Protein 4GI5 (pdb70)

Sequence (508 aa):
SKVLLIYAHPEPRSLNGALKNFAIRHLQQAGHEVQVSDLYARWKAGYDADDSGAPPVGEFWRPTLDSKQAFAQGTQSADIVAEQEEKLLWADTVIFQFPLWWFSSPAIKGWIDRVYAWGFAYGVGEHSDRHWGDRYGEGTFVVGKRALIVTAGGWAEHYSPRGINGPIDDILFPIQHGLFYPGFEVLPPLVFYRTDKTDAGQFADQCAALAERLDTLWWQTEPIPFRRQNHGDYLIPSLTLRPELAPGQSGLAVHLAFQSKVLLIYAHPEPRSLNGALKNFAIRHLQQAGHEVQVSDLYARWKAGYDADDSGAPPVGEFWRPTLDSKQAFAQGTQSADIVAEQEKLLWADTVIFQFPLWWFSSPAIKGWIDRVYAWGFAYGVGEHSDRHWGDRYGEGTFVGKRALIVTAGGWAEHYSPRGINGPIDDILFPIQHGLFYPGFEVLPPLVFYRTDKTDAGQFADQCAALAERLDTLWQTEPIPFRRQNHGDYLIPSLTLRPELAPGQSGLAVHLA

Organism: Klebsiella pneumoniae subsp. pneumoniae (strain ATCC 700721 / MGH 78578) (NCBI:txid272620)

Radius of gyration: 22.42 Å; Cα contacts (8 Å, |Δi|>4): 989; chains: 2; bounding box: 59×62×52 Å

Foldseek 3Di:
DEEEEEEEDQDCVDLLVVVVVLLCVLQVVVVYHYHYHHLNVDQDQDDDDVFLQDAAPDPHNDLAPSLQVSVVPVRGDPVLVVVLVSLLVAQEYEYEDEQDPLEDRSPSNCSRNCTCVAQWVDDDADQQDHTQFQQGADNANHAYYEYEYQAAQQCQPCPHVVHNSCQSCCCPQRVCSTRRHQYADHHYHYNRVPDDPVNSVV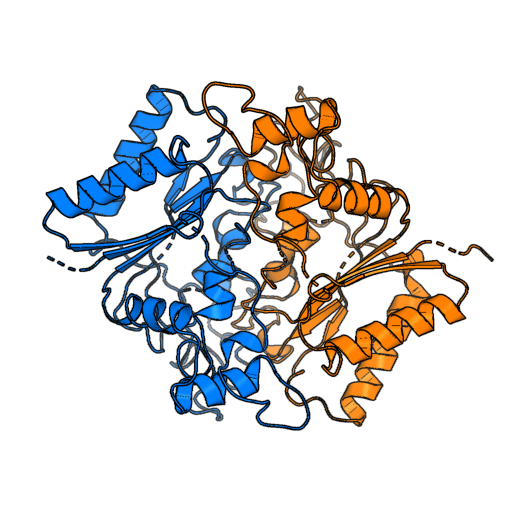VSVVSSVCSVCVPPGHGQQFDGQRDPQAGPPVSDGPQVQPHPDDDDVSRGD/DDAEEEEEEDDQDCPDLLVVLVVLLCVLNVVVPYHYHYDYLNVPQDQDDDPVQLQDAAPDDHNDLAVSLQCSVVVVRGDPVLVVVLVSLLPAQEYEYEDEQDPLEDRSPSNCSRNCTCCAQFVADDADQQAHGQFQQGANNANHEYYEYEYQAAQQCQPCPHVVHNSVQSCCCPQRVCSTRRHQYADYHYHYNPVPDDPVNSVVSSVSSSVCSVCVPPGHGQQFAGQRDPQAHPPVSHGPCPQPHPDDDDVSRGD

Secondary structure (DSSP, 8-state):
--EEEEE--S-TTSHHHHHHHHHHHHHHHTT--EEEEES------S--GGGSSSS-SSSS--HHHHHHHHHHHT-S-HHHHHHHHHHHH-SEEEEEEE--TT-----HHHHHHS-BTTTBS-S-BSSS-BSS-SS-STTTT-B--EEE-SS-GGGGSTTBTT--HHHHTHHHHT--TTTTPBPPPPEEE-SGGG--HHHHHHHHHHHHHHHHTTTTSPPP-BPPSTTTTB-TTT-BB-TTSSTT--SGGGGB-/----EEEEE--S-TTSHHHHHHHHHHHHHHHTT--EEEEES------S--GGGSSSS-SSSS--HHHHHHHHHHHT-S-HHHHHHHHHHHH-SEEEEEEE--TT-----HHHHHHS-BTTTBS-S-EETTEESS-SS-STTTT-B--EEE-SS-GGGGSTTBTT--HHHHTHHHHT--TTTTPBPPPPEEE-SGGG--HHHHHHHHHHHHHHHHTTTTSPPP-BPPSTTTTEETTTTEE-TTSSTT--SGGGGB-

InterPro domains:
  IPR003680 Flavodoxin-like fold [PF02525] (1-213)
  IPR029039 Flavoprotein-like superfamily [G3DSA:3.40.50.360] (1-258)
  IPR029039 Flavoprotein-like superfamily [SSF52218] (1-243)
  IPR051545 NAD(P)H dehydrogenase (quinone) [PTHR10204] (1-232)

Solvent-accessible surface area: 20530 Å² total

CATH classification: 3.40.50.360

Structure (mmCIF, N/CA/C/O backbone):
data_4GI5
#
_entry.id   4GI5
#
_cell.length_a   85.834
_cell.length_b   106.573
_cell.length_c   109.326
_cell.angle_alpha   90.000
_cell.angle_beta   90.000
_cell.angle_gamma   90.000
#
_symmetry.space_group_name_H-M   'P 21 21 21'
#
loop_
_entity.id
_entity.type
_entity.pdbx_description
1 polymer 'quinone reductase'
2 non-polymer 'FLAVIN-ADENINE DINUCLEOTIDE'
3 non-polymer 'UNKNOWN LIGAND'
4 non-polymer GLYCEROL
5 non-polymer 'CHLORIDE ION'
6 water water
#
loop_
_atom_site.group_PDB
_atom_site.id
_atom_site.type_symbol
_atom_site.label_atom_id
_atom_site.label_alt_id
_atom_site.label_comp_id
_atom_site.label_asym_id
_atom_site.label_entity_id
_atom_site.label_seq_id
_atom_site.pdbx_PDB_ins_code
_atom_site.Cartn_x
_atom_site.Cartn_y
_atom_site.Cartn_z
_atom_site.occupancy
_atom_site.B_iso_or_equiv
_atom_site.auth_seq_id
_atom_site.auth_comp_id
_atom_site.auth_asym_id
_atom_site.auth_atom_id
_atom_site.pdbx_PDB_model_num
ATOM 1 N N . SER A 1 22 ? 54.899 34.564 78.581 1.00 43.20 0 SER A N 1
ATOM 2 C CA . SER A 1 22 ? 55.903 34.398 79.697 1.00 44.49 0 SER A CA 1
ATOM 3 C C . SER A 1 22 ? 56.591 32.983 79.764 1.00 43.80 0 SER A C 1
ATOM 4 O O . SER A 1 22 ? 56.022 32.033 80.219 1.00 44.76 0 SER A O 1
ATOM 15 N N . LYS A 1 24 ? 59.902 29.982 80.026 1.00 22.57 2 LYS A N 1
ATOM 16 C CA . LYS A 1 24 ? 60.793 29.501 81.058 1.00 19.36 2 LYS A CA 1
ATOM 17 C C . LYS A 1 24 ? 62.099 29.171 80.257 1.00 22.67 2 LYS A C 1
ATOM 18 O O . LYS A 1 24 ? 62.030 28.351 79.341 1.00 21.92 2 LYS A O 1
ATOM 24 N N . VAL A 1 25 ? 63.128 29.923 80.522 1.00 20.50 3 VAL A N 1
ATOM 25 C CA . VAL A 1 25 ? 64.390 29.793 79.713 1.00 20.26 3 VAL A CA 1
ATOM 26 C C . VAL A 1 25 ? 65.476 29.258 80.650 1.00 20.64 3 VAL A C 1
ATOM 27 O O . VAL A 1 25 ? 65.687 29.780 81.768 1.00 18.31 3 VAL A O 1
ATOM 31 N N . LEU A 1 26 ? 66.202 28.191 80.216 1.00 16.73 4 LEU A N 1
ATOM 32 C CA . LEU A 1 26 ? 67.357 27.676 80.929 1.00 16.86 4 LEU A CA 1
ATOM 33 C C . LEU A 1 26 ? 68.603 28.059 80.132 1.00 16.73 4 LEU A C 1
ATOM 34 O O . LEU A 1 26 ? 68.653 27.789 78.922 1.00 15.91 4 LEU A O 1
ATOM 39 N N . LEU A 1 27 ? 69.548 28.708 80.775 1.00 16.69 5 LEU A N 1
ATOM 40 C CA . LEU A 1 27 ? 70.840 29.044 80.174 1.00 17.92 5 LEU A CA 1
ATOM 41 C C . LEU A 1 27 ? 71.899 28.157 80.754 1.00 17.51 5 LEU A C 1
ATOM 42 O O . LEU A 1 27 ? 72.189 28.126 81.994 1.00 17.15 5 LEU A O 1
ATOM 47 N N . ILE A 1 28 ? 72.553 27.382 79.872 1.00 14.99 6 ILE A N 1
ATOM 48 C CA . ILE A 1 28 ? 73.714 26.525 80.272 1.00 14.84 6 ILE A CA 1
ATOM 49 C C . ILE A 1 28 ? 74.927 27.292 79.785 1.00 15.13 6 ILE A C 1
ATOM 50 O O . ILE A 1 28 ? 75.033 27.615 78.599 1.00 14.84 6 ILE A O 1
ATOM 55 N N . TYR A 1 29 ? 75.820 27.641 80.741 1.00 15.10 7 TYR A N 1
ATOM 56 C CA . TYR A 1 29 ? 76.861 28.657 80.487 1.00 14.57 7 TYR A CA 1
ATOM 57 C C . TYR A 1 29 ? 78.204 28.149 80.915 1.00 14.17 7 TYR A C 1
ATOM 58 O O . TYR A 1 29 ? 78.382 27.608 82.063 1.00 14.00 7 TYR A O 1
ATOM 67 N N . ALA A 1 30 ? 79.172 28.195 79.984 1.00 12.72 8 ALA A N 1
ATOM 68 C CA . ALA A 1 30 ? 80.502 27.698 80.264 1.00 13.97 8 ALA A CA 1
ATOM 69 C C . ALA A 1 30 ? 81.571 28.731 79.997 1.00 15.44 8 ALA A C 1
ATOM 70 O O . ALA A 1 30 ? 82.066 28.853 78.902 1.00 15.08 8 ALA A O 1
ATOM 72 N N . HIS A 1 31 ? 82.018 29.450 81.021 1.00 14.12 9 HIS A N 1
ATOM 73 C CA . HIS A 1 31 ? 83.215 30.245 80.917 1.00 14.02 9 HIS A CA 1
ATOM 74 C C . HIS A 1 31 ? 83.766 30.399 82.377 1.00 14.43 9 HIS A C 1
ATOM 75 O O . HIS A 1 31 ? 83.002 30.699 83.280 1.00 15.91 9 HIS A O 1
ATOM 82 N N . PRO A 1 32 ? 85.088 30.309 82.516 1.00 17.12 10 PRO A N 1
ATOM 83 C CA . PRO A 1 32 ? 85.696 30.374 83.848 1.00 21.35 10 PRO A CA 1
ATOM 84 C C . PRO A 1 32 ? 85.834 31.754 84.474 1.00 22.44 10 PRO A C 1
ATOM 85 O O . PRO A 1 32 ? 86.046 31.825 85.689 1.00 24.74 10 PRO A O 1
ATOM 89 N N . GLU A 1 33 ? 85.645 32.813 83.745 1.00 16.72 11 GLU A N 1
ATOM 90 C CA . GLU A 1 33 ? 85.953 34.196 84.273 1.00 16.97 11 GLU A CA 1
ATOM 91 C C . GLU A 1 33 ? 84.707 35.032 84.142 1.00 16.98 11 GLU A C 1
ATOM 92 O O . GLU A 1 33 ? 84.248 35.407 83.055 1.00 16.60 11 GLU A O 1
ATOM 98 N N . PRO A 1 34 ? 84.176 35.525 85.261 1.00 19.94 12 PRO A N 1
ATOM 99 C CA . PRO A 1 34 ? 83.000 36.354 85.238 1.00 20.55 12 PRO A CA 1
ATOM 100 C C . PRO A 1 34 ? 83.096 37.687 84.536 1.00 16.95 12 PRO A C 1
ATOM 101 O O . PRO A 1 34 ? 82.074 38.204 84.025 1.00 18.75 12 PRO A O 1
ATOM 105 N N . ARG A 1 35 ? 84.301 38.262 84.473 1.00 16.14 13 ARG A N 1
ATOM 106 C CA . ARG A 1 35 ? 84.522 39.526 83.786 1.00 15.58 13 ARG A CA 1
ATOM 107 C C . ARG A 1 35 ? 84.832 39.402 82.264 1.00 17.33 13 ARG A C 1
ATOM 108 O O . ARG A 1 35 ? 85.147 40.338 81.578 1.00 17.31 13 ARG A O 1
ATOM 116 N N . SER A 1 36 ? 84.729 38.186 81.755 1.00 16.62 14 SER A N 1
ATOM 117 C CA . SER A 1 36 ? 84.961 37.923 80.352 1.00 16.01 14 SER A CA 1
ATOM 118 C C . SER A 1 36 ? 83.881 38.570 79.475 1.00 14.33 14 SER A C 1
ATOM 119 O O . SER A 1 36 ? 82.820 38.961 79.895 1.00 15.37 14 SER A O 1
ATOM 122 N N . LEU A 1 37 ? 84.190 38.556 78.196 1.00 14.12 15 LEU A N 1
ATOM 123 C CA . LEU A 1 37 ? 83.247 38.910 77.167 1.00 14.63 15 LEU A CA 1
ATOM 124 C C . LEU A 1 37 ? 82.037 37.994 77.352 1.00 14.71 15 LEU A C 1
ATOM 125 O O . LEU A 1 37 ? 80.875 38.429 77.321 1.00 14.30 15 LEU A O 1
ATOM 130 N N . ASN A 1 38 ? 82.256 36.680 77.472 1.00 13.65 16 ASN A N 1
ATOM 131 C CA . ASN A 1 38 ? 81.095 35.806 77.675 1.00 14.90 16 ASN A CA 1
ATOM 132 C C . ASN A 1 38 ? 80.283 36.184 78.919 1.00 15.45 16 ASN A C 1
ATOM 133 O O . ASN A 1 38 ? 79.072 36.123 78.889 1.00 15.88 16 ASN A O 1
ATOM 138 N N . GLY A 1 39 ? 80.992 36.487 79.990 1.00 13.93 17 GLY A N 1
ATOM 139 C CA . GLY A 1 39 ? 80.263 36.917 81.228 1.00 16.09 17 GLY A CA 1
ATOM 140 C C . GLY A 1 39 ? 79.422 38.148 81.025 1.00 16.94 17 GLY A C 1
ATOM 141 O O . GLY A 1 39 ? 78.246 38.249 81.462 1.00 17.13 17 GLY A O 1
ATOM 142 N N . ALA A 1 40 ? 79.895 39.063 80.215 1.00 16.38 18 ALA A N 1
ATOM 143 C CA . ALA A 1 40 ? 79.136 40.254 79.924 1.00 17.93 18 ALA A CA 1
ATOM 144 C C . ALA A 1 40 ? 77.887 39.946 79.075 1.00 19.64 18 ALA A C 1
ATOM 145 O O . ALA A 1 40 ? 76.784 40.498 79.230 1.00 17.73 18 ALA A O 1
ATOM 147 N N . LEU A 1 41 ? 78.101 39.103 78.036 1.00 17.38 19 LEU A N 1
ATOM 148 C CA . LEU A 1 41 ? 76.940 38.616 77.242 1.00 18.25 19 LEU A CA 1
ATOM 149 C C . LEU A 1 41 ? 75.934 37.858 78.032 1.00 14.09 19 LEU A C 1
ATOM 150 O O . LEU A 1 41 ? 74.709 38.068 77.799 1.00 17.86 19 LEU A O 1
ATOM 155 N N . LYS A 1 42 ? 76.353 37.016 78.979 1.00 14.66 20 LYS A N 1
ATOM 156 C CA . LYS A 1 42 ? 75.511 36.166 79.811 1.00 14.72 20 LYS A CA 1
ATOM 157 C C . LYS A 1 42 ? 74.637 37.150 80.659 1.00 18.56 20 LYS A C 1
ATOM 158 O O . LYS A 1 42 ? 73.395 37.017 80.765 1.00 17.36 20 LYS A O 1
ATOM 164 N N . ASN A 1 43 ? 75.299 38.110 81.290 1.00 19.02 21 ASN A N 1
ATOM 165 C CA . ASN A 1 43 ? 74.518 39.024 82.138 1.00 20.62 21 ASN A CA 1
ATOM 166 C C 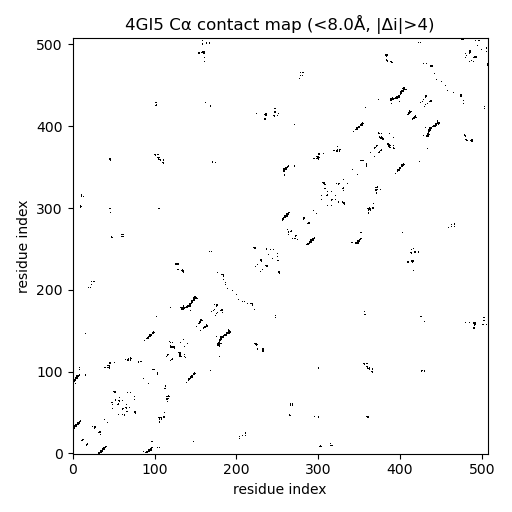. ASN A 1 43 ? 73.516 39.822 81.353 1.00 18.90 21 ASN A C 1
ATOM 167 O O . ASN A 1 43 ? 72.400 40.049 81.861 1.00 21.36 21 ASN A O 1
ATOM 172 N N . PHE A 1 44 ? 73.906 40.296 80.194 1.00 17.63 22 PHE A N 1
ATOM 173 C CA . PHE A 1 44 ? 73.009 40.998 79.329 1.00 20.21 22 PHE A CA 1
ATOM 174 C C . PHE A 1 44 ? 71.796 40.168 79.006 1.00 21.86 22 PHE A C 1
ATOM 175 O O . PHE A 1 44 ? 70.654 40.648 78.994 1.00 21.87 22 PHE A O 1
ATOM 183 N N . ALA A 1 45 ? 72.033 38.893 78.620 1.00 17.44 23 ALA A N 1
ATOM 184 C CA . ALA A 1 45 ? 70.920 38.053 78.161 1.00 18.04 23 ALA A CA 1
ATOM 185 C C . ALA A 1 45 ? 69.951 37.782 79.301 1.00 17.49 23 ALA A C 1
ATOM 186 O O . ALA A 1 45 ? 68.782 37.792 79.067 1.00 20.93 23 ALA A O 1
ATOM 188 N N . ILE A 1 46 ? 70.456 37.544 80.485 1.00 17.19 24 ILE A N 1
ATOM 189 C CA . ILE A 1 46 ? 69.649 37.193 81.623 1.00 19.58 24 ILE A CA 1
ATOM 190 C C . ILE A 1 46 ? 68.734 38.415 81.933 1.00 22.03 24 ILE A C 1
ATOM 191 O O . ILE A 1 46 ? 67.526 38.287 82.031 1.00 19.99 24 ILE A O 1
ATOM 196 N N . ARG A 1 47 ? 69.347 39.565 81.991 1.00 22.07 25 ARG A N 1
ATOM 197 C CA . ARG A 1 47 ? 68.603 40.771 82.311 1.00 25.84 25 ARG A CA 1
ATOM 198 C C . ARG A 1 47 ? 67.607 41.090 81.235 1.00 23.62 25 ARG A C 1
ATOM 199 O O . ARG A 1 47 ? 66.500 41.476 81.547 1.00 23.73 25 ARG A O 1
ATOM 207 N N . HIS A 1 48 ? 67.982 40.984 79.974 1.00 20.77 26 HIS A N 1
ATOM 208 C CA . HIS A 1 48 ? 67.072 41.221 78.883 1.00 21.23 26 HIS A CA 1
ATOM 209 C C . HIS A 1 48 ? 65.818 40.325 78.945 1.00 21.35 26 HIS A C 1
ATOM 210 O O . HIS A 1 48 ? 64.646 40.769 78.752 1.00 23.49 26 HIS A O 1
ATOM 217 N N . LEU A 1 49 ? 66.047 39.017 79.160 1.00 20.89 27 LEU A N 1
ATOM 218 C CA . LEU A 1 49 ? 64.960 38.072 79.262 1.00 21.17 27 LEU A CA 1
ATOM 219 C C . LEU A 1 49 ? 64.031 38.376 80.504 1.00 21.47 27 LEU A C 1
ATOM 220 O O . LEU A 1 49 ? 62.795 38.356 80.356 1.00 21.47 27 LEU A O 1
ATOM 225 N N . GLN A 1 50 ? 64.652 38.679 81.628 1.00 22.80 28 GLN A N 1
ATOM 226 C CA . GLN A 1 50 ? 63.881 38.967 82.826 1.00 25.52 28 GLN A CA 1
ATOM 227 C C . GLN A 1 50 ? 63.071 40.270 82.613 1.00 29.57 28 GLN A C 1
ATOM 228 O O . GLN A 1 50 ? 61.923 40.319 83.029 1.00 25.98 28 GLN A O 1
ATOM 234 N N . GLN A 1 51 ? 63.641 41.248 81.954 1.00 25.97 29 GLN A N 1
ATOM 235 C CA . GLN A 1 51 ? 62.923 42.541 81.700 1.00 31.62 29 GLN A CA 1
ATOM 236 C C . GLN A 1 51 ? 61.783 42.333 80.782 1.00 34.80 29 GLN A C 1
ATOM 237 O O . GLN A 1 51 ? 60.761 43.007 80.858 1.00 33.14 29 GLN A O 1
ATOM 243 N N . ALA A 1 52 ? 61.878 41.348 79.909 1.00 29.06 30 ALA A N 1
ATOM 244 C CA . ALA A 1 52 ? 60.772 41.000 79.054 1.00 29.69 30 ALA A CA 1
ATOM 245 C C . ALA A 1 52 ? 59.656 40.196 79.746 1.00 26.15 30 ALA A C 1
ATOM 246 O O . ALA A 1 52 ? 58.731 39.854 79.066 1.00 36.07 30 ALA A O 1
ATOM 248 N N . GLY A 1 53 ? 59.786 39.782 80.996 1.00 27.56 31 GLY A N 1
ATOM 249 C CA . GLY A 1 53 ? 58.787 39.051 81.701 1.00 28.03 31 GLY A CA 1
ATOM 250 C C . GLY A 1 53 ? 59.061 37.573 81.750 1.00 31.25 31 GLY A C 1
ATOM 251 O O . GLY A 1 53 ? 58.262 36.821 82.264 1.00 25.66 31 GLY A O 1
ATOM 252 N N . HIS A 1 54 ? 60.214 37.084 81.238 1.00 26.24 32 HIS A N 1
ATOM 253 C CA . HIS A 1 54 ? 60.453 35.606 81.271 1.00 22.64 32 HIS A CA 1
ATOM 254 C C . HIS A 1 54 ? 61.172 35.163 82.486 1.00 23.06 32 HIS A C 1
ATOM 255 O O . HIS A 1 54 ? 61.813 35.959 83.158 1.00 25.88 32 HIS A O 1
ATOM 262 N N . GLU A 1 55 ? 60.990 33.908 82.856 1.00 22.25 33 GLU A N 1
ATOM 263 C CA . GLU A 1 55 ? 61.672 33.312 84.002 1.00 23.99 33 GLU A CA 1
ATOM 264 C C . GLU A 1 55 ? 62.960 32.601 83.523 1.00 24.22 33 GLU A C 1
ATOM 265 O O . GLU A 1 55 ? 62.935 32.002 82.418 1.00 24.00 33 GLU A O 1
ATOM 271 N N . VAL A 1 56 ? 64.025 32.812 84.252 1.00 21.62 34 VAL A N 1
ATOM 272 C CA . VAL A 1 56 ? 65.376 32.345 83.757 1.00 23.28 34 VAL A CA 1
ATOM 273 C C . VAL A 1 56 ? 65.992 31.502 84.841 1.00 27.74 34 VAL A C 1
ATOM 274 O O . VAL A 1 56 ? 66.029 31.909 85.998 1.00 26.70 34 VAL A O 1
ATOM 278 N N . GLN A 1 57 ? 66.501 30.315 84.516 1.00 19.58 35 GLN A N 1
ATOM 279 C CA . GLN A 1 57 ? 67.336 29.592 85.403 1.00 18.69 35 GLN A CA 1
ATOM 280 C C . GLN A 1 57 ? 68.689 29.447 84.645 1.00 20.12 35 GLN A C 1
ATOM 281 O O . GLN A 1 57 ? 68.679 29.434 83.424 1.00 19.85 35 GLN A O 1
ATOM 287 N N . VAL A 1 58 ? 69.741 29.395 85.409 1.00 19.05 36 VAL A N 1
ATOM 288 C CA . VAL A 1 58 ? 71.115 29.385 84.880 1.00 19.64 36 VAL A CA 1
ATOM 289 C C . VAL A 1 58 ? 71.810 28.218 85.431 1.00 21.48 36 VAL A C 1
ATOM 290 O O . VAL A 1 58 ? 71.830 27.959 86.651 1.00 19.84 36 VAL A O 1
ATOM 294 N N . SER A 1 59 ? 72.628 27.576 84.606 1.00 15.95 37 SER A N 1
ATOM 295 C CA . SER A 1 59 ? 73.556 26.597 85.072 1.00 17.77 37 SER A CA 1
ATOM 296 C C . SER A 1 59 ? 74.939 27.107 84.681 1.00 21.02 37 SER A C 1
ATOM 297 O O . SER A 1 59 ? 75.434 26.889 83.534 1.00 17.00 37 SER A O 1
ATOM 300 N N . ASP A 1 60 ? 75.606 27.770 85.632 1.00 18.97 38 ASP A N 1
ATOM 301 C CA . ASP A 1 60 ? 76.901 28.398 85.388 1.00 16.53 38 ASP A CA 1
ATOM 302 C C . ASP A 1 60 ? 77.854 27.285 85.817 1.00 16.56 38 ASP A C 1
ATOM 303 O O . ASP A 1 60 ? 78.088 27.059 87.045 1.00 16.51 38 ASP A O 1
ATOM 308 N N . LEU A 1 61 ? 78.347 26.489 84.866 1.00 13.76 39 LEU A N 1
ATOM 309 C CA . LEU A 1 61 ? 79.047 25.297 85.130 1.00 13.70 39 LEU A CA 1
ATOM 310 C C . LEU A 1 61 ? 80.289 25.502 85.977 1.00 15.14 39 LEU A C 1
ATOM 311 O O . LEU A 1 61 ? 80.529 24.711 86.880 1.00 16.00 39 LEU A O 1
ATOM 316 N N . TYR A 1 62 ? 81.122 26.506 85.665 1.00 14.23 40 TYR A N 1
ATOM 317 C CA . TYR A 1 62 ? 82.318 26.741 86.462 1.00 15.62 40 TYR A CA 1
ATOM 318 C C . TYR A 1 62 ? 81.947 27.201 87.887 1.00 16.25 40 TYR A C 1
ATOM 319 O O . TYR A 1 62 ? 82.604 26.706 88.817 1.00 17.88 40 TYR A O 1
ATOM 328 N N . ALA A 1 63 ? 80.911 28.009 87.960 1.00 18.52 41 ALA A N 1
ATOM 329 C CA . ALA A 1 63 ? 80.518 28.551 89.362 1.00 21.32 41 ALA A CA 1
ATOM 330 C C . ALA A 1 63 ? 80.039 27.411 90.178 1.00 21.72 41 ALA A C 1
ATOM 331 O O . ALA A 1 63 ? 80.270 27.385 91.381 1.00 22.95 41 ALA A O 1
ATOM 341 N N . ARG A 1 65 ? 81.153 24.310 90.023 1.00 16.18 43 ARG A N 1
ATOM 342 C CA . ARG A 1 65 ? 82.182 23.332 90.049 1.00 18.95 43 ARG A CA 1
ATOM 343 C C . ARG A 1 65 ? 81.738 22.011 89.462 1.00 20.27 43 ARG A C 1
ATOM 344 O O . ARG A 1 65 ? 81.897 20.909 90.035 1.00 19.20 43 ARG A O 1
ATOM 352 N N . TRP A 1 66 ? 81.153 22.121 88.287 1.00 17.34 44 TRP A N 1
ATOM 353 C CA . TRP A 1 66 ? 80.518 20.971 87.640 1.00 17.11 44 TRP A CA 1
ATOM 354 C C . TRP A 1 66 ? 81.558 19.853 87.406 1.00 16.08 44 TRP A C 1
ATOM 355 O O . TRP A 1 66 ? 82.635 20.116 86.815 1.00 17.29 44 TRP A O 1
ATOM 366 N N . LYS A 1 67 ? 81.177 18.625 87.768 1.00 16.73 45 LYS A N 1
ATOM 367 C CA . LYS A 1 67 ? 81.986 17.484 87.500 1.00 17.40 45 LYS A CA 1
ATOM 368 C C . LYS A 1 67 ? 81.866 17.103 85.974 1.00 14.77 45 LYS A C 1
ATOM 369 O O . LYS A 1 67 ? 80.775 16.825 85.514 1.00 16.54 45 LYS A O 1
ATOM 375 N N . ALA A 1 68 ? 82.973 17.113 85.263 1.00 16.56 46 ALA A N 1
ATOM 376 C CA . ALA A 1 68 ? 82.923 16.878 83.835 1.00 15.76 46 ALA A CA 1
ATOM 377 C C . ALA A 1 68 ? 83.047 15.437 83.349 1.00 14.88 46 ALA A C 1
ATOM 378 O O . ALA A 1 68 ? 82.471 15.110 82.318 1.00 17.73 46 ALA A O 1
ATOM 380 N N . GLY A 1 69 ? 83.784 14.601 84.105 1.00 15.19 47 GLY A N 1
ATOM 381 C CA . GLY A 1 69 ? 84.097 13.228 83.683 1.00 15.26 47 GLY A CA 1
ATOM 382 C C . GLY A 1 69 ? 83.060 12.252 84.125 1.00 16.09 47 GLY A C 1
ATOM 383 O O . GLY A 1 69 ? 83.057 11.884 85.308 1.00 17.51 47 GLY A O 1
ATOM 384 N N . TYR A 1 70 ? 82.229 11.747 83.224 1.00 14.08 48 TYR A N 1
ATOM 385 C CA . TYR A 1 70 ? 81.251 10.676 83.517 1.00 14.33 48 TYR A CA 1
ATOM 386 C C . TYR A 1 70 ? 81.981 9.406 84.046 1.00 14.86 48 TYR A C 1
ATOM 387 O O . TYR A 1 70 ? 82.953 8.953 83.429 1.00 15.03 48 TYR A O 1
ATOM 396 N N . ASP A 1 71 ? 81.613 8.895 85.241 1.00 16.87 49 ASP A N 1
ATOM 397 C CA . ASP A 1 71 ? 82.244 7.656 85.718 1.00 16.07 49 ASP A CA 1
ATOM 398 C C . ASP A 1 71 ? 81.228 6.950 86.694 1.00 16.88 49 ASP A C 1
ATOM 399 O O . ASP A 1 71 ? 80.106 7.372 86.882 1.00 16.79 49 ASP A O 1
ATOM 404 N N . ALA A 1 72 ? 81.781 5.904 87.336 1.00 17.76 50 ALA A N 1
ATOM 405 C CA . ALA A 1 72 ? 80.929 5.025 88.116 1.00 20.53 50 ALA A CA 1
ATOM 406 C C . ALA A 1 72 ? 80.378 5.682 89.359 1.00 21.22 50 ALA A C 1
ATOM 407 O O . ALA A 1 72 ? 79.334 5.218 89.855 1.00 24.25 50 ALA A O 1
ATOM 409 N N . ASP A 1 73 ? 80.996 6.713 89.851 1.00 21.05 51 ASP A N 1
ATOM 410 C CA . ASP A 1 73 ? 80.429 7.513 90.962 1.00 21.38 51 ASP A CA 1
ATOM 411 C C . ASP A 1 73 ? 79.135 8.196 90.618 1.00 28.89 51 ASP A C 1
ATOM 412 O O . ASP A 1 73 ? 78.407 8.632 91.495 1.00 31.05 51 ASP A O 1
ATOM 417 N N . ASP A 1 74 ? 78.758 8.285 89.348 1.00 21.34 52 ASP A N 1
ATOM 418 C CA . ASP A 1 74 ? 77.500 8.943 89.001 1.00 20.25 52 ASP A CA 1
ATOM 419 C C . ASP A 1 74 ? 76.259 8.123 89.053 1.00 20.57 52 ASP A C 1
ATOM 420 O O . ASP A 1 74 ? 75.189 8.664 88.901 1.00 19.39 52 ASP A O 1
ATOM 425 N N . SER A 1 75 ? 76.426 6.786 89.110 1.00 25.53 53 SER A N 1
ATOM 426 C CA . SER A 1 75 ? 75.273 5.910 88.974 1.00 26.81 53 SER A CA 1
ATOM 427 C C . SER A 1 75 ? 74.647 5.532 90.294 1.00 27.62 53 SER A C 1
ATOM 428 O O . SER A 1 75 ? 73.593 4.902 90.209 1.00 26.91 53 SER A O 1
ATOM 431 N N . GLY A 1 76 ? 75.329 5.799 91.426 1.00 26.46 54 GLY A N 1
ATOM 432 C CA . GLY A 1 76 ? 74.656 5.666 92.754 1.00 28.66 54 GLY A CA 1
ATOM 433 C C . GLY A 1 76 ? 74.457 4.183 93.183 1.00 32.72 54 GLY A C 1
ATOM 434 O O . GLY A 1 76 ? 73.651 3.904 94.012 1.00 33.39 54 GLY A O 1
ATOM 435 N N . ALA A 1 77 ? 75.132 3.218 92.581 1.00 31.59 55 ALA A N 1
ATOM 436 C CA . ALA A 1 77 ? 74.844 1.786 92.841 1.00 31.35 55 ALA A CA 1
ATOM 437 C C . ALA A 1 77 ? 76.028 1.033 92.310 1.00 34.29 55 ALA A C 1
ATOM 438 O O . ALA A 1 77 ? 76.752 1.528 91.464 1.00 29.81 55 ALA A O 1
ATOM 440 N N . PRO A 1 78 ? 76.231 -0.196 92.802 1.00 32.95 56 PRO A N 1
ATOM 441 C CA . PRO A 1 78 ? 77.223 -1.045 92.163 1.00 29.82 56 PRO A CA 1
ATOM 442 C C . PRO A 1 78 ? 76.899 -1.372 90.722 1.00 24.69 56 PRO A C 1
ATOM 443 O O . PRO A 1 78 ? 75.754 -1.237 90.224 1.00 23.62 56 PRO A O 1
ATOM 447 N N . PRO A 1 79 ? 77.892 -1.899 90.035 1.00 26.10 57 PRO A N 1
ATOM 448 C CA . PRO A 1 79 ? 77.659 -2.235 88.647 1.00 24.41 57 PRO A CA 1
ATOM 449 C C . PRO A 1 79 ? 76.536 -3.166 88.397 1.00 30.63 57 PRO A C 1
ATOM 450 O O . PRO A 1 79 ? 76.304 -4.154 89.143 1.00 26.26 57 PRO A O 1
ATOM 454 N N . VAL A 1 80 ? 75.712 -2.857 87.408 1.00 21.88 58 VAL A N 1
ATOM 455 C CA . VAL A 1 80 ? 74.617 -3.725 87.103 1.00 22.56 58 VAL A CA 1
ATOM 456 C C . VAL A 1 80 ? 75.057 -5.072 86.583 1.00 28.35 58 VAL A C 1
ATOM 457 O O . VAL A 1 80 ? 74.443 -6.021 86.917 1.00 28.20 58 VAL A O 1
ATOM 461 N N . GLY A 1 81 ? 76.140 -5.170 85.801 1.00 24.19 59 GLY A N 1
ATOM 462 C CA . GLY A 1 81 ? 76.677 -6.458 85.330 1.00 26.02 59 GLY A CA 1
ATOM 463 C C . GLY A 1 81 ? 78.044 -6.735 85.952 1.00 21.03 59 GLY A C 1
ATOM 464 O O . GLY A 1 81 ? 78.338 -6.266 87.001 1.00 22.61 59 GLY A O 1
ATOM 465 N N . GLU A 1 82 ? 78.914 -7.388 85.169 1.00 23.37 60 GLU A N 1
ATOM 466 C CA . GLU A 1 82 ? 80.242 -7.915 85.674 1.00 22.21 60 GLU A CA 1
ATOM 467 C C . GLU A 1 82 ? 81.173 -6.782 85.972 1.00 25.42 60 GLU A C 1
ATOM 468 O O . GLU A 1 82 ? 81.954 -6.807 86.931 1.00 22.75 60 GLU A O 1
ATOM 474 N N . PHE A 1 83 ? 81.036 -5.704 85.173 1.00 20.24 61 PHE A N 1
ATOM 475 C CA . PHE A 1 83 ? 81.834 -4.461 85.326 1.00 16.40 61 PHE A CA 1
ATOM 476 C C . PHE A 1 83 ? 80.969 -3.257 84.840 1.00 17.55 61 PHE A C 1
ATOM 477 O O . PHE A 1 83 ? 80.016 -3.463 84.138 1.00 16.07 61 PHE A O 1
ATOM 485 N N . TRP A 1 84 ? 81.224 -2.128 85.441 1.00 18.32 62 TRP A N 1
ATOM 486 C CA . TRP A 1 84 ? 80.437 -0.913 85.164 1.00 19.40 62 TRP A CA 1
ATOM 487 C C . TRP A 1 84 ? 80.530 -0.586 83.660 1.00 15.34 62 TRP A C 1
ATOM 488 O O . TRP A 1 84 ? 81.622 -0.759 83.034 1.00 16.55 62 TRP A O 1
ATOM 499 N N . ARG A 1 85 ? 79.376 -0.198 83.132 1.00 15.81 63 ARG A N 1
ATOM 500 C CA . ARG A 1 85 ? 79.334 0.143 81.697 1.00 15.50 63 ARG A CA 1
ATOM 501 C C . ARG A 1 85 ? 78.634 1.515 81.609 1.00 15.56 63 ARG A C 1
ATOM 502 O O . ARG A 1 85 ? 77.566 1.749 82.155 1.00 16.55 63 ARG A O 1
ATOM 510 N N . PRO A 1 86 ? 79.282 2.453 80.889 1.00 16.29 64 PRO A N 1
ATOM 511 C CA . PRO A 1 86 ? 78.667 3.785 80.763 1.00 15.79 64 PRO A CA 1
ATOM 512 C C . PRO A 1 86 ? 77.216 3.734 80.293 1.00 14.22 64 PRO A C 1
ATOM 513 O O . PRO A 1 86 ? 76.390 4.530 80.781 1.00 17.43 64 PRO A O 1
ATOM 517 N N . THR A 1 87 ? 76.874 2.854 79.368 1.00 15.72 65 THR A N 1
ATOM 518 C CA . THR A 1 87 ? 75.512 2.718 78.889 1.00 15.01 65 THR A CA 1
ATOM 519 C C . THR A 1 87 ? 74.559 2.064 79.870 1.00 17.75 65 THR A C 1
ATOM 520 O O . THR A 1 87 ? 73.637 2.681 80.380 1.00 17.97 65 THR A O 1
ATOM 524 N N . LEU A 1 88 ? 74.792 0.767 80.161 1.00 17.39 66 LEU A N 1
ATOM 525 C CA . LEU A 1 88 ? 73.832 0.003 80.964 1.00 19.40 66 LEU A CA 1
ATOM 526 C C . LEU A 1 88 ? 73.721 0.503 82.403 1.00 18.73 66 LEU A C 1
ATOM 527 O O . LEU A 1 88 ? 72.590 0.458 82.930 1.00 20.60 66 LEU A O 1
ATOM 532 N N . ASP A 1 89 ? 74.785 1.053 83.003 1.00 17.40 67 ASP A N 1
ATOM 533 C CA . ASP A 1 89 ? 74.628 1.541 84.335 1.00 18.08 67 ASP A CA 1
ATOM 534 C C . ASP A 1 89 ? 73.874 2.868 84.398 1.00 20.32 67 ASP A C 1
ATOM 535 O O . ASP A 1 89 ? 73.165 3.160 85.378 1.00 19.94 67 ASP A O 1
ATOM 540 N N . SER A 1 90 ? 73.922 3.629 83.291 1.00 19.06 68 SER A N 1
ATOM 541 C CA . SER A 1 90 ? 72.977 4.764 83.219 1.00 18.76 68 SER A CA 1
ATOM 542 C C . SER A 1 90 ? 71.525 4.326 83.096 1.00 17.42 68 SER A C 1
ATOM 543 O O . SER A 1 90 ? 70.629 4.920 83.753 1.00 20.80 68 SER A O 1
ATOM 546 N N . LYS A 1 91 ? 71.235 3.372 82.232 1.00 18.00 69 LYS A N 1
ATOM 547 C CA . LYS A 1 91 ? 69.925 2.850 82.040 1.00 17.90 69 LYS A CA 1
ATOM 548 C C . LYS A 1 91 ? 69.314 2.470 83.430 1.00 21.79 69 LYS A C 1
ATOM 549 O O . LYS A 1 91 ? 68.223 2.866 83.795 1.00 21.23 69 LYS A O 1
ATOM 555 N N . GLN A 1 92 ? 70.096 1.754 84.210 1.00 21.42 70 GLN A N 1
ATOM 556 C CA . GLN A 1 92 ? 69.621 1.366 85.544 1.00 24.68 70 GLN A CA 1
ATOM 557 C C . GLN A 1 92 ? 69.526 2.527 86.520 1.00 21.48 70 GLN A C 1
ATOM 558 O O . GLN A 1 92 ? 68.504 2.591 87.260 1.00 23.87 70 GLN A O 1
ATOM 564 N N . ALA A 1 93 ? 70.481 3.484 86.535 1.00 19.39 71 ALA A N 1
ATOM 565 C CA . ALA A 1 93 ? 70.431 4.604 87.479 1.00 20.92 71 ALA A CA 1
ATOM 566 C C . ALA A 1 93 ? 69.260 5.527 87.249 1.00 22.82 71 ALA A C 1
ATOM 567 O O . ALA A 1 93 ? 68.577 5.991 88.231 1.00 23.95 71 ALA A O 1
ATOM 569 N N . PHE A 1 94 ? 68.986 5.757 85.957 1.00 20.76 72 PHE A N 1
ATOM 570 C CA . PHE A 1 94 ? 67.894 6.624 85.608 1.00 22.46 72 PHE A CA 1
ATOM 571 C C . PHE A 1 94 ? 66.537 5.907 85.950 1.00 24.14 72 PHE A C 1
ATOM 572 O O . PHE A 1 94 ? 65.651 6.563 86.485 1.00 24.68 72 PHE A O 1
ATOM 580 N N . ALA A 1 95 ? 66.420 4.616 85.627 1.00 23.39 73 ALA A N 1
ATOM 581 C CA . ALA A 1 95 ? 65.175 3.846 85.828 1.00 26.58 73 ALA A CA 1
ATOM 582 C C . ALA A 1 95 ? 64.950 3.704 87.339 1.00 28.47 73 ALA A C 1
ATOM 583 O O . ALA A 1 95 ? 63.823 3.816 87.783 1.00 29.88 73 ALA A O 1
ATOM 585 N N . GLN A 1 96 ? 65.996 3.526 88.122 1.00 25.68 74 GLN A N 1
ATOM 586 C CA . GLN A 1 96 ? 65.828 3.233 89.571 1.00 29.58 74 GLN A CA 1
ATOM 587 C C . GLN A 1 96 ? 65.935 4.444 90.457 1.00 32.82 74 GLN A C 1
ATOM 588 O O . GLN A 1 96 ? 65.743 4.331 91.660 1.00 28.37 74 GLN A O 1
ATOM 594 N N . GLY A 1 97 ? 66.289 5.630 89.926 1.00 26.82 75 GLY A N 1
ATOM 595 C CA . GLY A 1 97 ? 66.441 6.849 90.744 1.00 25.84 75 GLY A CA 1
ATOM 596 C C . GLY A 1 97 ? 67.670 6.966 91.565 1.00 28.86 75 GLY A C 1
ATOM 597 O O . GLY A 1 97 ? 67.629 7.548 92.645 1.00 28.61 75 GLY A O 1
ATOM 598 N N . THR A 1 98 ? 68.815 6.463 91.084 1.00 21.42 76 THR A N 1
ATOM 599 C CA . THR A 1 98 ? 70.050 6.521 91.844 1.00 22.56 76 THR A CA 1
ATOM 600 C C . THR A 1 98 ? 71.128 7.393 91.225 1.00 20.27 76 THR A C 1
ATOM 601 O O . THR A 1 98 ? 72.226 7.481 91.739 1.00 20.28 76 THR A O 1
ATOM 605 N N . GLN A 1 99 ? 70.754 8.146 90.205 1.00 21.84 77 GLN A N 1
ATOM 606 C CA . GLN A 1 99 ? 71.790 9.085 89.662 1.00 21.65 77 GLN A CA 1
ATOM 607 C C . GLN A 1 99 ? 72.246 10.091 90.686 1.00 22.42 77 GLN A C 1
ATOM 608 O O . GLN A 1 99 ? 71.448 10.601 91.530 1.00 22.65 77 GLN A O 1
ATOM 614 N N . SER A 1 100 ? 73.447 10.572 90.545 1.00 20.99 78 SER A N 1
ATOM 615 C CA . SER A 1 100 ? 73.944 11.610 91.428 1.00 22.75 78 SER A CA 1
ATOM 616 C C . SER A 1 100 ? 73.068 12.847 91.374 1.00 25.15 78 SER A C 1
ATOM 617 O O . SER A 1 100 ? 72.430 13.211 90.360 1.00 20.68 78 SER A O 1
ATOM 620 N N . ALA A 1 101 ? 72.987 13.539 92.517 1.00 21.51 79 ALA A N 1
ATOM 621 C CA . ALA A 1 101 ? 72.064 14.625 92.665 1.00 22.53 79 ALA A CA 1
ATOM 622 C C . ALA A 1 101 ? 72.257 15.857 91.730 1.00 21.02 79 ALA A C 1
ATOM 623 O O . ALA A 1 101 ? 71.272 16.535 91.350 1.00 22.24 79 ALA A O 1
ATOM 625 N N . ASP A 1 102 ? 73.518 16.115 91.399 1.00 22.68 80 ASP A N 1
ATOM 626 C CA . ASP A 1 102 ? 73.849 17.204 90.419 1.00 20.46 80 ASP A CA 1
ATOM 627 C C . ASP A 1 102 ? 73.156 16.908 89.059 1.00 18.36 80 ASP A C 1
ATOM 628 O O . ASP A 1 102 ? 72.616 17.807 88.447 1.00 21.26 80 ASP A O 1
ATOM 633 N N . ILE A 1 103 ? 73.221 15.654 88.629 1.00 17.51 81 ILE A N 1
ATOM 634 C CA . ILE A 1 103 ? 72.605 15.217 87.355 1.00 17.12 81 ILE A CA 1
ATOM 635 C C . ILE A 1 103 ? 71.104 15.393 87.394 1.00 19.07 81 ILE A C 1
ATOM 636 O O . ILE A 1 103 ? 70.420 15.916 86.494 1.00 16.43 81 ILE A O 1
ATOM 641 N N . VAL A 1 104 ? 70.510 14.911 88.517 1.00 19.36 82 VAL A N 1
ATOM 642 C CA . VAL A 1 104 ? 69.067 14.985 88.661 1.00 20.81 82 VAL A CA 1
ATOM 643 C C . VAL A 1 104 ? 68.601 16.438 88.598 1.00 18.74 82 VAL A C 1
ATOM 644 O O . VAL A 1 104 ? 67.635 16.751 87.917 1.00 19.81 82 VAL A O 1
ATOM 648 N N . ALA A 1 105 ? 69.292 17.319 89.263 1.00 18.58 83 ALA A N 1
ATOM 649 C CA . ALA A 1 105 ? 68.907 18.694 89.278 1.00 20.20 83 ALA A CA 1
ATOM 650 C C . ALA A 1 105 ? 68.934 19.377 87.885 1.00 18.28 83 ALA A C 1
ATOM 651 O O . ALA A 1 105 ? 68.034 20.144 87.526 1.00 18.49 83 ALA A O 1
ATOM 653 N N . GLU A 1 106 ? 69.950 19.025 87.057 1.00 17.18 84 GLU A N 1
ATOM 654 C CA . GLU A 1 106 ? 69.939 19.468 85.706 1.00 17.45 84 GLU A CA 1
ATOM 655 C C . GLU A 1 106 ? 68.876 18.875 84.840 1.00 15.28 84 GLU A C 1
ATOM 656 O O . GLU A 1 106 ? 68.257 19.559 84.044 1.00 17.33 84 GLU A O 1
ATOM 662 N N . GLN A 1 107 ? 68.579 17.601 85.023 1.00 16.55 85 GLN A N 1
ATOM 663 C CA . GLN A 1 107 ? 67.510 16.994 84.255 1.00 15.88 85 GLN A CA 1
ATOM 664 C C . GLN A 1 107 ? 66.159 17.720 84.614 1.00 17.72 85 GLN A C 1
ATOM 665 O O . GLN A 1 107 ? 65.334 17.989 83.747 1.00 17.91 85 GLN A O 1
ATOM 671 N N A GLU A 1 108 ? 66.002 18.031 85.908 0.50 19.85 86 GLU A N 1
ATOM 672 N N B GLU A 1 108 ? 65.945 18.044 85.893 0.50 20.57 86 GLU A N 1
ATOM 673 C CA A GLU A 1 108 ? 64.821 18.756 86.356 0.50 20.62 86 GLU A CA 1
ATOM 674 C CA B GLU A 1 108 ? 64.704 18.750 86.223 0.50 21.80 86 GLU A CA 1
ATOM 675 C C A GLU A 1 108 ? 64.694 20.143 85.693 0.50 19.99 86 GLU A C 1
ATOM 676 C C B GLU A 1 108 ? 64.668 20.186 85.662 0.50 20.72 86 GLU A C 1
ATOM 677 O O A GLU A 1 108 ? 63.591 20.536 85.266 0.50 20.05 86 GLU A O 1
ATOM 678 O O B GLU A 1 108 ? 63.595 20.687 85.293 0.50 21.45 86 GLU A O 1
ATOM 689 N N . LYS A 1 109 ? 65.817 20.828 85.520 1.00 20.26 87 LYS A N 1
ATOM 690 C CA . LYS A 1 109 ? 65.833 22.118 84.847 1.00 19.44 87 LYS A CA 1
ATOM 691 C C . LYS A 1 109 ? 65.396 22.042 83.440 1.00 18.87 87 LYS A C 1
ATOM 692 O O . LYS A 1 109 ? 64.689 22.906 82.890 1.00 18.55 87 LYS A O 1
ATOM 698 N N . LEU A 1 110 ? 65.879 20.991 82.761 1.00 18.47 88 LEU A N 1
ATOM 699 C CA . LEU A 1 110 ? 65.540 20.725 81.372 1.00 16.36 88 LEU A CA 1
ATOM 700 C C . LEU A 1 110 ? 64.049 20.465 81.210 1.00 17.42 88 LEU A C 1
ATOM 701 O O . LEU A 1 110 ? 63.444 20.993 80.305 1.00 19.55 88 LEU A O 1
ATOM 706 N N . LEU A 1 111 ? 63.483 19.652 82.135 1.00 19.59 89 LEU A N 1
ATOM 707 C CA . LEU A 1 111 ? 62.066 19.368 82.000 1.00 21.38 89 LEU A CA 1
ATOM 708 C C . LEU A 1 111 ? 61.290 20.676 82.254 1.00 21.65 89 LEU A C 1
ATOM 709 O O . LEU A 1 111 ? 60.221 20.863 81.618 1.00 21.66 89 LEU A O 1
ATOM 714 N N . TRP A 1 112 ? 61.743 21.468 83.212 1.00 20.97 90 TRP A N 1
ATOM 715 C CA . TRP A 1 112 ? 61.114 22.780 83.517 1.00 19.57 90 TRP A CA 1
ATOM 716 C C . TRP A 1 112 ? 61.072 23.758 82.352 1.00 21.29 90 TRP A C 1
ATOM 717 O O . TRP A 1 112 ? 60.059 24.464 82.111 1.00 21.81 90 TRP A O 1
ATOM 728 N N . ALA A 1 113 ? 62.162 23.786 81.535 1.00 20.12 91 ALA A N 1
ATOM 729 C CA . ALA A 1 113 ? 62.346 24.847 80.539 1.00 18.48 91 ALA A CA 1
ATOM 730 C C . ALA A 1 113 ? 61.523 24.648 79.283 1.00 18.28 91 ALA A C 1
ATOM 731 O O . ALA A 1 113 ? 61.345 23.540 78.844 1.00 20.80 91 ALA A O 1
ATOM 733 N N . ASP A 1 114 ? 61.101 25.716 78.645 1.00 17.95 92 ASP A N 1
ATOM 734 C CA . ASP A 1 114 ? 60.564 25.668 77.305 1.00 21.78 92 ASP A CA 1
ATOM 735 C C . ASP A 1 114 ? 61.694 25.895 76.287 1.00 18.97 92 ASP A C 1
ATOM 736 O O . ASP A 1 114 ? 61.551 25.562 75.100 1.00 17.92 92 ASP A O 1
ATOM 741 N N . THR A 1 115 ? 62.667 26.681 76.693 1.00 18.36 93 THR A N 1
ATOM 742 C CA . THR A 1 115 ? 63.736 27.095 75.751 1.00 18.86 93 THR A CA 1
ATOM 743 C C . THR A 1 115 ? 65.045 26.941 76.479 1.00 18.07 93 THR A C 1
ATOM 744 O O . THR A 1 115 ? 65.164 27.285 77.686 1.00 17.40 93 THR A O 1
ATOM 748 N N . VAL A 1 116 ? 66.027 26.319 75.803 1.00 16.52 94 VAL A N 1
ATOM 749 C CA . VAL A 1 116 ? 67.325 26.044 76.470 1.00 14.92 94 VAL A CA 1
ATOM 750 C C . VAL A 1 116 ? 68.391 26.724 75.559 1.00 16.36 94 VAL A C 1
ATOM 751 O O . VAL A 1 116 ? 68.456 26.449 74.326 1.00 16.17 94 VAL A O 1
ATOM 755 N N . ILE A 1 117 ? 69.226 27.545 76.148 1.00 13.67 95 ILE A N 1
ATOM 756 C CA . ILE A 1 117 ? 70.306 28.249 75.432 1.00 14.88 95 ILE A CA 1
ATOM 757 C C . ILE A 1 117 ? 71.602 27.756 75.977 1.00 15.32 95 ILE A C 1
ATOM 758 O O . ILE A 1 117 ? 71.789 27.643 77.208 1.00 14.67 95 ILE A O 1
ATOM 763 N N . PHE A 1 118 ? 72.533 27.371 75.107 1.00 13.62 96 PHE A N 1
ATOM 764 C CA . PHE A 1 118 ? 73.894 26.948 75.473 1.00 14.64 96 PHE A CA 1
ATOM 765 C C . PHE A 1 118 ? 74.865 27.997 74.992 1.00 14.80 96 PHE A C 1
ATOM 766 O O . PHE A 1 118 ? 74.956 28.312 73.798 1.00 14.24 96 PHE A O 1
ATOM 774 N N . GLN A 1 119 ? 75.548 28.626 75.956 1.00 12.84 97 GLN A N 1
ATOM 775 C CA . GLN A 1 119 ? 76.421 29.738 75.711 1.00 12.87 97 GLN A CA 1
ATOM 776 C C . GLN A 1 119 ? 77.862 29.387 76.088 1.00 14.47 97 GLN A C 1
ATOM 777 O O . GLN A 1 119 ? 78.144 28.957 77.193 1.00 13.20 97 GLN A O 1
ATOM 783 N N . PHE A 1 120 ? 78.786 29.530 75.115 1.00 13.01 98 PHE A N 1
ATOM 784 C CA . PHE A 1 120 ? 80.191 29.152 75.314 1.00 13.37 98 PHE A CA 1
ATOM 785 C C . PHE A 1 120 ? 81.105 29.763 74.281 1.00 13.63 98 PHE A C 1
ATOM 786 O O . PHE A 1 120 ? 80.650 30.044 73.178 1.00 14.62 98 PHE A O 1
ATOM 794 N N . PRO A 1 121 ? 82.384 30.014 74.634 1.00 13.11 99 PRO A N 1
ATOM 795 C CA . PRO A 1 121 ? 83.375 30.262 73.643 1.00 12.56 99 PRO A CA 1
ATOM 796 C C . PRO A 1 121 ? 83.688 28.964 72.880 1.00 11.39 99 PRO A C 1
ATOM 797 O O . PRO A 1 121 ? 83.741 27.881 73.448 1.00 11.52 99 PRO A O 1
ATOM 801 N N . LEU A 1 122 ? 83.938 29.136 71.604 1.00 12.52 100 LEU A N 1
ATOM 802 C CA . LEU A 1 122 ? 84.385 28.029 70.795 1.00 12.82 100 LEU A CA 1
ATOM 803 C C . LEU A 1 122 ? 85.835 27.767 71.143 1.00 12.81 100 LEU A C 1
ATOM 804 O O . LEU A 1 122 ? 86.717 28.579 70.944 1.00 12.68 100 LEU A O 1
ATOM 809 N N . TRP A 1 123 ? 86.066 26.548 71.656 1.00 12.58 101 TRP A N 1
ATOM 810 C CA . TRP A 1 123 ? 87.395 26.098 72.021 1.00 10.48 101 TRP A CA 1
ATOM 811 C C . TRP A 1 123 ? 87.691 24.806 71.235 1.00 10.78 101 TRP A C 1
ATOM 812 O O . TRP A 1 123 ? 87.072 23.788 71.443 1.00 11.36 101 TRP A O 1
ATOM 823 N N . TRP A 1 124 ? 88.683 24.889 70.378 1.00 11.44 102 TRP A N 1
ATOM 824 C CA . TRP A 1 124 ? 89.053 23.747 69.556 1.00 12.15 102 TRP A CA 1
ATOM 825 C C . TRP A 1 124 ? 87.903 23.168 68.775 1.00 11.74 102 TRP A C 1
ATOM 826 O O . TRP A 1 124 ? 87.605 21.990 68.774 1.00 12.96 102 TRP A O 1
ATOM 837 N N . PHE A 1 125 ? 87.187 24.130 68.180 1.00 11.54 103 PHE A N 1
ATOM 838 C CA . PHE A 1 125 ? 86.058 23.865 67.279 1.00 11.24 103 PHE A CA 1
ATOM 839 C C . PHE A 1 125 ? 84.884 23.071 67.898 1.00 13.97 103 PHE A C 1
ATOM 840 O O . PHE A 1 125 ? 84.112 22.439 67.165 1.00 15.68 103 PHE A O 1
ATOM 848 N N A SER A 1 126 ? 84.666 23.294 69.198 0.50 12.06 104 SER A N 1
ATOM 849 N N B SER A 1 126 ? 84.720 23.055 69.243 0.50 11.80 104 SER A N 1
ATOM 850 C CA A SER A 1 126 ? 83.784 22.507 69.937 0.50 13.50 104 SER A CA 1
ATOM 851 C CA B SER A 1 126 ? 83.550 22.485 69.918 0.50 13.29 104 SER A CA 1
ATOM 852 C C A SER A 1 126 ? 83.441 23.196 71.279 0.50 12.64 104 SER A C 1
ATOM 853 C C B SER A 1 126 ? 83.412 23.182 71.247 0.50 12.37 104 SER A C 1
ATOM 854 O O A SER A 1 126 ? 83.880 24.354 71.533 0.50 13.27 104 SER A O 1
ATOM 855 O O B SER A 1 126 ? 84.047 24.238 71.502 0.50 12.62 104 SER A O 1
ATOM 868 N N . PRO A 1 128 ? 83.693 23.891 75.257 1.00 11.44 106 PRO A N 1
ATOM 869 C CA . PRO A 1 128 ? 84.604 23.658 76.377 1.00 12.72 106 PRO A CA 1
ATOM 870 C C . PRO A 1 128 ? 84.262 22.317 77.010 1.00 11.91 106 PRO A C 1
ATOM 871 O O . PRO A 1 128 ? 83.129 21.931 77.149 1.00 10.69 106 PRO A O 1
ATOM 875 N N . ALA A 1 129 ? 85.304 21.655 77.535 1.00 12.04 107 ALA A N 1
ATOM 876 C CA . ALA A 1 129 ? 85.164 20.346 78.151 1.00 11.21 107 ALA A CA 1
ATOM 877 C C . ALA A 1 129 ? 84.135 20.315 79.247 1.00 11.03 107 ALA A C 1
ATOM 878 O O . ALA A 1 129 ? 83.416 19.366 79.344 1.00 12.20 107 ALA A O 1
ATOM 880 N N . ILE A 1 130 ? 84.046 21.360 80.019 1.00 11.30 108 ILE A N 1
ATOM 881 C CA . ILE A 1 130 ? 83.078 21.338 81.142 1.00 11.70 108 ILE A CA 1
ATOM 882 C C . ILE A 1 130 ? 81.619 21.188 80.635 1.00 13.78 108 ILE A C 1
ATOM 883 O O . ILE A 1 130 ? 80.789 20.553 81.270 1.00 13.18 108 ILE A O 1
ATOM 896 N N . LYS A 1 132 ? 80.819 19.885 77.553 1.00 12.65 110 LYS A N 1
ATOM 897 C CA . LYS A 1 132 ? 80.733 18.558 76.980 1.00 12.88 110 LYS A CA 1
ATOM 898 C C . LYS A 1 132 ? 80.407 17.563 78.133 1.00 13.29 110 LYS A C 1
ATOM 899 O O . LYS A 1 132 ? 79.683 16.574 77.983 1.00 12.57 110 LYS A O 1
ATOM 905 N N . GLY A 1 133 ? 80.955 17.850 79.296 1.00 13.41 111 GLY A N 1
ATOM 906 C CA . GLY A 1 133 ? 80.702 16.963 80.450 1.00 13.45 111 GLY A CA 1
ATOM 907 C C . GLY A 1 133 ? 79.325 17.063 81.054 1.00 13.12 111 GLY A C 1
ATOM 908 O O . GLY A 1 133 ? 78.767 16.065 81.517 1.00 14.71 111 GLY A O 1
ATOM 909 N N . TRP A 1 134 ? 78.730 18.219 80.927 1.00 12.76 112 TRP A N 1
ATOM 910 C CA . TRP A 1 134 ? 77.282 18.391 81.216 1.00 12.91 112 TRP A CA 1
ATOM 911 C C . TRP A 1 134 ? 76.481 17.504 80.283 1.00 13.50 112 TRP A C 1
ATOM 912 O O . TRP A 1 134 ? 75.612 16.758 80.694 1.00 14.28 112 TRP A O 1
ATOM 923 N N . ILE A 1 135 ? 76.807 17.543 78.988 1.00 13.20 113 ILE A N 1
ATOM 924 C CA . ILE A 1 135 ? 76.101 16.717 77.989 1.00 12.23 113 ILE A CA 1
ATOM 925 C C . ILE A 1 135 ? 76.308 15.217 78.362 1.00 12.67 113 ILE A C 1
ATOM 926 O O . ILE A 1 135 ? 75.323 14.460 78.497 1.00 13.72 113 ILE A O 1
ATOM 931 N N . ASP A 1 136 ? 77.531 14.791 78.567 1.00 12.66 114 ASP A N 1
ATOM 932 C CA . ASP A 1 136 ? 77.876 13.394 78.786 1.00 12.77 114 ASP A CA 1
ATOM 933 C C . ASP A 1 136 ? 77.139 12.863 80.084 1.00 14.90 114 ASP A C 1
ATOM 934 O O . ASP A 1 136 ? 76.603 11.751 80.036 1.00 15.39 114 ASP A O 1
ATOM 939 N N . ARG A 1 137 ? 77.045 13.701 81.110 1.00 13.76 115 ARG A N 1
ATOM 940 C CA . ARG A 1 137 ? 76.513 13.220 82.375 1.00 14.16 115 ARG A CA 1
ATOM 941 C C . ARG A 1 137 ? 75.008 13.434 82.526 1.00 16.38 115 ARG A C 1
ATOM 942 O O . ARG A 1 137 ? 74.321 12.616 83.161 1.00 15.58 115 ARG A O 1
ATOM 950 N N . VAL A 1 138 ? 74.455 14.466 81.922 1.00 14.39 116 VAL A N 1
ATOM 951 C CA . VAL A 1 138 ? 72.989 14.761 82.013 1.00 14.33 116 VAL A CA 1
ATOM 952 C C . VAL A 1 138 ? 72.134 13.955 81.079 1.00 15.47 116 VAL A C 1
ATOM 953 O O . VAL A 1 138 ? 71.014 13.545 81.386 1.00 14.52 116 VAL A O 1
ATOM 957 N N . TYR A 1 139 ? 72.671 13.722 79.874 1.00 17.01 117 TYR A N 1
ATOM 958 C CA . TYR A 1 139 ? 71.965 13.008 78.842 1.00 16.53 117 TYR A CA 1
ATOM 959 C C . TYR A 1 139 ? 71.946 11.515 79.086 1.00 20.15 117 TYR A C 1
ATOM 960 O O . TYR A 1 139 ? 72.526 10.727 78.386 1.00 20.11 117 TYR A O 1
ATOM 969 N N . ALA A 1 140 ? 71.142 11.085 80.050 1.00 19.25 118 ALA A N 1
ATOM 970 C CA . ALA A 1 140 ? 71.148 9.706 80.462 1.00 18.49 118 ALA A CA 1
ATOM 971 C C . ALA A 1 140 ? 70.375 8.759 79.553 1.00 19.83 118 ALA A C 1
ATOM 972 O O . ALA A 1 140 ? 69.451 9.161 78.805 1.00 18.19 118 ALA A O 1
ATOM 974 N N . TRP A 1 141 ? 70.650 7.441 79.734 1.00 18.29 119 TRP A N 1
ATOM 975 C CA . TRP A 1 141 ? 69.898 6.434 79.077 1.00 20.38 119 TRP A CA 1
ATOM 976 C C . TRP A 1 141 ? 68.509 6.349 79.699 1.00 23.25 119 TRP A C 1
ATOM 977 O O . TRP A 1 141 ? 68.417 6.139 80.916 1.00 23.27 119 TRP A O 1
ATOM 988 N N . GLY A 1 142 ? 67.459 6.588 78.901 1.00 21.30 120 GLY A N 1
ATOM 989 C CA . GLY A 1 142 ? 66.081 6.713 79.367 1.00 23.11 120 GLY A CA 1
ATOM 990 C C . GLY A 1 142 ? 65.641 8.132 79.312 1.00 25.42 120 GLY A C 1
ATOM 991 O O . GLY A 1 142 ? 64.446 8.428 79.428 1.00 23.63 120 GLY A O 1
ATOM 992 N N . PHE A 1 143 ? 66.600 9.092 79.194 1.00 20.08 121 PHE A N 1
ATOM 993 C CA . PHE A 1 143 ? 66.281 10.516 79.191 1.00 19.24 121 PHE A CA 1
ATOM 994 C C . PHE A 1 143 ? 66.569 11.080 77.792 1.00 19.43 121 PHE A C 1
ATOM 995 O O . PHE A 1 143 ? 65.609 11.556 77.050 1.00 21.72 121 PHE A O 1
ATOM 1003 N N . ALA A 1 144 ? 67.872 11.072 77.397 1.00 18.67 122 ALA A N 1
ATOM 1004 C CA . ALA A 1 144 ? 68.234 11.650 76.116 1.00 18.80 122 ALA A CA 1
ATOM 1005 C C . ALA A 1 144 ? 68.415 10.625 75.005 1.00 19.48 122 ALA A C 1
ATOM 1006 O O . ALA A 1 144 ? 68.468 10.959 73.823 1.00 19.75 122 ALA A O 1
ATOM 1008 N N . TYR A 1 145 ? 68.661 9.365 75.372 1.00 19.24 123 TYR A N 1
ATOM 1009 C CA . TYR A 1 145 ? 68.828 8.299 74.405 1.00 20.42 123 TYR A CA 1
ATOM 1010 C C . TYR A 1 145 ? 68.355 6.937 74.989 1.00 22.74 123 TYR A C 1
ATOM 1011 O O . TYR A 1 145 ? 67.987 6.890 76.180 1.00 20.44 123 TYR A O 1
ATOM 1020 N N . GLY A 1 146 ? 68.233 5.941 74.099 1.00 24.42 124 GLY A N 1
ATOM 1021 C CA . GLY A 1 146 ? 67.874 4.546 74.462 1.00 23.59 124 GLY A CA 1
ATOM 1022 C C . GLY A 1 146 ? 66.394 4.416 74.755 1.00 32.57 124 GLY A C 1
ATOM 1023 O O . GLY A 1 146 ? 65.995 3.403 75.344 1.00 34.09 124 GLY A O 1
ATOM 1024 N N . VAL A 1 147 ? 65.573 5.429 74.410 1.00 29.51 125 VAL A N 1
ATOM 1025 C CA . VAL A 1 147 ? 64.112 5.365 74.621 1.00 31.13 125 VAL A CA 1
ATOM 1026 C C . VAL A 1 147 ? 63.481 4.847 73.332 1.00 33.54 125 VAL A C 1
ATOM 1027 O O . VAL A 1 147 ? 63.891 5.250 72.251 1.00 29.46 125 VAL A O 1
ATOM 1031 N N . GLY A 1 148 ? 62.553 3.919 73.456 1.00 35.60 126 GLY A N 1
ATOM 1032 C CA . GLY A 1 148 ? 61.643 3.503 72.366 1.00 35.27 126 GLY A CA 1
ATOM 1033 C C . GLY A 1 148 ? 61.968 2.262 71.582 1.00 39.05 126 GLY A C 1
ATOM 1034 O O . GLY A 1 148 ? 63.017 1.646 71.724 1.00 35.33 126 GLY A O 1
ATOM 1035 N N . GLU A 1 149 ? 61.049 1.969 70.653 1.00 40.52 127 GLU A N 1
ATOM 1036 C CA . GLU A 1 149 ? 61.070 0.778 69.840 1.00 39.54 127 GLU A CA 1
ATOM 1037 C C . GLU A 1 149 ? 62.210 0.833 68.832 1.00 41.35 127 GLU A C 1
ATOM 1038 O O . GLU A 1 149 ? 62.457 1.887 68.186 1.00 39.20 127 GLU A O 1
ATOM 1044 N N . HIS A 1 150 ? 62.879 -0.299 68.674 1.00 34.97 128 HIS A N 1
ATOM 1045 C CA . HIS A 1 150 ? 63.794 -0.530 67.562 1.00 36.35 128 HIS A CA 1
ATOM 1046 C C . HIS A 1 150 ? 63.243 -1.626 66.730 1.00 43.12 128 HIS A C 1
ATOM 1047 O O . HIS A 1 150 ? 63.082 -2.716 67.229 1.00 48.14 128 HIS A O 1
ATOM 1054 N N . SER A 1 151 ? 62.903 -1.318 65.495 1.00 43.94 129 SER A N 1
ATOM 1055 C CA . SER A 1 151 ? 62.237 -2.251 64.585 1.00 44.64 129 SER A CA 1
ATOM 1056 C C . SER A 1 151 ? 62.534 -1.806 63.171 1.00 47.04 129 SER A C 1
ATOM 1057 O O . SER A 1 151 ? 63.408 -0.970 62.947 1.00 43.74 129 SER A O 1
ATOM 1060 N N . ASP A 1 152 ? 61.840 -2.392 62.219 1.00 45.36 130 ASP A N 1
ATOM 1061 C CA . ASP A 1 152 ? 61.894 -1.932 60.849 1.00 48.92 130 ASP A CA 1
ATOM 1062 C C . ASP A 1 152 ? 61.112 -0.644 60.587 1.00 39.72 130 ASP A C 1
ATOM 1063 O O . ASP A 1 152 ? 61.205 -0.131 59.450 1.00 36.68 130 ASP A O 1
ATOM 1068 N N . ARG A 1 153 ? 60.340 -0.140 61.551 1.00 39.48 131 ARG A N 1
ATOM 1069 C CA . ARG A 1 153 ? 59.615 1.087 61.298 1.00 41.34 131 ARG A CA 1
ATOM 1070 C C . ARG A 1 153 ? 59.970 2.248 62.280 1.00 32.87 131 ARG A C 1
ATOM 1071 O O . ARG A 1 153 ? 59.415 3.322 62.191 1.00 29.08 131 ARG A O 1
ATOM 1079 N N . HIS A 1 154 ? 60.872 2.008 63.218 1.00 29.94 132 HIS A N 1
ATOM 1080 C CA . HIS A 1 154 ? 61.177 3.067 64.203 1.00 29.09 132 HIS A CA 1
ATOM 1081 C C . HIS A 1 154 ? 62.509 2.638 64.792 1.00 32.51 132 HIS A C 1
ATOM 1082 O O . HIS A 1 154 ? 62.752 1.434 65.015 1.00 30.14 132 HIS A O 1
ATOM 1089 N N . TRP A 1 155 ? 63.434 3.586 64.969 1.00 26.57 133 TRP A N 1
ATOM 1090 C CA . TRP A 1 155 ? 64.723 3.225 65.555 1.00 24.48 133 TRP A CA 1
ATOM 1091 C C . TRP A 1 155 ? 65.142 4.137 66.705 1.00 23.78 133 TRP A C 1
ATOM 1092 O O . TRP A 1 155 ? 66.092 4.927 66.610 1.00 21.98 133 TRP A O 1
ATOM 1103 N N . GLY A 1 156 ? 64.415 3.990 67.805 1.00 21.13 134 GLY A N 1
ATOM 1104 C CA . GLY A 1 156 ? 64.624 4.849 68.949 1.00 22.62 134 GLY A CA 1
ATOM 1105 C C . GLY A 1 156 ? 63.851 6.157 68.808 1.00 20.15 134 GLY A C 1
ATOM 1106 O O . GLY A 1 156 ? 63.607 6.607 67.678 1.00 19.95 134 GLY A O 1
ATOM 1107 N N . ASP A 1 157 ? 63.410 6.708 69.913 1.00 21.10 135 ASP A N 1
ATOM 1108 C CA . ASP A 1 157 ? 62.722 7.982 69.925 1.00 20.75 135 ASP A CA 1
ATOM 1109 C C . ASP A 1 157 ? 63.810 9.101 69.890 1.00 19.65 135 ASP A C 1
ATOM 1110 O O . ASP A 1 157 ? 64.303 9.503 70.908 1.00 20.31 135 ASP A O 1
ATOM 1115 N N . ARG A 1 158 ? 64.226 9.477 68.699 1.00 17.78 136 ARG A N 1
ATOM 1116 C CA . ARG A 1 158 ? 65.283 10.499 68.539 1.00 15.71 136 ARG A CA 1
ATOM 1117 C C . ARG A 1 158 ? 65.162 11.169 67.202 1.00 15.82 136 ARG A C 1
ATOM 1118 O O . ARG A 1 158 ? 64.414 10.752 66.254 1.00 16.07 136 ARG A O 1
ATOM 1126 N N . TYR A 1 159 ? 65.958 12.241 67.052 1.00 14.33 137 TYR A N 1
ATOM 1127 C CA . TYR A 1 159 ? 66.068 13.058 65.864 1.00 12.68 137 TYR A CA 1
ATOM 1128 C C . TYR A 1 159 ? 64.664 13.644 65.500 1.00 15.08 137 TYR A C 1
ATOM 1129 O O . TYR A 1 159 ? 64.018 13.197 64.554 1.00 16.43 137 TYR A O 1
ATOM 1138 N N . GLY A 1 160 ? 64.326 14.678 66.231 1.00 15.60 138 GLY A N 1
ATOM 1139 C CA . GLY A 1 160 ? 63.065 15.379 66.040 1.00 17.21 138 GLY A CA 1
ATOM 1140 C C . GLY A 1 160 ? 61.959 14.724 66.843 1.00 18.86 138 GLY A C 1
ATOM 1141 O O . GLY A 1 160 ? 60.762 15.125 66.760 1.00 20.15 138 GLY A O 1
ATOM 1142 N N . GLU A 1 161 ? 62.336 13.773 67.713 1.00 18.36 139 GLU A N 1
ATOM 1143 C CA . GLU A 1 161 ? 61.476 13.106 68.668 1.00 21.93 139 GLU A CA 1
ATOM 1144 C C . GLU A 1 161 ? 62.320 12.859 69.917 1.00 18.84 139 GLU A C 1
ATOM 1145 O O . GLU A 1 161 ? 63.570 12.954 69.836 1.00 17.72 139 GLU A O 1
ATOM 1151 N N . GLY A 1 162 ? 61.654 12.579 71.031 1.00 18.93 140 GLY A N 1
ATOM 1152 C CA . GLY A 1 162 ? 62.313 12.364 72.317 1.00 19.62 140 GLY A CA 1
ATOM 1153 C C . GLY A 1 162 ? 61.807 13.233 73.462 1.00 19.93 140 GLY A C 1
ATOM 1154 O O . GLY A 1 162 ? 60.807 13.923 73.350 1.00 19.77 140 GLY A O 1
ATOM 1155 N N . THR A 1 163 ? 62.525 13.174 74.551 1.00 18.30 141 THR A N 1
ATOM 1156 C CA . THR A 1 163 ? 62.087 13.833 75.776 1.00 21.40 141 THR A CA 1
ATOM 1157 C C . THR A 1 163 ? 61.881 15.321 75.619 1.00 22.02 141 THR A C 1
ATOM 1158 O O . THR A 1 163 ? 61.005 15.951 76.300 1.00 23.09 141 THR A O 1
ATOM 1162 N N . PHE A 1 164 ? 62.676 15.942 74.715 1.00 18.76 142 PHE A N 1
ATOM 1163 C CA . PHE A 1 164 ? 62.662 17.386 74.569 1.00 17.86 142 PHE A CA 1
ATOM 1164 C C . PHE A 1 164 ? 61.742 17.942 73.495 1.00 18.85 142 PHE A C 1
ATOM 1165 O O . PHE A 1 164 ? 61.747 19.136 73.207 1.00 19.56 142 PHE A O 1
ATOM 1173 N N A VAL A 1 165 ? 60.911 17.082 72.882 0.50 19.19 143 VAL A N 1
ATOM 1174 N N B VAL A 1 165 ? 60.871 17.090 72.937 0.50 19.17 143 VAL A N 1
ATOM 1175 C CA A VAL A 1 165 ? 60.009 17.530 71.836 0.50 21.47 143 VAL A CA 1
ATOM 1176 C CA B VAL A 1 165 ? 59.950 17.546 71.924 0.50 21.22 143 VAL A CA 1
ATOM 1177 C C A VAL A 1 165 ? 59.115 18.645 72.441 0.50 23.04 143 VAL A C 1
ATOM 1178 C C B VAL A 1 165 ? 59.100 18.681 72.483 0.50 22.60 143 VAL A C 1
ATOM 1179 O O A VAL A 1 165 ? 58.688 18.552 73.571 0.50 25.45 143 VAL A O 1
ATOM 1180 O O B VAL A 1 165 ? 58.681 18.634 73.609 0.50 24.89 143 VAL A O 1
ATOM 1187 N N . GLY A 1 166 ? 58.841 19.681 71.673 1.00 24.59 144 GLY A N 1
ATOM 1188 C CA . GLY A 1 166 ? 58.135 20.811 72.178 1.00 27.74 144 GLY A CA 1
ATOM 1189 C C . GLY A 1 166 ? 58.976 21.922 72.777 1.00 30.19 144 GLY A C 1
ATOM 1190 O O . GLY A 1 166 ? 58.430 22.962 73.188 1.00 29.51 144 GLY A O 1
ATOM 1191 N N . LYS A 1 167 ? 60.274 21.669 72.964 1.00 19.96 145 LYS A N 1
ATOM 1192 C CA . LYS A 1 167 ? 61.200 22.679 73.531 1.00 17.73 145 LYS A CA 1
ATOM 1193 C C . LYS A 1 167 ? 62.049 23.201 72.376 1.00 17.32 145 LYS A C 1
ATOM 1194 O O . LYS A 1 167 ? 62.147 22.533 71.353 1.00 17.66 145 LYS A O 1
ATOM 1200 N N . ARG A 1 168 ? 62.597 24.394 72.529 1.00 16.91 146 ARG A N 1
ATOM 1201 C CA . ARG A 1 168 ? 63.434 25.004 71.538 1.00 16.77 146 ARG A CA 1
ATOM 1202 C C . ARG A 1 168 ? 64.824 25.072 72.204 1.00 15.35 146 ARG A C 1
ATOM 1203 O O . ARG A 1 168 ? 64.975 25.230 73.442 1.00 16.16 146 ARG A O 1
ATOM 1211 N N . ALA A 1 169 ? 65.858 25.064 71.375 1.00 14.98 147 ALA A N 1
ATOM 1212 C CA .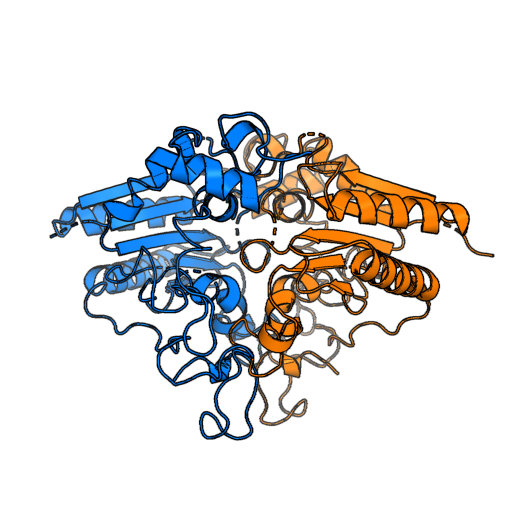 ALA A 1 169 ? 67.246 25.220 71.859 1.00 13.91 147 ALA A CA 1
ATOM 1213 C C . ALA A 1 169 ? 68.013 26.082 70.900 1.00 14.34 147 ALA A C 1
ATOM 1214 O O . ALA A 1 169 ? 67.774 26.123 69.678 1.00 16.17 147 ALA A O 1
ATOM 1224 N N . LEU A 1 171 ? 72.275 27.797 70.370 1.00 14.19 149 LEU A N 1
ATOM 1225 C CA . LEU A 1 171 ? 73.640 28.072 70.750 1.00 12.35 149 LEU A CA 1
ATOM 1226 C C . LEU A 1 171 ? 73.975 29.566 70.621 1.00 13.90 149 LEU A C 1
ATOM 1227 O O . LEU A 1 171 ? 73.552 30.231 69.671 1.00 13.79 149 LEU A O 1
ATOM 1232 N N . ILE A 1 172 ? 74.735 30.067 71.581 1.00 11.81 150 ILE A N 1
ATOM 1233 C CA . ILE A 1 172 ? 75.378 31.328 71.507 1.00 13.42 150 ILE A CA 1
ATOM 1234 C C . ILE A 1 172 ? 76.876 31.144 71.676 1.00 13.65 150 ILE A C 1
ATOM 1235 O O . ILE A 1 172 ? 77.371 30.675 72.751 1.00 14.52 150 ILE A O 1
ATOM 1240 N N . VAL A 1 173 ? 77.594 31.403 70.542 1.00 13.01 151 VAL A N 1
ATOM 1241 C CA . VAL A 1 173 ? 78.977 31.018 70.401 1.00 13.46 151 VAL A CA 1
ATOM 1242 C C . VAL A 1 173 ? 79.851 32.215 70.062 1.00 13.70 151 VAL A C 1
ATOM 1243 O O . VAL A 1 173 ? 79.556 32.950 69.131 1.00 13.98 151 VAL A O 1
ATOM 1247 N N . THR A 1 174 ? 80.928 32.396 70.821 1.00 13.41 152 THR A N 1
ATOM 1248 C CA . THR A 1 174 ? 81.963 33.374 70.502 1.00 12.99 152 THR A CA 1
ATOM 1249 C C . THR A 1 174 ? 83.144 32.635 69.926 1.00 13.70 152 THR A C 1
ATOM 1250 O O . THR A 1 174 ? 83.686 31.684 70.492 1.00 11.93 152 THR A O 1
ATOM 1254 N N . ALA A 1 175 ? 83.661 33.129 68.801 1.00 13.89 153 ALA A N 1
ATOM 1255 C CA . ALA A 1 175 ? 84.825 32.577 68.147 1.00 14.69 153 ALA A CA 1
ATOM 1256 C C . ALA A 1 175 ? 85.892 33.604 67.904 1.00 15.23 153 ALA A C 1
ATOM 1257 O O . ALA A 1 175 ? 85.620 34.751 67.525 1.00 16.08 153 ALA A O 1
ATOM 1259 N N . GLY A 1 176 ? 87.146 33.161 67.967 1.00 13.54 154 GLY A N 1
ATOM 1260 C CA . GLY A 1 176 ? 88.262 34.076 67.650 1.00 13.94 154 GLY A CA 1
ATOM 1261 C C . GLY A 1 176 ? 88.505 34.212 66.180 1.00 17.07 154 GLY A C 1
ATOM 1262 O O . GLY A 1 176 ? 88.904 35.294 65.744 1.00 15.28 154 GLY A O 1
ATOM 1263 N N . GLY A 1 177 ? 88.197 33.186 65.396 1.00 15.16 155 GLY A N 1
ATOM 1264 C CA . GLY A 1 177 ? 88.432 33.247 63.984 1.00 15.36 155 GLY A CA 1
ATOM 1265 C C . GLY A 1 177 ? 87.448 34.217 63.293 1.00 15.86 155 GLY A C 1
ATOM 1266 O O . GLY A 1 177 ? 86.426 34.624 63.857 1.00 15.65 155 GLY A O 1
ATOM 1267 N N . TRP A 1 178 ? 87.819 34.622 62.084 1.00 15.22 156 TRP A N 1
ATOM 1268 C CA . TRP A 1 178 ? 86.980 35.566 61.274 1.00 15.46 156 TRP A CA 1
ATOM 1269 C C . TRP A 1 178 ? 85.810 34.813 60.626 1.00 13.60 156 TRP A C 1
ATOM 1270 O O . TRP A 1 178 ? 85.890 33.636 60.321 1.00 13.35 156 TRP A O 1
ATOM 1281 N N . ALA A 1 179 ? 84.716 35.514 60.344 1.00 14.11 157 ALA A N 1
ATOM 1282 C CA . ALA A 1 179 ? 83.627 34.943 59.623 1.00 14.68 157 ALA A CA 1
ATOM 1283 C C . ALA A 1 179 ? 84.043 34.238 58.334 1.00 15.42 157 ALA A C 1
ATOM 1284 O O . ALA A 1 179 ? 83.572 33.151 57.997 1.00 15.83 157 ALA A O 1
ATOM 1286 N N . GLU A 1 180 ? 84.923 34.884 57.569 1.00 16.23 158 GLU A N 1
ATOM 1287 C CA . GLU A 1 180 ? 85.373 34.267 56.311 1.00 16.52 158 GLU A CA 1
ATOM 1288 C C . GLU A 1 180 ? 86.098 32.927 56.502 1.00 15.14 158 GLU A C 1
ATOM 1289 O O . GLU A 1 180 ? 86.069 32.053 55.624 1.00 15.19 158 GLU A O 1
ATOM 1295 N N . HIS A 1 181 ? 86.762 32.761 57.656 1.00 13.53 159 HIS A N 1
ATOM 1296 C CA . HIS A 1 181 ? 87.476 31.513 57.934 1.00 13.70 159 HIS A CA 1
ATOM 1297 C C . HIS A 1 181 ? 86.503 30.326 58.120 1.00 13.65 159 HIS A C 1
ATOM 1298 O O . HIS A 1 181 ? 86.956 29.185 58.039 1.00 12.68 159 HIS A O 1
ATOM 1305 N N . TYR A 1 182 ? 85.207 30.607 58.377 1.00 12.17 160 TYR A N 1
ATOM 1306 C CA . TYR A 1 182 ? 84.118 29.662 58.549 1.00 12.42 160 TYR A CA 1
ATOM 1307 C C . TYR A 1 182 ? 83.063 29.650 57.435 1.00 13.14 160 TYR A C 1
ATOM 1308 O O . TYR A 1 182 ? 81.957 29.184 57.602 1.00 13.91 160 TYR A O 1
ATOM 1317 N N . SER A 1 183 ? 83.454 30.303 56.352 1.00 15.32 161 SER A N 1
ATOM 1318 C CA . SER A 1 183 ? 82.615 30.407 55.145 1.00 15.25 161 SER A CA 1
ATOM 1319 C C . SER A 1 183 ? 82.603 29.079 54.435 1.00 15.44 161 SER A C 1
ATOM 1320 O O . SER A 1 183 ? 83.349 28.157 54.759 1.00 14.05 161 SER A O 1
ATOM 1323 N N . PRO A 1 184 ? 81.834 28.969 53.341 1.00 15.21 162 PRO A N 1
ATOM 1324 C CA . PRO A 1 184 ? 81.744 27.649 52.778 1.00 16.07 162 PRO A CA 1
ATOM 1325 C C . PRO A 1 184 ? 83.015 26.995 52.263 1.00 14.67 162 PRO A C 1
ATOM 1326 O O . PRO A 1 184 ? 83.145 25.772 52.265 1.00 16.60 162 PRO A O 1
ATOM 1330 N N . ARG A 1 185 ? 83.947 27.857 51.775 1.00 15.43 163 ARG A N 1
ATOM 1331 C CA . ARG A 1 185 ? 85.305 27.423 51.389 1.00 16.22 163 ARG A CA 1
ATOM 1332 C C . ARG A 1 185 ? 86.431 27.847 52.370 1.00 17.53 163 ARG A C 1
ATOM 1333 O O . ARG A 1 185 ? 87.592 27.777 52.039 1.00 15.79 163 ARG A O 1
ATOM 1341 N N . GLY A 1 186 ? 86.041 28.283 53.581 1.00 14.69 164 GLY A N 1
ATOM 1342 C CA . GLY A 1 186 ? 86.981 28.745 54.558 1.00 14.12 164 GLY A CA 1
ATOM 1343 C C . GLY A 1 186 ? 87.666 27.575 55.256 1.00 12.88 164 GLY A C 1
ATOM 1344 O O . GLY A 1 186 ? 87.051 26.522 55.397 1.00 14.15 164 GLY A O 1
ATOM 1345 N N . ILE A 1 187 ? 88.929 27.755 55.585 1.00 11.50 165 ILE A N 1
ATOM 1346 C CA . ILE A 1 187 ? 89.757 26.667 56.067 1.00 12.90 165 ILE A CA 1
ATOM 1347 C C . ILE A 1 187 ? 89.307 25.977 57.317 1.00 13.94 165 ILE A C 1
ATOM 1348 O O . ILE A 1 187 ? 89.616 24.792 57.484 1.00 14.59 165 ILE A O 1
ATOM 1353 N N . ASN A 1 188 ? 88.566 26.681 58.170 1.00 12.73 166 ASN A N 1
ATOM 1354 C CA . ASN A 1 188 ? 88.206 25.976 59.433 1.00 12.69 166 ASN A CA 1
ATOM 1355 C C . ASN A 1 188 ? 87.059 25.018 59.179 1.00 15.57 166 ASN A C 1
ATOM 1356 O O . ASN A 1 188 ? 86.678 24.261 60.081 1.00 16.38 166 ASN A O 1
ATOM 1361 N N . GLY A 1 189 ? 86.383 25.118 58.051 1.00 14.01 167 GLY A N 1
ATOM 1362 C CA . GLY A 1 189 ? 85.180 24.399 57.759 1.00 13.58 167 GLY A CA 1
ATOM 1363 C C . GLY A 1 189 ? 83.929 25.334 57.902 1.00 13.05 167 GLY A C 1
ATOM 1364 O O . GLY A 1 189 ? 83.990 26.288 58.644 1.00 13.31 167 GLY A O 1
ATOM 1365 N N . PRO A 1 190 ? 82.873 25.087 57.170 1.00 12.79 168 PRO A N 1
ATOM 1366 C CA . PRO A 1 190 ? 81.695 25.916 57.304 1.00 12.87 168 PRO A CA 1
ATOM 1367 C C . PRO A 1 190 ? 81.151 25.830 58.734 1.00 13.46 168 PRO A C 1
ATOM 1368 O O . PRO A 1 190 ? 81.023 24.751 59.282 1.00 12.19 168 PRO A O 1
ATOM 1372 N N . ILE A 1 191 ? 80.802 26.970 59.284 1.00 13.23 169 ILE A N 1
ATOM 1373 C CA . ILE A 1 191 ? 80.378 27.037 60.680 1.00 12.92 169 ILE A CA 1
ATOM 1374 C C . ILE A 1 191 ? 79.237 26.019 60.975 1.00 12.82 169 ILE A C 1
ATOM 1375 O O . ILE A 1 191 ? 79.267 25.323 61.992 1.00 14.35 169 ILE A O 1
ATOM 1380 N N . ASP A 1 192 ? 78.259 25.933 60.100 1.00 13.31 170 ASP A N 1
ATOM 1381 C CA . ASP A 1 192 ? 77.159 25.028 60.375 1.00 15.12 170 ASP A CA 1
ATOM 1382 C C . ASP A 1 192 ? 77.514 23.563 60.267 1.00 14.72 170 ASP A C 1
ATOM 1383 O O . ASP A 1 192 ? 76.914 22.701 60.952 1.00 17.54 170 ASP A O 1
ATOM 1388 N N . ASP A 1 193 ? 78.550 23.242 59.499 1.00 13.44 171 ASP A N 1
ATOM 1389 C CA . ASP A 1 193 ? 79.069 21.872 59.500 1.00 13.73 171 ASP A CA 1
ATOM 1390 C C . ASP A 1 193 ? 79.861 21.578 60.733 1.00 15.09 171 ASP A C 1
ATOM 1391 O O . ASP A 1 193 ? 79.725 20.486 61.327 1.00 15.14 171 ASP A O 1
ATOM 1396 N N . ILE A 1 194 ? 80.713 22.494 61.189 1.00 14.92 172 ILE A N 1
ATOM 1397 C CA . ILE A 1 194 ? 81.497 22.333 62.433 1.00 14.64 172 ILE A CA 1
ATOM 1398 C C . ILE A 1 194 ? 80.517 22.169 63.578 1.00 13.82 172 ILE A C 1
ATOM 1399 O O . ILE A 1 194 ? 80.812 21.355 64.531 1.00 14.51 172 ILE A O 1
ATOM 1404 N N . LEU A 1 195 ? 79.388 22.864 63.594 1.00 13.46 173 LEU A N 1
ATOM 1405 C CA . LEU A 1 195 ? 78.471 22.800 64.706 1.00 14.32 173 LEU A CA 1
ATOM 1406 C C . LEU A 1 195 ? 77.457 21.623 64.583 1.00 14.25 173 LEU A C 1
ATOM 1407 O O . LEU A 1 195 ? 76.661 21.420 65.454 1.00 13.47 173 LEU A O 1
ATOM 1412 N N . PHE A 1 196 ? 77.465 20.880 63.488 1.00 11.99 174 PHE A N 1
ATOM 1413 C CA . PHE A 1 196 ? 76.560 19.735 63.275 1.00 12.27 174 PHE A CA 1
ATOM 1414 C C . PHE A 1 196 ? 76.541 18.689 64.376 1.00 11.28 174 PHE A C 1
ATOM 1415 O O . PHE A 1 196 ? 75.454 18.313 64.838 1.00 11.82 174 PHE A O 1
ATOM 1423 N N . PRO A 1 197 ? 77.693 18.241 64.830 1.00 11.85 175 PRO A N 1
ATOM 1424 C CA . PRO A 1 197 ? 77.637 17.270 65.947 1.00 11.78 175 PRO A CA 1
ATOM 1425 C C . PRO A 1 197 ? 76.857 17.811 67.137 1.00 13.12 175 PRO A C 1
ATOM 1426 O O . PRO A 1 197 ? 76.189 17.010 67.804 1.00 14.26 175 PRO A O 1
ATOM 1430 N N . ILE A 1 198 ? 76.956 19.091 67.446 1.00 12.14 176 ILE A N 1
ATOM 1431 C CA . ILE A 1 198 ? 76.173 19.700 68.515 1.00 10.20 176 ILE A CA 1
ATOM 1432 C C . ILE A 1 198 ? 74.716 19.930 68.155 1.00 10.69 176 ILE A C 1
ATOM 1433 O O . ILE A 1 198 ? 73.792 19.413 68.803 1.00 11.80 176 ILE A O 1
ATOM 1438 N N . GLN A 1 199 ? 74.480 20.659 67.055 1.00 11.89 177 GLN A N 1
ATOM 1439 C CA . GLN A 1 199 ? 73.103 21.010 66.706 1.00 11.80 177 GLN A CA 1
ATOM 1440 C C . GLN A 1 199 ? 72.212 19.847 66.297 1.00 11.00 177 GLN A C 1
ATOM 1441 O O . GLN A 1 199 ? 71.072 19.712 66.758 1.00 12.32 177 GLN A O 1
ATOM 1447 N N . HIS A 1 200 ? 72.776 18.977 65.476 1.00 11.51 178 HIS A N 1
ATOM 1448 C CA . HIS A 1 200 ? 71.998 17.788 65.073 1.00 11.68 178 HIS A CA 1
ATOM 1449 C C . HIS A 1 200 ? 72.185 16.635 66.059 1.00 11.90 178 HIS A C 1
ATOM 1450 O O . HIS A 1 200 ? 71.229 16.020 66.456 1.00 13.27 178 HIS A O 1
ATOM 1457 N N . GLY A 1 201 ? 73.435 16.410 66.510 1.00 12.73 179 GLY A N 1
ATOM 1458 C CA . GLY A 1 201 ? 73.783 15.271 67.321 1.00 12.47 179 GLY A CA 1
ATOM 1459 C C . GLY A 1 201 ? 73.388 15.366 68.781 1.00 11.73 179 GLY A C 1
ATOM 1460 O O . GLY A 1 201 ? 73.207 14.331 69.463 1.00 13.35 179 GLY A O 1
ATOM 1469 N N . LEU A 1 203 ? 71.290 18.309 70.070 1.00 13.58 181 LEU A N 1
ATOM 1470 C CA . LEU A 1 203 ? 70.086 19.114 70.331 1.00 12.79 181 LEU A CA 1
ATOM 1471 C C . LEU A 1 203 ? 68.887 18.532 69.552 1.00 11.83 181 LEU A C 1
ATOM 1472 O O . LEU A 1 203 ? 67.887 18.158 70.172 1.00 13.29 181 LEU A O 1
ATOM 1477 N N . PHE A 1 204 ? 68.997 18.328 68.255 1.00 13.10 182 PHE A N 1
ATOM 1478 C CA . PHE A 1 204 ? 67.901 17.767 67.490 1.00 12.32 182 PHE A CA 1
ATOM 1479 C C . PHE A 1 204 ? 67.691 16.279 67.938 1.00 14.40 182 PHE A C 1
ATOM 1480 O O . PHE A 1 204 ? 66.575 15.750 67.999 1.00 14.17 182 PHE A O 1
ATOM 1488 N N . TYR A 1 205 ? 68.781 15.574 68.296 1.00 12.24 183 TYR A N 1
ATOM 1489 C CA . TYR A 1 205 ? 68.766 14.151 68.644 1.00 12.39 183 TYR A CA 1
ATOM 1490 C C . TYR A 1 205 ? 67.708 13.876 69.731 1.00 13.67 183 TYR A C 1
ATOM 1491 O O . TYR A 1 205 ? 66.837 13.037 69.521 1.00 14.89 183 TYR A O 1
ATOM 1500 N N . PRO A 1 206 ? 67.763 14.551 70.903 1.00 14.02 184 PRO A N 1
ATOM 1501 C CA . PRO A 1 206 ? 66.736 14.274 71.950 1.00 15.71 184 PRO A CA 1
ATOM 1502 C C . PRO A 1 206 ? 65.444 15.027 71.793 1.00 15.58 184 PRO A C 1
ATOM 1503 O O . PRO A 1 206 ? 64.587 15.020 72.716 1.00 17.52 184 PRO A O 1
ATOM 1507 N N . GLY A 1 207 ? 65.282 15.711 70.673 1.00 14.67 185 GLY A N 1
ATOM 1508 C CA . GLY A 1 207 ? 63.971 16.241 70.322 1.00 16.73 185 GLY A CA 1
ATOM 1509 C C . GLY A 1 207 ? 63.773 17.737 70.295 1.00 16.79 185 GLY A C 1
ATOM 1510 O O . GLY A 1 207 ? 62.656 18.190 69.978 1.00 17.38 185 GLY A O 1
ATOM 1511 N N . PHE A 1 208 ? 64.812 18.558 70.580 1.00 15.19 186 PHE A N 1
ATOM 1512 C CA . PHE A 1 208 ? 64.647 19.992 70.491 1.00 15.23 186 PHE A CA 1
ATOM 1513 C C . PHE A 1 208 ? 64.347 20.417 69.073 1.00 14.96 186 PHE A C 1
ATOM 1514 O O . PHE A 1 208 ? 64.853 19.827 68.085 1.00 16.89 186 PHE A O 1
ATOM 1522 N N . GLU A 1 209 ? 63.550 21.483 68.921 1.00 17.75 187 GLU A N 1
ATOM 1523 C CA . GLU A 1 209 ? 63.596 22.275 67.695 1.00 18.89 187 GLU A CA 1
ATOM 1524 C C . GLU A 1 209 ? 64.794 23.197 67.856 1.00 16.62 187 GLU A C 1
ATOM 1525 O O . GLU A 1 209 ? 64.836 23.904 68.831 1.00 17.74 187 GLU A O 1
ATOM 1531 N N . VAL A 1 210 ? 65.681 23.164 66.921 1.00 15.32 188 VAL A N 1
ATOM 1532 C CA . VAL A 1 210 ? 66.943 23.882 67.064 1.00 14.42 188 VAL A CA 1
ATOM 1533 C C . VAL A 1 210 ? 66.866 25.184 66.278 1.00 15.25 188 VAL A C 1
ATOM 1534 O O . VAL A 1 210 ? 66.734 25.153 65.072 1.00 16.00 188 VAL A O 1
ATOM 1538 N N . LEU A 1 211 ? 67.075 26.301 66.951 1.00 14.31 189 LEU A N 1
ATOM 1539 C CA . LEU A 1 211 ? 67.085 27.570 66.245 1.00 12.48 189 LEU A CA 1
ATOM 1540 C C . LEU A 1 211 ? 68.420 27.813 65.645 1.00 13.92 189 LEU A C 1
ATOM 1541 O O . LEU A 1 211 ? 69.453 27.270 66.101 1.00 14.97 189 LEU A O 1
ATOM 1546 N N . PRO A 1 212 ? 68.493 28.663 64.595 1.00 14.28 190 PRO A N 1
ATOM 1547 C CA . PRO A 1 212 ? 69.799 28.992 64.067 1.00 14.31 190 PRO A CA 1
ATOM 1548 C C . PRO A 1 212 ? 70.727 29.595 65.167 1.00 13.39 190 PRO A C 1
ATOM 1549 O O . PRO A 1 212 ? 70.281 30.282 66.107 1.00 15.10 190 PRO A O 1
ATOM 1553 N N . PRO A 1 213 ? 72.014 29.224 65.101 1.00 13.21 191 PRO A N 1
ATOM 1554 C CA . PRO A 1 213 ? 72.903 29.621 66.202 1.00 14.32 191 PRO A CA 1
ATOM 1555 C C . PRO A 1 213 ? 73.180 31.111 66.096 1.00 16.43 191 PRO A C 1
ATOM 1556 O O . PRO A 1 213 ? 73.147 31.693 64.980 1.00 14.88 191 PRO A O 1
ATOM 1560 N N . LEU A 1 214 ? 73.531 31.713 67.217 1.00 13.67 192 LEU A N 1
ATOM 1561 C CA . LEU A 1 214 ? 74.068 33.072 67.208 1.00 14.60 192 LEU A CA 1
ATOM 1562 C C . LEU A 1 214 ? 75.587 32.974 67.366 1.00 14.54 192 LEU A C 1
ATOM 1563 O O . LEU A 1 214 ? 76.040 32.511 68.448 1.00 12.81 192 LEU A O 1
ATOM 1568 N N . VAL A 1 215 ? 76.344 33.303 66.345 1.00 12.46 193 VAL A N 1
ATOM 1569 C CA . VAL A 1 215 ? 77.791 33.119 66.390 1.00 13.02 193 VAL A CA 1
ATOM 1570 C C . VAL A 1 215 ? 78.438 34.457 66.147 1.00 13.95 193 VAL A C 1
ATOM 1571 O O . VAL A 1 215 ? 78.103 35.173 65.143 1.00 13.15 193 VAL A O 1
ATOM 1575 N N . PHE A 1 216 ? 79.279 34.845 67.063 1.00 13.13 194 PHE A N 1
ATOM 1576 C CA . PHE A 1 216 ? 80.079 36.059 66.946 1.00 14.19 194 PHE A CA 1
ATOM 1577 C C . PHE A 1 216 ? 81.547 35.727 66.624 1.00 14.69 194 PHE A C 1
ATOM 1578 O O . PHE A 1 216 ? 82.110 34.740 67.126 1.00 14.21 194 PHE A O 1
ATOM 1586 N N . TYR A 1 217 ? 82.100 36.440 65.664 1.00 12.52 195 TYR A N 1
ATOM 1587 C CA . TYR A 1 217 ? 83.450 36.258 65.159 1.00 12.61 195 TYR A CA 1
ATOM 1588 C C . TYR A 1 217 ? 84.420 37.348 65.542 1.00 16.27 195 TYR A C 1
ATOM 1589 O O . TYR A 1 217 ? 84.049 38.425 65.964 1.00 16.01 195 TYR A O 1
ATOM 1598 N N . ARG A 1 218 ? 85.701 37.044 65.398 1.00 14.48 196 ARG A N 1
ATOM 1599 C CA . ARG A 1 218 ? 86.786 37.947 65.756 1.00 17.59 196 ARG A CA 1
ATOM 1600 C C . ARG A 1 218 ? 86.669 38.487 67.145 1.00 18.67 196 ARG A C 1
ATOM 1601 O O . ARG A 1 218 ? 86.911 39.683 67.415 1.00 17.32 196 ARG A O 1
ATOM 1609 N N . THR A 1 219 ? 86.276 37.619 68.078 1.00 13.74 197 THR A N 1
ATOM 1610 C CA . THR A 1 219 ? 85.890 38.062 69.424 1.00 13.54 197 THR A CA 1
ATOM 1611 C C . THR A 1 219 ? 87.065 38.484 70.298 1.00 14.48 197 THR A C 1
ATOM 1612 O O . THR A 1 219 ? 86.778 39.240 71.239 1.00 15.97 197 THR A O 1
ATOM 1616 N N . ASP A 1 220 ? 88.288 38.060 70.031 1.00 17.75 198 ASP A N 1
ATOM 1617 C CA . ASP A 1 220 ? 89.444 38.318 70.931 1.00 16.65 198 ASP A CA 1
ATOM 1618 C C . ASP A 1 220 ? 89.818 39.812 70.835 1.00 22.53 198 ASP A C 1
ATOM 1619 O O . ASP A 1 220 ? 90.432 40.311 71.689 1.00 21.40 198 ASP A O 1
ATOM 1624 N N . LYS A 1 221 ? 89.412 40.462 69.786 1.00 18.08 199 LYS A N 1
ATOM 1625 C CA . LYS A 1 221 ? 89.658 41.897 69.589 1.00 27.44 199 LYS A CA 1
ATOM 1626 C C . LYS A 1 221 ? 88.432 42.759 69.805 1.00 24.74 199 LYS A C 1
ATOM 1627 O O . LYS A 1 221 ? 88.453 43.937 69.440 1.00 22.41 199 LYS A O 1
ATOM 1633 N N . THR A 1 222 ? 87.401 42.269 70.464 1.00 20.00 200 THR A N 1
ATOM 1634 C CA . THR A 1 222 ? 86.185 43.022 70.636 1.00 16.95 200 THR A CA 1
ATOM 1635 C C . THR A 1 222 ? 86.504 44.340 71.393 1.00 20.80 200 THR A C 1
ATOM 1636 O O . THR A 1 222 ? 87.120 44.335 72.411 1.00 20.90 200 THR A O 1
ATOM 1640 N N . ASP A 1 223 ? 86.021 45.410 70.781 1.00 22.56 201 ASP A N 1
ATOM 1641 C CA . ASP A 1 223 ? 86.083 46.785 71.367 1.00 26.48 201 ASP A CA 1
ATOM 1642 C C . ASP A 1 223 ? 84.657 47.273 71.645 1.00 24.77 201 ASP A C 1
ATOM 1643 O O . ASP A 1 223 ? 83.684 46.555 71.505 1.00 21.45 201 ASP A O 1
ATOM 1648 N N . ALA A 1 224 ? 84.511 48.562 72.101 1.00 22.92 202 ALA A N 1
ATOM 1649 C CA . ALA A 1 224 ? 83.190 49.015 72.512 1.00 20.87 202 ALA A CA 1
ATOM 1650 C C . ALA A 1 224 ? 82.174 48.936 71.374 1.00 15.49 202 ALA A C 1
ATOM 1651 O O . ALA A 1 224 ? 81.013 48.572 71.607 1.00 20.22 202 ALA A O 1
ATOM 1653 N N . GLY A 1 225 ? 82.636 49.295 70.186 1.00 18.92 203 GLY A N 1
ATOM 1654 C CA . GLY A 1 225 ? 81.739 49.301 69.043 1.00 18.24 203 GLY A CA 1
ATOM 1655 C C . GLY A 1 225 ? 81.223 47.879 68.686 1.00 18.85 203 GLY A C 1
ATOM 1656 O O . GLY A 1 225 ? 80.039 47.663 68.368 1.00 19.91 203 GLY A O 1
ATOM 1657 N N . GLN A 1 226 ? 82.178 46.980 68.683 1.00 20.65 204 GLN A N 1
ATOM 1658 C CA . GLN A 1 226 ? 81.890 45.549 68.378 1.00 17.74 204 GLN A CA 1
ATOM 1659 C C . GLN A 1 226 ? 80.981 44.953 69.430 1.00 17.91 204 GLN A C 1
ATOM 1660 O O . GLN A 1 226 ? 80.026 44.284 69.136 1.00 18.06 204 GLN A O 1
ATOM 1666 N N . PHE A 1 227 ? 81.189 45.288 70.718 1.00 16.67 205 PHE A N 1
ATOM 1667 C CA . PHE A 1 227 ? 80.370 44.806 71.781 1.00 18.77 205 PHE A CA 1
ATOM 1668 C C . PHE A 1 227 ? 78.971 45.339 71.675 1.00 17.91 205 PHE A C 1
ATOM 1669 O O . PHE A 1 227 ? 77.946 44.648 71.883 1.00 17.79 205 PHE A O 1
ATOM 1677 N N . ALA A 1 228 ? 78.873 46.632 71.296 1.00 18.36 206 ALA A N 1
ATOM 1678 C CA . ALA A 1 228 ? 77.516 47.165 71.034 1.00 20.95 206 ALA A CA 1
ATOM 1679 C C . ALA A 1 228 ? 76.754 46.436 69.915 1.00 19.05 206 ALA A C 1
ATOM 1680 O O . ALA A 1 228 ? 75.564 46.123 70.079 1.00 17.95 206 ALA A O 1
ATOM 1682 N N . ASP A 1 229 ? 77.455 46.089 68.847 1.00 18.07 207 ASP A N 1
ATOM 1683 C CA . ASP A 1 229 ? 76.888 45.308 67.755 1.00 20.47 207 ASP A CA 1
ATOM 1684 C C . ASP A 1 229 ? 76.493 43.866 68.252 1.00 19.20 207 ASP A C 1
ATOM 1685 O O . ASP A 1 229 ? 75.426 43.378 67.905 1.00 19.25 207 ASP A O 1
ATOM 1690 N N . GLN A 1 230 ? 77.340 43.220 69.063 1.00 19.43 208 GLN A N 1
ATOM 1691 C CA . GLN A 1 230 ? 76.983 41.926 69.662 1.00 18.24 208 GLN A CA 1
ATOM 1692 C C . GLN A 1 230 ? 75.758 41.999 70.534 1.00 19.71 208 GLN A C 1
ATOM 1693 O O . GLN A 1 230 ? 74.837 41.208 70.393 1.00 18.33 208 GLN A O 1
ATOM 1699 N N . CYS A 1 231 ? 75.710 42.984 71.442 1.00 19.02 209 CYS A N 1
ATOM 1700 C CA . CYS A 1 231 ? 74.584 43.195 72.258 1.00 18.00 209 CYS A CA 1
ATOM 1701 C C . CYS A 1 231 ? 73.289 43.356 71.426 1.00 17.23 209 CYS A C 1
ATOM 1702 O O . CYS A 1 231 ? 72.239 42.779 71.794 1.00 17.72 209 CYS A O 1
ATOM 1705 N N . ALA A 1 232 ? 73.342 44.124 70.365 1.00 19.42 210 ALA A N 1
ATOM 1706 C CA . ALA A 1 232 ? 72.124 44.367 69.566 1.00 21.52 210 ALA A CA 1
ATOM 1707 C C . ALA A 1 232 ? 71.643 43.115 68.858 1.00 20.05 210 ALA A C 1
ATOM 1708 O O . ALA A 1 232 ? 70.473 42.843 68.835 1.00 19.23 210 ALA A O 1
ATOM 1710 N N . ALA A 1 233 ? 72.594 42.341 68.350 1.00 19.81 211 ALA A N 1
ATOM 1711 C CA . ALA A 1 233 ? 72.269 41.031 67.735 1.00 20.05 211 ALA A CA 1
ATOM 1712 C C . ALA A 1 233 ? 71.686 40.082 68.738 1.00 15.91 211 ALA A C 1
ATOM 1713 O O . ALA A 1 233 ? 70.734 39.362 68.453 1.00 16.94 211 ALA A O 1
ATOM 1715 N N . LEU A 1 234 ? 72.276 40.000 69.923 1.00 14.13 212 LEU A N 1
ATOM 1716 C CA . LEU A 1 234 ? 71.817 39.165 70.939 1.00 16.39 212 LEU A CA 1
ATOM 1717 C C . LEU A 1 234 ? 70.380 39.524 71.406 1.00 17.77 212 LEU A C 1
ATOM 1718 O O . LEU A 1 234 ? 69.517 38.709 71.558 1.00 17.18 212 LEU A O 1
ATOM 1723 N N . ALA A 1 235 ? 70.173 40.815 71.654 1.00 18.49 213 ALA A N 1
ATOM 1724 C CA . ALA A 1 235 ? 68.797 41.279 71.983 1.00 17.92 213 ALA A CA 1
ATOM 1725 C C . ALA A 1 235 ? 67.760 40.849 70.949 1.00 16.79 213 ALA A C 1
ATOM 1726 O O . ALA A 1 235 ? 66.691 40.389 71.341 1.00 20.60 213 ALA A O 1
ATOM 1728 N N . GLU A 1 236 ? 68.111 41.023 69.698 1.00 18.84 214 GLU A N 1
ATOM 1729 C CA . GLU A 1 236 ? 67.212 40.698 68.584 1.00 21.22 214 GLU A CA 1
ATOM 1730 C C . GLU A 1 236 ? 66.866 39.198 68.596 1.00 22.12 214 GLU A C 1
ATOM 1731 O O . GLU A 1 236 ? 65.694 38.804 68.453 1.00 20.34 214 GLU A O 1
ATOM 1737 N N . ARG A 1 237 ? 67.879 38.336 68.764 1.00 19.89 215 ARG A N 1
ATOM 1738 C CA . ARG A 1 237 ? 67.587 36.927 68.929 1.00 17.99 215 ARG A CA 1
ATOM 1739 C C . ARG A 1 237 ? 66.718 36.597 70.085 1.00 17.02 215 ARG A C 1
ATOM 1740 O O . ARG A 1 237 ? 65.833 35.731 69.987 1.00 19.72 215 ARG A O 1
ATOM 1748 N N . LEU A 1 238 ? 66.980 37.215 71.230 1.00 16.99 216 LEU A N 1
ATOM 1749 C CA . LEU A 1 238 ? 66.231 36.975 72.401 1.00 17.49 216 LEU A CA 1
ATOM 1750 C C . LEU A 1 238 ? 64.773 37.462 72.244 1.00 19.68 216 LEU A C 1
ATOM 1751 O O . LEU A 1 238 ? 63.880 36.805 72.789 1.00 21.72 216 LEU A O 1
ATOM 1756 N N . ASP A 1 239 ? 64.590 38.497 71.489 1.00 20.74 217 ASP A N 1
ATOM 1757 C CA . ASP A 1 239 ? 63.220 39.068 71.326 1.00 22.97 217 ASP A CA 1
ATOM 1758 C C . ASP A 1 239 ? 62.412 38.199 70.372 1.00 28.02 217 ASP A C 1
ATOM 1759 O O . ASP A 1 239 ? 61.230 38.283 70.377 1.00 27.02 217 ASP A O 1
ATOM 1764 N N . THR A 1 240 ? 63.071 37.294 69.597 1.00 23.72 218 THR A N 1
ATOM 1765 C CA . THR A 1 240 ? 62.396 36.430 68.610 1.00 23.12 218 THR A CA 1
ATOM 1766 C C . THR A 1 240 ? 62.462 34.906 68.835 1.00 22.86 218 THR A C 1
ATOM 1767 O O . THR A 1 240 ? 62.185 34.124 67.904 1.00 24.59 218 THR A O 1
ATOM 1771 N N . LEU A 1 241 ? 62.776 34.480 70.058 1.00 21.06 219 LEU A N 1
ATOM 1772 C CA . LEU A 1 241 ? 63.033 33.059 70.371 1.00 22.16 219 LEU A CA 1
ATOM 1773 C C . LEU A 1 241 ? 61.831 32.191 69.985 1.00 26.76 219 LEU A C 1
ATOM 1774 O O . LEU A 1 241 ? 62.006 31.041 69.580 1.00 22.89 219 LEU A O 1
ATOM 1779 N N A TRP A 1 242 ? 60.601 32.691 70.098 0.50 25.83 220 TRP A N 1
ATOM 1780 N N B TRP A 1 242 ? 60.648 32.807 70.053 0.50 23.52 220 TRP A N 1
ATOM 1781 C CA A TRP A 1 242 ? 59.483 31.824 69.734 0.50 30.58 220 TRP A CA 1
ATOM 1782 C CA B TRP A 1 242 ? 59.411 32.105 69.889 0.50 26.18 220 TRP A CA 1
ATOM 1783 C C A TRP A 1 242 ? 58.913 32.175 68.379 0.50 29.57 220 TRP A C 1
ATOM 1784 C C B TRP A 1 242 ? 58.831 32.363 68.528 0.50 26.95 220 TRP A C 1
ATOM 1785 O O A TRP A 1 242 ? 58.042 31.503 67.901 0.50 33.23 220 TRP A O 1
ATOM 1786 O O B TRP A 1 242 ? 57.814 31.825 68.234 0.50 31.07 220 TRP A O 1
ATOM 1807 N N . GLN A 1 243 ? 59.523 33.109 67.677 1.00 25.72 221 GLN A N 1
ATOM 1808 C CA . GLN A 1 243 ? 59.095 33.441 66.330 1.00 26.39 221 GLN A CA 1
ATOM 1809 C C . GLN A 1 243 ? 60.046 32.873 65.274 1.00 30.64 221 GLN A C 1
ATOM 1810 O O . GLN A 1 243 ? 59.662 32.544 64.187 1.00 28.38 221 GLN A O 1
ATOM 1816 N N . THR A 1 244 ? 61.310 32.657 65.605 1.00 20.33 222 THR A N 1
ATOM 1817 C CA . THR A 1 244 ? 62.289 32.323 64.618 1.00 19.85 222 THR A CA 1
ATOM 1818 C C . THR A 1 244 ? 62.005 30.871 64.138 1.00 17.42 222 THR A C 1
ATOM 1819 O O . THR A 1 244 ? 61.699 30.050 64.941 1.00 19.64 222 THR A O 1
ATOM 1823 N N . GLU A 1 245 ? 62.183 30.658 62.864 1.00 17.81 223 GLU A N 1
ATOM 1824 C CA . GLU A 1 245 ? 61.977 29.312 62.316 1.00 18.24 223 GLU A CA 1
ATOM 1825 C C . GLU A 1 245 ? 63.196 28.404 62.717 1.00 15.81 223 GLU A C 1
ATOM 1826 O O . GLU A 1 245 ? 64.348 28.803 62.584 1.00 16.42 223 GLU A O 1
ATOM 1832 N N . PRO A 1 246 ? 62.892 27.219 63.135 1.00 17.94 224 PRO A N 1
ATOM 1833 C CA . PRO A 1 246 ? 63.996 26.246 63.460 1.00 16.93 224 PRO A CA 1
ATOM 1834 C C . PRO A 1 246 ? 64.733 25.823 62.241 1.00 18.37 224 PRO A C 1
ATOM 1835 O O . PRO A 1 246 ? 64.239 25.887 61.060 1.00 17.58 224 PRO A O 1
ATOM 1839 N N . ILE A 1 247 ? 65.942 25.319 62.427 1.00 15.18 225 ILE A N 1
ATOM 1840 C CA . ILE A 1 247 ? 66.706 24.637 61.394 1.00 14.47 225 ILE A CA 1
ATOM 1841 C C . ILE A 1 247 ? 65.866 23.457 60.892 1.00 14.69 225 ILE A C 1
ATOM 1842 O O . ILE A 1 247 ? 65.404 22.656 61.706 1.00 15.77 225 ILE A O 1
ATOM 1847 N N . PRO A 1 248 ? 65.729 23.320 59.559 1.00 14.58 226 PRO A N 1
ATOM 1848 C CA . PRO A 1 248 ? 64.728 22.319 59.111 1.00 14.78 226 PRO A CA 1
ATOM 1849 C C . PRO A 1 248 ? 65.347 20.887 59.010 1.00 15.98 226 PRO A C 1
ATOM 1850 O O . PRO A 1 248 ? 65.391 20.238 57.956 1.00 14.87 226 PRO A O 1
ATOM 1854 N N . PHE A 1 249 ? 65.947 20.431 60.099 1.00 14.01 227 PHE A N 1
ATOM 1855 C CA . PHE A 1 249 ? 66.473 19.081 60.160 1.00 14.21 227 PHE A CA 1
ATOM 1856 C C . PHE A 1 249 ? 65.351 18.059 59.907 1.00 14.59 227 PHE A C 1
ATOM 1857 O O . PHE A 1 249 ? 64.191 18.268 60.298 1.00 14.53 227 PHE A O 1
ATOM 1865 N N . ARG A 1 250 ? 65.697 16.922 59.322 1.00 13.64 228 ARG A N 1
ATOM 1866 C CA . ARG A 1 250 ? 64.770 15.845 58.993 1.00 14.35 228 ARG A CA 1
ATOM 1867 C C . ARG A 1 250 ? 64.537 14.874 60.142 1.00 16.54 228 ARG A C 1
ATOM 1868 O O . ARG A 1 250 ? 65.509 14.412 60.725 1.00 13.81 228 ARG A O 1
ATOM 1876 N N . ARG A 1 251 ? 63.325 14.563 60.502 1.00 14.02 229 ARG A N 1
ATOM 1877 C CA . ARG A 1 251 ? 63.073 13.549 61.498 1.00 13.70 229 ARG A CA 1
ATOM 1878 C C . ARG A 1 251 ? 63.513 12.187 61.005 1.00 14.91 229 ARG A C 1
ATOM 1879 O O . ARG A 1 251 ? 63.378 11.834 59.849 1.00 14.34 229 ARG A O 1
ATOM 1887 N N . GLN A 1 252 ? 64.045 11.369 61.888 1.00 13.17 230 GLN A N 1
ATOM 1888 C CA . GLN A 1 252 ? 64.479 10.039 61.545 1.00 14.50 230 GLN A CA 1
ATOM 1889 C C . GLN A 1 252 ? 63.346 9.086 61.174 1.00 12.32 230 GLN A C 1
ATOM 1890 O O . GLN A 1 252 ? 63.481 8.316 60.166 1.00 16.27 230 GLN A O 1
ATOM 1896 N N . ASN A 1 253 ? 62.283 9.117 61.942 1.00 15.20 231 ASN A N 1
ATOM 1897 C CA . ASN A 1 253 ? 61.355 7.948 61.907 1.00 16.54 231 ASN A CA 1
ATOM 1898 C C . ASN A 1 253 ? 60.100 8.187 61.099 1.00 20.84 231 ASN A C 1
ATOM 1899 O O . ASN A 1 253 ? 59.198 7.354 61.206 1.00 20.44 231 ASN A O 1
ATOM 1904 N N . HIS A 1 254 ? 59.979 9.312 60.395 1.00 19.37 232 HIS A N 1
ATOM 1905 C CA . HIS A 1 254 ? 58.689 9.733 59.818 1.00 18.92 232 HIS A CA 1
ATOM 1906 C C . HIS A 1 254 ? 58.659 9.740 58.313 1.00 20.02 232 HIS A C 1
ATOM 1907 O O . HIS A 1 254 ? 57.901 10.490 57.702 1.00 19.69 232 HIS A O 1
ATOM 1914 N N . GLY A 1 255 ? 59.491 8.933 57.720 1.00 18.02 233 GLY A N 1
ATOM 1915 C CA . GLY A 1 255 ? 59.499 8.621 56.284 1.00 21.37 233 GLY A CA 1
ATOM 1916 C C . GLY A 1 255 ? 60.615 9.089 55.449 1.00 18.94 233 GLY A C 1
ATOM 1917 O O . GLY A 1 255 ? 60.881 8.551 54.346 1.00 17.26 233 GLY A O 1
ATOM 1918 N N . ASP A 1 256 ? 61.447 10.073 55.937 1.00 16.27 234 ASP A N 1
ATOM 1919 C CA . ASP A 1 256 ? 62.541 10.524 55.170 1.00 14.43 234 ASP A CA 1
ATOM 1920 C C . ASP A 1 256 ? 63.709 9.531 55.021 1.00 14.33 234 ASP A C 1
ATOM 1921 O O . ASP A 1 256 ? 64.487 9.603 54.056 1.00 16.58 234 ASP A O 1
ATOM 1926 N N . TYR A 1 257 ? 63.823 8.650 55.987 1.00 15.56 235 TYR A N 1
ATOM 1927 C CA . TYR A 1 257 ? 64.899 7.693 56.062 1.00 14.29 235 TYR A CA 1
ATOM 1928 C C . TYR A 1 257 ? 64.401 6.225 55.977 1.00 14.05 235 TYR A C 1
ATOM 1929 O O . TYR A 1 257 ? 63.381 5.868 56.551 1.00 16.37 235 TYR A O 1
ATOM 1938 N N . LEU A 1 258 ? 65.203 5.416 55.360 1.00 17.24 236 LEU A N 1
ATOM 1939 C CA . LEU A 1 258 ? 65.067 3.968 55.354 1.00 17.67 236 LEU A CA 1
ATOM 1940 C C . LEU A 1 258 ? 65.498 3.423 56.685 1.00 21.23 236 LEU A C 1
ATOM 1941 O O . LEU A 1 258 ? 66.388 3.978 57.317 1.00 19.87 236 LEU A O 1
ATOM 1946 N N . ILE A 1 259 ? 64.725 2.484 57.233 1.00 19.75 237 ILE A N 1
ATOM 1947 C CA . ILE A 1 259 ? 64.965 1.901 58.572 1.00 21.25 237 ILE A CA 1
ATOM 1948 C C . ILE A 1 259 ? 65.152 0.381 58.410 1.00 22.91 237 ILE A C 1
ATOM 1949 O O . ILE A 1 259 ? 64.353 -0.208 57.677 1.00 22.10 237 ILE A O 1
ATOM 1954 N N . PRO A 1 260 ? 66.242 -0.205 58.923 1.00 21.66 238 PRO A N 1
ATOM 1955 C CA . PRO A 1 260 ? 67.172 0.321 59.930 1.00 21.66 238 PRO A CA 1
ATOM 1956 C C . PRO A 1 260 ? 68.481 0.841 59.415 1.00 19.36 238 PRO A C 1
ATOM 1957 O O . PRO A 1 260 ? 69.383 1.114 60.231 1.00 19.69 238 PRO A O 1
ATOM 1961 N N . SER A 1 261 ? 68.671 0.988 58.110 1.00 19.23 239 SER A N 1
ATOM 1962 C CA . SER A 1 261 ? 69.930 1.483 57.605 1.00 18.28 239 SER A CA 1
ATOM 1963 C C . SER A 1 261 ? 70.103 3.004 57.986 1.00 16.73 239 SER A C 1
ATOM 1964 O O . SER A 1 261 ? 71.244 3.483 58.030 1.00 16.69 239 SER A O 1
ATOM 1967 N N . LEU A 1 262 ? 68.981 3.656 58.209 1.00 17.20 240 LEU A N 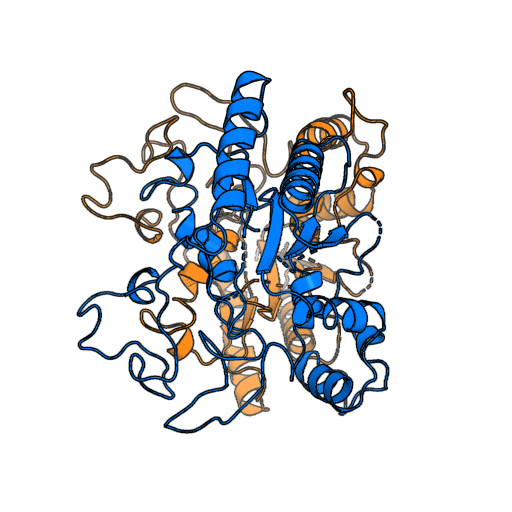1
ATOM 1968 C CA . LEU A 1 262 ? 68.944 5.121 58.535 1.00 16.03 240 LEU A CA 1
ATOM 1969 C C . LEU A 1 262 ? 69.655 5.907 57.521 1.00 16.79 240 LEU A C 1
ATOM 1970 O O . LEU A 1 262 ? 70.388 6.843 57.836 1.00 17.03 240 LEU A O 1
ATOM 1975 N N . THR A 1 263 ? 69.437 5.608 56.232 1.00 15.33 241 THR A N 1
ATOM 1976 C CA . THR A 1 263 ? 69.977 6.358 55.163 1.00 15.91 241 THR A CA 1
ATOM 1977 C C . THR A 1 263 ? 68.843 7.112 54.458 1.00 16.42 241 THR A C 1
ATOM 1978 O O . THR A 1 263 ? 67.733 6.608 54.415 1.00 15.28 241 THR A O 1
ATOM 1982 N N . LEU A 1 264 ? 69.129 8.321 54.014 1.00 14.96 242 LEU A N 1
ATOM 1983 C CA . LEU A 1 264 ? 68.065 9.132 53.411 1.00 15.92 242 LEU A CA 1
ATOM 1984 C C . LEU A 1 264 ? 67.511 8.410 52.168 1.00 15.49 242 LEU A C 1
ATOM 1985 O O . LEU A 1 264 ? 68.263 7.966 51.326 1.00 16.40 242 LEU A O 1
ATOM 1990 N N . ARG A 1 265 ? 66.196 8.358 52.118 1.00 18.65 243 ARG A N 1
ATOM 1991 C CA . ARG A 1 265 ? 65.580 7.604 50.980 1.00 18.56 243 ARG A CA 1
ATOM 1992 C C . ARG A 1 265 ? 65.984 8.212 49.699 1.00 16.78 243 ARG A C 1
ATOM 1993 O O . ARG A 1 265 ? 66.109 9.432 49.538 1.00 17.53 243 ARG A O 1
ATOM 2001 N N . PRO A 1 266 ? 66.141 7.372 48.663 1.00 21.25 244 PRO A N 1
ATOM 2002 C CA . PRO A 1 266 ? 66.901 7.800 47.505 1.00 23.16 244 PRO A CA 1
ATOM 2003 C C . PRO A 1 266 ? 66.283 8.915 46.642 1.00 21.44 244 PRO A C 1
ATOM 2004 O O . PRO A 1 266 ? 67.040 9.640 46.004 1.00 24.97 244 PRO A O 1
ATOM 2008 N N . GLU A 1 267 ? 64.970 9.118 46.679 1.00 23.14 245 GLU A N 1
ATOM 2009 C CA . GLU A 1 267 ? 64.399 10.235 45.946 1.00 22.68 245 GLU A CA 1
ATOM 2010 C C . GLU A 1 267 ? 64.618 11.558 46.569 1.00 24.28 245 GLU A C 1
ATOM 2011 O O . GLU A 1 267 ? 64.375 12.573 45.916 1.00 24.85 245 GLU A O 1
ATOM 2017 N N . LEU A 1 268 ? 65.065 11.595 47.855 1.00 20.71 246 LEU A N 1
ATOM 2018 C CA . LEU A 1 268 ? 65.314 12.890 48.551 1.00 18.72 246 LEU A CA 1
ATOM 2019 C C . LEU A 1 268 ? 66.820 13.261 48.406 1.00 20.95 246 LEU A C 1
ATOM 2020 O O . LEU A 1 268 ? 67.673 12.372 48.413 1.00 19.59 246 LEU A O 1
ATOM 2025 N N . ALA A 1 269 ? 67.097 14.548 48.182 1.00 20.92 247 ALA A N 1
ATOM 2026 C CA . ALA A 1 269 ? 68.442 15.045 47.816 1.00 21.31 247 ALA A CA 1
ATOM 2027 C C . ALA A 1 269 ? 69.121 14.115 46.864 1.00 23.68 247 ALA A C 1
ATOM 2028 O O . ALA A 1 269 ? 70.226 13.601 47.066 1.00 19.90 247 ALA A O 1
ATOM 2030 N N . PRO A 1 270 ? 68.488 13.865 45.727 1.00 23.85 248 PRO A N 1
ATOM 2031 C CA . PRO A 1 270 ? 68.942 12.742 44.927 1.00 22.81 248 PRO A CA 1
ATOM 2032 C C . PRO A 1 270 ? 70.307 12.967 44.361 1.00 20.89 248 PRO A C 1
ATOM 2033 O O . PRO A 1 270 ? 70.635 14.089 43.967 1.00 24.06 248 PRO A O 1
ATOM 2037 N N . GLY A 1 271 ? 71.142 11.971 44.465 1.00 24.18 249 GLY A N 1
ATOM 2038 C CA . GLY A 1 271 ? 72.489 12.087 43.982 1.00 27.27 249 GLY A CA 1
ATOM 2039 C C . GLY A 1 271 ? 73.416 12.791 44.971 1.00 32.11 249 GLY A C 1
ATOM 2040 O O . GLY A 1 271 ? 74.556 12.973 44.696 1.00 31.71 249 GLY A O 1
ATOM 2041 N N . GLN A 1 272 ? 72.924 13.221 46.131 1.00 20.58 250 GLN A N 1
ATOM 2042 C CA . GLN A 1 272 ? 73.774 14.089 46.957 1.00 19.97 250 GLN A CA 1
ATOM 2043 C C . GLN A 1 272 ? 74.134 13.276 48.215 1.00 18.05 250 GLN A C 1
ATOM 2044 O O . GLN A 1 272 ? 73.515 12.283 48.532 1.00 19.22 250 GLN A O 1
ATOM 2050 N N . SER A 1 273 ? 75.172 13.752 48.911 1.00 19.03 251 SER A N 1
ATOM 2051 C CA . SER A 1 273 ? 75.542 13.108 50.131 1.00 19.75 251 SER A CA 1
ATOM 2052 C C . SER A 1 273 ? 76.183 14.128 51.064 1.00 17.93 251 SER A C 1
ATOM 2053 O O . SER A 1 273 ? 76.347 15.278 50.698 1.00 16.88 251 SER A O 1
ATOM 2056 N N . GLY A 1 274 ? 76.436 13.731 52.312 1.00 17.58 252 GLY A N 1
ATOM 2057 C CA . GLY A 1 274 ? 77.061 14.677 53.265 1.00 16.75 252 GLY A CA 1
ATOM 2058 C C . GLY A 1 274 ? 76.033 15.338 54.175 1.00 15.57 252 GLY A C 1
ATOM 2059 O O . GLY A 1 274 ? 74.829 15.030 54.209 1.00 16.15 252 GLY A O 1
ATOM 2060 N N . LEU A 1 275 ? 76.544 16.276 54.980 1.00 15.81 253 LEU A N 1
ATOM 2061 C CA . LEU A 1 275 ? 75.716 16.837 56.065 1.00 14.73 253 LEU A CA 1
ATOM 2062 C C . LEU A 1 275 ? 74.518 17.601 55.548 1.00 18.12 253 LEU A C 1
ATOM 2063 O O . LEU A 1 275 ? 73.513 17.667 56.186 1.00 17.28 253 LEU A O 1
ATOM 2068 N N . ALA A 1 276 ? 74.634 18.137 54.377 1.00 17.46 254 ALA A N 1
ATOM 2069 C CA . ALA A 1 276 ? 73.580 19.013 53.904 1.00 19.47 254 ALA A CA 1
ATOM 2070 C C . ALA A 1 276 ? 72.317 18.213 53.582 1.00 17.46 254 ALA A C 1
ATOM 2071 O O . ALA A 1 276 ? 71.221 18.847 53.464 1.00 16.83 254 ALA A O 1
ATOM 2073 N N . VAL A 1 277 ? 72.397 16.890 53.354 1.00 14.26 255 VAL A N 1
ATOM 2074 C CA . VAL A 1 277 ? 71.185 16.121 52.963 1.00 15.33 255 VAL A CA 1
ATOM 2075 C C . VAL A 1 277 ? 70.186 15.953 54.084 1.00 16.23 255 VAL A C 1
ATOM 2076 O O . VAL A 1 277 ? 69.098 15.560 53.887 1.00 17.89 255 VAL A O 1
ATOM 2080 N N . HIS A 1 278 ? 70.591 16.309 55.330 1.00 14.20 256 HIS A N 1
ATOM 2081 C CA . HIS A 1 278 ? 69.744 16.178 56.527 1.00 14.37 256 HIS A CA 1
ATOM 2082 C C . HIS A 1 278 ? 68.902 17.401 56.839 1.00 14.50 256 HIS A C 1
ATOM 2083 O O . HIS A 1 278 ? 68.266 17.426 57.879 1.00 15.85 256 HIS A O 1
ATOM 2090 N N . LEU A 1 279 ? 68.920 18.371 55.924 1.00 16.76 257 LEU A N 1
ATOM 2091 C CA . LEU A 1 279 ? 68.043 19.523 55.986 1.00 16.70 257 LEU A CA 1
ATOM 2092 C C . LEU A 1 279 ? 67.122 19.490 54.746 1.00 17.26 257 LEU A C 1
ATOM 2093 O O . LEU A 1 279 ? 67.595 19.217 53.658 1.00 20.19 257 LEU A O 1
ATOM 2098 N N . ALA A 1 280 ? 65.873 19.766 54.988 1.00 19.84 258 ALA A N 1
ATOM 2099 C CA . ALA A 1 280 ? 64.889 19.858 53.853 1.00 22.64 258 ALA A CA 1
ATOM 2100 C C . ALA A 1 280 ? 64.813 21.303 53.413 1.00 34.21 258 ALA A C 1
ATOM 2101 O O . ALA A 1 280 ? 65.017 22.214 54.217 1.00 35.37 258 ALA A O 1
ATOM 2104 N N . PHE B 1 20 ? 116.488 -1.506 62.348 1.00 85.47 -2 PHE B N 1
ATOM 2105 C CA . PHE B 1 20 ? 115.114 -1.662 62.916 1.00 82.86 -2 PHE B CA 1
ATOM 2106 C C . PHE B 1 20 ? 114.336 -0.331 62.926 1.00 86.25 -2 PHE B C 1
ATOM 2107 O O . PHE B 1 20 ? 113.488 -0.141 62.065 1.00 91.57 -2 PHE B O 1
ATOM 2115 N N . GLN B 1 21 ? 114.637 0.549 63.905 1.00 85.03 -1 GLN B N 1
ATOM 2116 C CA . GLN B 1 21 ? 113.928 1.843 64.226 1.00 72.19 -1 GLN B CA 1
ATOM 2117 C C . GLN B 1 21 ? 112.673 1.728 65.134 1.00 59.43 -1 GLN B C 1
ATOM 2118 O O . GLN B 1 21 ? 111.502 1.699 64.696 1.00 47.94 -1 GLN B O 1
ATOM 2124 N N . SER B 1 22 ? 112.998 1.643 66.410 1.00 46.67 0 SER B N 1
ATOM 2125 C CA . SER B 1 22 ? 112.080 1.755 67.525 1.00 46.96 0 SER B CA 1
ATOM 2126 C C . SER B 1 22 ? 111.454 3.187 67.577 1.00 46.86 0 SER B C 1
ATOM 2127 O O . SER B 1 22 ? 112.158 4.174 67.808 1.00 42.01 0 SER B O 1
ATOM 2138 N N . LYS B 1 24 ? 108.514 6.082 69.065 1.00 23.18 2 LYS B N 1
ATOM 2139 C CA . LYS B 1 24 ? 108.104 6.538 70.369 1.00 19.71 2 LYS B CA 1
ATOM 2140 C C . LYS B 1 24 ? 106.612 6.855 70.187 1.00 23.25 2 LYS B C 1
ATOM 2141 O O . LYS B 1 24 ? 106.286 7.774 69.401 1.00 21.32 2 LYS B O 1
ATOM 2147 N N . VAL B 1 25 ? 105.766 6.095 70.874 1.00 20.60 3 VAL B N 1
ATOM 2148 C CA . VAL B 1 25 ? 104.290 6.200 70.642 1.00 19.61 3 VAL B CA 1
ATOM 2149 C C . VAL B 1 25 ? 103.674 6.693 71.930 1.00 18.29 3 VAL B C 1
ATOM 2150 O O . VAL B 1 25 ? 103.966 6.190 72.999 1.00 19.77 3 VAL B O 1
ATOM 2154 N N . LEU B 1 26 ? 102.831 7.756 71.846 1.00 16.60 4 LEU B N 1
ATOM 2155 C CA . LEU B 1 26 ? 102.112 8.278 73.011 1.00 16.69 4 LEU B CA 1
ATOM 2156 C C . LEU B 1 26 ? 100.616 7.919 72.795 1.00 18.83 4 LEU B C 1
ATOM 2157 O O . LEU B 1 26 ? 100.058 8.231 71.741 1.00 17.01 4 LEU B O 1
ATOM 2162 N N . LEU B 1 27 ? 100.026 7.285 73.741 1.00 16.37 5 LEU B N 1
ATOM 2163 C CA . LEU B 1 27 ? 98.579 6.905 73.702 1.00 17.52 5 LEU B CA 1
ATOM 2164 C C . LEU B 1 27 ? 97.832 7.744 74.715 1.00 18.81 5 LEU B C 1
ATOM 2165 O O . LEU B 1 27 ? 98.114 7.716 75.928 1.00 17.57 5 LEU B O 1
ATOM 2170 N N . ILE B 1 28 ? 96.935 8.597 74.217 1.00 15.42 6 ILE B N 1
ATOM 2171 C CA . ILE B 1 28 ? 96.013 9.379 75.073 1.00 15.13 6 ILE B CA 1
ATOM 2172 C C . ILE B 1 28 ? 94.747 8.577 75.125 1.00 16.52 6 ILE B C 1
ATOM 2173 O O . ILE B 1 28 ? 94.107 8.339 74.063 1.00 15.73 6 ILE B O 1
ATOM 2178 N N . TYR B 1 29 ? 94.277 8.184 76.304 1.00 16.32 7 TYR B N 1
ATOM 2179 C CA . TYR B 1 29 ? 93.216 7.169 76.478 1.00 15.03 7 TYR B CA 1
ATOM 2180 C C . TYR B 1 29 ? 92.174 7.696 77.453 1.00 14.23 7 TYR B C 1
ATOM 2181 O O . TYR B 1 29 ? 92.490 8.145 78.539 1.00 15.36 7 TYR B O 1
ATOM 2190 N N . ALA B 1 30 ? 90.914 7.703 77.041 1.00 12.39 8 ALA B N 1
ATOM 2191 C CA . ALA B 1 30 ? 89.787 8.182 77.816 1.00 13.99 8 ALA B CA 1
ATOM 2192 C C . ALA B 1 30 ? 88.684 7.173 77.986 1.00 14.95 8 ALA B C 1
ATOM 2193 O O . ALA B 1 30 ? 87.812 7.055 77.164 1.00 16.55 8 ALA B O 1
ATOM 2195 N N . HIS B 1 31 ? 88.731 6.374 79.084 1.00 14.51 9 HIS B N 1
ATOM 2196 C CA . HIS B 1 31 ? 87.592 5.540 79.436 1.00 14.32 9 HIS B CA 1
ATOM 2197 C C . HIS B 1 31 ? 87.675 5.333 80.927 1.00 15.27 9 HIS B C 1
ATOM 2198 O O . HIS B 1 31 ? 88.763 5.062 81.407 1.00 15.65 9 HIS B O 1
ATOM 2205 N N . PRO B 1 32 ? 86.537 5.499 81.615 1.00 18.81 10 PRO B N 1
ATOM 2206 C CA . PRO B 1 32 ? 86.526 5.368 83.064 1.00 19.95 10 PRO B CA 1
ATOM 2207 C C . PRO B 1 32 ? 86.671 3.913 83.629 1.00 23.45 10 PRO B C 1
ATOM 2208 O O . PRO B 1 32 ? 87.088 3.736 84.765 1.00 23.47 10 PRO B O 1
ATOM 2212 N N . GLU B 1 33 ? 86.532 2.899 82.805 1.00 17.35 11 GLU B N 1
ATOM 2213 C CA . GLU B 1 33 ? 86.505 1.490 83.316 1.00 19.43 11 GLU B CA 1
ATOM 2214 C C . GLU B 1 33 ? 87.544 0.619 82.647 1.00 18.70 11 GLU B C 1
ATOM 2215 O O . GLU B 1 33 ? 87.533 0.320 81.457 1.00 19.54 11 GLU B O 1
ATOM 2221 N N . PRO B 1 34 ? 88.513 0.101 83.434 1.00 21.49 12 PRO B N 1
ATOM 2222 C CA . PRO B 1 34 ? 89.593 -0.667 82.903 1.00 20.39 12 PRO B CA 1
ATOM 2223 C C . PRO B 1 34 ? 89.203 -1.972 82.296 1.00 19.17 12 PRO B C 1
ATOM 2224 O O . PRO B 1 34 ? 89.889 -2.496 81.412 1.00 21.22 12 PRO B O 1
ATOM 2228 N N . ARG B 1 35 ? 88.062 -2.567 82.747 1.00 18.00 13 ARG B N 1
ATOM 2229 C CA . ARG B 1 35 ? 87.556 -3.824 82.129 1.00 16.95 13 ARG B CA 1
ATOM 2230 C C . ARG B 1 35 ? 86.627 -3.652 80.895 1.00 17.89 13 ARG B C 1
ATOM 2231 O O . ARG B 1 35 ? 86.098 -4.592 80.368 1.00 16.78 13 ARG B O 1
ATOM 2239 N N . SER B 1 36 ? 86.519 -2.394 80.393 1.00 16.51 14 SER B N 1
ATOM 2240 C CA . SER B 1 36 ? 85.680 -2.096 79.245 1.00 14.13 14 SER B CA 1
ATOM 2241 C C . SER B 1 36 ? 86.256 -2.640 78.002 1.00 15.56 14 SER B C 1
ATOM 2242 O O . SER B 1 36 ? 87.429 -3.061 77.942 1.00 16.72 14 SER B O 1
ATOM 2245 N N . LEU B 1 37 ? 85.473 -2.641 76.937 1.00 14.64 15 LEU B N 1
ATOM 2246 C CA . LEU B 1 37 ? 85.982 -2.881 75.625 1.00 15.05 15 LEU B CA 1
ATOM 2247 C C . LEU B 1 37 ? 87.185 -2.020 75.311 1.00 14.22 15 LEU B C 1
ATOM 2248 O O . LEU B 1 37 ? 88.219 -2.440 74.792 1.00 14.57 15 LEU B O 1
ATOM 2253 N N . ASN B 1 38 ? 87.054 -0.700 75.535 1.00 13.83 16 ASN B N 1
ATOM 2254 C CA . ASN B 1 38 ? 88.177 0.193 75.347 1.00 13.86 16 ASN B CA 1
ATOM 2255 C C . ASN B 1 38 ? 89.446 -0.190 76.165 1.00 14.84 16 ASN B C 1
ATOM 2256 O O . ASN B 1 38 ? 90.556 -0.145 75.660 1.00 16.89 16 ASN B O 1
ATOM 2261 N N . GLY B 1 39 ? 89.220 -0.577 77.385 1.00 14.41 17 GLY B N 1
ATOM 2262 C CA . GLY B 1 39 ? 90.341 -1.012 78.190 1.00 16.24 17 GLY B CA 1
ATOM 2263 C C . GLY B 1 39 ? 91.056 -2.218 77.543 1.00 16.74 17 GLY B C 1
ATOM 2264 O O . GLY B 1 39 ? 92.326 -2.327 77.567 1.00 17.79 17 GLY B O 1
ATOM 2265 N N . ALA B 1 40 ? 90.276 -3.164 77.069 1.00 17.12 18 ALA B N 1
ATOM 2266 C CA . ALA B 1 40 ? 90.819 -4.349 76.368 1.00 19.88 18 ALA B CA 1
ATOM 2267 C C . ALA B 1 40 ? 91.626 -3.982 75.152 1.00 19.86 18 ALA B C 1
ATOM 2268 O O . ALA B 1 40 ? 92.689 -4.542 74.840 1.00 18.76 18 ALA B O 1
ATOM 2270 N N . LEU B 1 41 ? 91.077 -3.072 74.303 1.00 16.56 19 LEU B N 1
ATOM 2271 C CA . LEU B 1 41 ? 91.795 -2.664 73.161 1.00 15.82 19 LEU B CA 1
ATOM 2272 C C . LEU B 1 41 ? 93.037 -1.870 73.434 1.00 15.29 19 LEU B C 1
ATOM 2273 O O . LEU B 1 41 ? 94.039 -2.028 72.751 1.00 19.12 19 LEU B O 1
ATOM 2278 N N . LYS B 1 42 ? 93.007 -1.062 74.487 1.00 17.14 20 LYS B N 1
ATOM 2279 C CA . LYS B 1 42 ? 94.148 -0.287 74.925 1.00 17.39 20 LYS B CA 1
ATOM 2280 C C . LYS B 1 42 ? 95.292 -1.272 75.331 1.00 17.71 20 LYS B C 1
ATOM 2281 O O . LYS B 1 42 ? 96.436 -1.126 74.924 1.00 17.90 20 LYS B O 1
ATOM 2287 N N . ASN B 1 43 ? 94.929 -2.255 76.130 1.00 18.24 21 ASN B N 1
ATOM 2288 C CA . ASN B 1 43 ? 95.983 -3.183 76.591 1.00 20.58 21 ASN B CA 1
ATOM 2289 C C . ASN B 1 43 ? 96.573 -3.978 75.460 1.00 19.39 21 ASN B C 1
ATOM 2290 O O . ASN B 1 43 ? 97.804 -4.135 75.427 1.00 21.90 21 ASN B O 1
ATOM 2295 N N . PHE B 1 44 ? 95.756 -4.391 74.497 1.00 18.60 22 PHE B N 1
ATOM 2296 C CA . PHE B 1 44 ? 96.186 -5.029 73.292 1.00 22.57 22 PHE B CA 1
ATOM 2297 C C . PHE B 1 44 ? 97.136 -4.153 72.551 1.00 26.18 22 PHE B C 1
ATOM 2298 O O . PHE B 1 44 ? 98.201 -4.604 72.073 1.00 20.58 22 PHE B O 1
ATOM 2306 N N . ALA B 1 45 ? 96.767 -2.861 72.340 1.00 20.19 23 ALA B N 1
ATOM 2307 C CA . ALA B 1 45 ? 97.615 -1.998 71.535 1.00 19.75 23 ALA B CA 1
ATOM 2308 C C . ALA B 1 45 ? 98.972 -1.762 72.184 1.00 18.56 23 ALA B C 1
ATOM 2309 O O . ALA B 1 45 ? 100.024 -1.797 71.484 1.00 19.76 23 ALA B O 1
ATOM 2311 N N . ILE B 1 46 ? 98.956 -1.542 73.480 1.00 18.29 24 ILE B N 1
ATOM 2312 C CA . ILE B 1 46 ? 100.206 -1.242 74.208 1.00 21.57 24 ILE B CA 1
ATOM 2313 C C . ILE B 1 46 ? 101.118 -2.502 74.069 1.00 23.07 24 ILE B C 1
ATOM 2314 O O . ILE B 1 46 ? 102.316 -2.365 73.664 1.00 22.85 24 ILE B O 1
ATOM 2319 N N . ARG B 1 47 ? 100.547 -3.657 74.355 1.00 21.37 25 ARG B N 1
ATOM 2320 C CA . ARG B 1 47 ? 101.390 -4.901 74.211 1.00 23.67 25 ARG B CA 1
ATOM 2321 C C . ARG B 1 47 ? 101.853 -5.152 72.823 1.00 24.99 25 ARG B C 1
ATOM 2322 O O . ARG B 1 47 ? 103.038 -5.594 72.606 1.00 24.28 25 ARG B O 1
ATOM 2330 N N . HIS B 1 48 ? 101.008 -4.942 71.829 1.00 22.99 26 HIS B N 1
ATOM 2331 C CA . HIS B 1 48 ? 101.382 -5.148 70.463 1.00 23.35 26 HIS B CA 1
ATOM 2332 C C . HIS B 1 48 ? 102.553 -4.263 70.084 1.00 24.92 26 HIS B C 1
ATOM 2333 O O . HIS B 1 48 ? 103.505 -4.676 69.350 1.00 24.57 26 HIS B O 1
ATOM 2340 N N . LEU B 1 49 ? 102.470 -2.970 70.451 1.00 21.19 27 LEU B N 1
ATOM 2341 C CA . LEU B 1 49 ? 103.542 -2.015 70.105 1.00 23.03 27 LEU B CA 1
ATOM 2342 C C . LEU B 1 49 ? 104.881 -2.361 70.846 1.00 24.14 27 LEU B C 1
ATOM 2343 O O . LEU B 1 49 ? 105.966 -2.266 70.207 1.00 26.54 27 LEU B O 1
ATOM 2348 N N . GLN B 1 50 ? 104.752 -2.752 72.098 1.00 23.25 28 GLN B N 1
ATOM 2349 C CA . GLN B 1 50 ? 105.944 -3.087 72.910 1.00 29.28 28 GLN B CA 1
ATOM 2350 C C . GLN B 1 50 ? 106.626 -4.361 72.337 1.00 31.24 28 GLN B C 1
ATOM 2351 O O . GLN B 1 50 ? 107.843 -4.356 72.126 1.00 30.64 28 GLN B O 1
ATOM 2357 N N . GLN B 1 51 ? 105.831 -5.335 71.954 1.00 28.43 29 GLN B N 1
ATOM 2358 C CA . GLN B 1 51 ? 106.361 -6.567 71.326 1.00 31.93 29 GLN B CA 1
ATOM 2359 C C . GLN B 1 51 ? 107.014 -6.297 69.996 1.00 35.09 29 GLN B C 1
ATOM 2360 O O . GLN B 1 51 ? 107.959 -7.019 69.605 1.00 32.97 29 GLN B O 1
ATOM 2366 N N . ALA B 1 52 ? 106.594 -5.255 69.267 1.00 29.71 30 ALA B N 1
ATOM 2367 C CA . ALA B 1 52 ? 107.245 -4.901 68.024 1.00 30.47 30 ALA B CA 1
ATOM 2368 C C . ALA B 1 52 ? 108.527 -4.099 68.213 1.00 31.20 30 ALA B C 1
ATOM 2369 O O . ALA B 1 52 ? 109.115 -3.643 67.249 1.00 35.21 30 ALA B O 1
ATOM 2371 N N . GLY B 1 53 ? 108.845 -3.760 69.424 1.00 26.62 31 GLY B N 1
ATOM 2372 C CA . GLY B 1 53 ? 110.073 -3.043 69.713 1.00 29.56 31 GLY B CA 1
ATOM 2373 C C . GLY B 1 53 ? 109.918 -1.540 69.929 1.00 33.54 31 GLY B C 1
ATOM 2374 O O . GLY B 1 53 ? 110.909 -0.845 70.040 1.00 27.47 31 GLY B O 1
ATOM 2375 N N . HIS B 1 54 ? 108.664 -1.013 69.973 1.00 25.84 32 HIS B N 1
ATOM 2376 C CA . HIS B 1 54 ? 108.477 0.428 70.188 1.00 24.83 32 HIS B CA 1
ATOM 2377 C C . HIS B 1 54 ? 108.361 0.797 71.601 1.00 23.08 32 HIS B C 1
ATOM 2378 O O . HIS B 1 54 ? 108.005 -0.037 72.444 1.00 25.86 32 HIS B O 1
ATOM 2385 N N . GLU B 1 55 ? 108.647 2.052 71.931 1.00 21.69 33 GLU B N 1
ATOM 2386 C CA . GLU B 1 55 ? 108.519 2.512 73.241 1.00 22.10 33 GLU B CA 1
ATOM 2387 C C . GLU B 1 55 ? 107.109 3.224 73.324 1.00 26.16 33 GLU B C 1
ATOM 2388 O O . GLU B 1 55 ? 106.715 3.921 72.361 1.00 24.65 33 GLU B O 1
ATOM 2394 N N . VAL B 1 56 ? 106.456 3.051 74.436 1.00 23.88 34 VAL B N 1
ATOM 2395 C CA . VAL B 1 56 ? 105.015 3.506 74.587 1.00 21.81 34 VAL B CA 1
ATOM 2396 C C . VAL B 1 56 ? 104.914 4.276 75.870 1.00 24.88 34 VAL B C 1
ATOM 2397 O O . VAL B 1 56 ? 105.318 3.812 76.908 1.00 22.55 34 VAL B O 1
ATOM 2401 N N . GLN B 1 57 ? 104.423 5.524 75.839 1.00 20.83 35 GLN B N 1
ATOM 2402 C CA . GLN B 1 57 ? 103.945 6.178 77.022 1.00 21.51 35 GLN B CA 1
ATOM 2403 C C . GLN B 1 57 ? 102.394 6.344 76.910 1.00 23.33 35 GLN B C 1
ATOM 2404 O O . GLN B 1 57 ? 101.873 6.409 75.806 1.00 19.21 35 GLN B O 1
ATOM 2410 N N . VAL B 1 58 ? 101.742 6.368 78.043 1.00 20.80 36 VAL B N 1
ATOM 2411 C CA . VAL B 1 58 ? 100.251 6.355 78.116 1.00 20.68 36 VAL B CA 1
ATOM 2412 C C . VAL B 1 58 ? 99.827 7.463 78.960 1.00 19.91 36 VAL B C 1
ATOM 2413 O O . VAL B 1 58 ? 100.383 7.709 80.033 1.00 22.41 36 VAL B O 1
ATOM 2417 N N . SER B 1 59 ? 98.768 8.190 78.512 1.00 16.05 37 SER B N 1
ATOM 2418 C CA . SER B 1 59 ? 98.125 9.125 79.382 1.00 17.29 37 SER B CA 1
ATOM 2419 C C . SER B 1 59 ? 96.699 8.605 79.565 1.00 21.24 37 SER B C 1
ATOM 2420 O O . SER B 1 59 ? 95.811 8.907 78.769 1.00 17.34 37 SER B O 1
ATOM 2423 N N . ASP B 1 60 ? 96.473 7.883 80.657 1.00 17.67 38 ASP B N 1
ATOM 2424 C CA . ASP B 1 60 ? 95.207 7.325 80.978 1.00 19.27 38 ASP B CA 1
ATOM 2425 C C . ASP B 1 60 ? 94.505 8.359 81.810 1.00 17.96 38 ASP B C 1
ATOM 2426 O O . ASP B 1 60 ? 94.747 8.575 83.045 1.00 15.62 38 ASP B O 1
ATOM 2431 N N . LEU B 1 61 ? 93.664 9.164 81.143 1.00 14.47 39 LEU B N 1
ATOM 2432 C CA . LEU B 1 61 ? 93.132 10.355 81.809 1.00 13.30 39 LEU B CA 1
ATOM 2433 C C . LEU B 1 61 ? 92.299 10.144 83.062 1.00 14.96 39 LEU B C 1
ATOM 2434 O O . LEU B 1 61 ? 92.521 10.860 84.054 1.00 15.43 39 LEU B O 1
ATOM 2439 N N . TYR B 1 62 ? 91.451 9.134 83.054 1.00 14.85 40 TYR B N 1
ATOM 2440 C CA . TYR B 1 62 ? 90.670 8.812 84.235 1.00 15.66 40 TYR B CA 1
ATOM 2441 C C . TYR B 1 62 ? 91.637 8.312 85.395 1.00 17.01 40 TYR B C 1
ATOM 2442 O O . TYR B 1 62 ? 91.427 8.753 86.554 1.00 17.42 40 TYR B O 1
ATOM 2451 N N . ALA B 1 63 ? 92.605 7.507 85.029 1.00 17.26 41 ALA B N 1
ATOM 2452 C CA . ALA B 1 63 ? 93.533 6.917 86.090 1.00 19.38 41 ALA B CA 1
ATOM 2453 C C . ALA B 1 63 ? 94.312 8.052 86.693 1.00 21.25 41 ALA B C 1
ATOM 2454 O O . ALA B 1 63 ? 94.589 8.057 87.916 1.00 20.94 41 ALA B O 1
ATOM 2464 N N . ARG B 1 65 ? 93.249 11.106 87.129 1.00 18.41 43 ARG B N 1
ATOM 2465 C CA . ARG B 1 65 ? 92.239 12.052 87.662 1.00 20.64 43 ARG B CA 1
ATOM 2466 C C . ARG B 1 65 ? 92.466 13.428 86.981 1.00 19.90 43 ARG B C 1
ATOM 2467 O O . ARG B 1 65 ? 92.594 14.470 87.563 1.00 18.77 43 ARG B O 1
ATOM 2475 N N . TRP B 1 66 ? 92.563 13.360 85.685 1.00 17.91 44 TRP B N 1
ATOM 2476 C CA . TRP B 1 66 ? 92.928 14.527 84.861 1.00 18.07 44 TRP B CA 1
ATOM 2477 C C . TRP B 1 66 ? 91.893 15.651 85.073 1.00 15.41 44 TRP B C 1
ATOM 2478 O O . TRP B 1 66 ? 90.688 15.421 84.942 1.00 16.61 44 TRP B O 1
ATOM 2489 N N . LYS B 1 67 ? 92.361 16.876 85.310 1.00 16.86 45 LYS B N 1
ATOM 2490 C CA . LYS B 1 67 ? 91.499 17.996 85.445 1.00 17.59 45 LYS B CA 1
ATOM 2491 C C . LYS B 1 67 ? 90.965 18.485 84.091 1.00 16.53 45 LYS B C 1
ATOM 2492 O O . LYS B 1 67 ? 91.783 18.825 83.232 1.00 17.14 45 LYS B O 1
ATOM 2498 N N . ALA B 1 68 ? 89.658 18.458 83.923 1.00 14.71 46 ALA B N 1
ATOM 2499 C CA . ALA B 1 68 ? 89.128 18.794 82.565 1.00 15.81 46 ALA B CA 1
ATOM 2500 C C . ALA B 1 68 ? 88.845 20.259 82.250 1.00 17.66 46 ALA B C 1
ATOM 2501 O O . ALA B 1 68 ? 88.923 20.628 81.087 1.00 18.29 46 ALA B O 1
ATOM 2503 N N . GLY B 1 69 ? 88.505 21.091 83.224 1.00 14.66 47 GLY B N 1
ATOM 2504 C CA . GLY B 1 69 ? 88.038 22.433 83.033 1.00 16.57 47 GLY B CA 1
ATOM 2505 C C . GLY B 1 69 ? 89.152 23.426 83.067 1.00 19.85 47 GLY B C 1
ATOM 2506 O O . GLY B 1 69 ? 89.677 23.695 84.161 1.00 19.14 47 GLY B O 1
ATOM 2507 N N . TYR B 1 70 ? 89.559 23.968 81.950 1.00 14.85 48 TYR B N 1
ATOM 2508 C CA . TYR B 1 70 ? 90.636 24.975 81.914 1.00 13.26 48 TYR B CA 1
ATOM 2509 C C . TYR B 1 70 ? 90.168 26.204 82.724 1.00 15.10 48 TYR B C 1
ATOM 2510 O O . TYR B 1 70 ? 89.055 26.748 82.496 1.00 14.56 48 TYR B O 1
ATOM 2519 N N . ASP B 1 71 ? 91.029 26.719 83.622 1.00 14.15 49 ASP B N 1
ATOM 2520 C CA . ASP B 1 71 ? 90.657 27.871 84.428 1.00 15.72 49 ASP B CA 1
ATOM 2521 C C . ASP B 1 71 ? 91.945 28.542 84.965 1.00 15.23 49 ASP B C 1
ATOM 2522 O O . ASP B 1 71 ? 93.053 28.146 84.621 1.00 15.41 49 ASP B O 1
ATOM 2527 N N . ALA B 1 72 ? 91.735 29.594 85.754 1.00 16.30 50 ALA B N 1
ATOM 2528 C CA . ALA B 1 72 ? 92.822 30.492 86.182 1.00 18.68 50 ALA B CA 1
ATOM 2529 C C . ALA B 1 72 ? 93.828 29.799 87.070 1.00 21.57 50 ALA B C 1
ATOM 2530 O O . ALA B 1 72 ? 94.998 30.197 87.120 1.00 25.63 50 ALA B O 1
ATOM 2532 N N . ASP B 1 73 ? 93.480 28.671 87.623 1.00 22.25 51 ASP B N 1
ATOM 2533 C CA . ASP B 1 73 ? 94.444 27.922 88.450 1.00 25.51 51 ASP B CA 1
ATOM 2534 C C . ASP B 1 73 ? 95.509 27.246 87.585 1.00 29.63 51 ASP B C 1
ATOM 2535 O O . ASP B 1 73 ? 96.491 26.716 88.097 1.00 28.01 51 ASP B O 1
ATOM 2540 N N . ASP B 1 74 ? 95.289 27.144 86.258 1.00 21.68 52 ASP B N 1
ATOM 2541 C CA . ASP B 1 74 ? 96.293 26.517 85.382 1.00 20.96 52 ASP B CA 1
ATOM 2542 C C . ASP B 1 74 ? 97.424 27.399 84.957 1.00 20.02 52 ASP B C 1
ATOM 2543 O O . ASP B 1 74 ? 98.353 26.889 84.353 1.00 19.59 52 ASP B O 1
ATOM 2548 N N . SER B 1 75 ? 97.347 28.711 85.195 1.00 21.02 53 SER B N 1
ATOM 2549 C CA . SER B 1 75 ? 98.314 29.669 84.605 1.00 22.55 53 SER B CA 1
ATOM 2550 C C . SER B 1 75 ? 99.450 29.967 85.559 1.00 24.53 53 SER B C 1
ATOM 2551 O O . SER B 1 75 ? 100.413 30.605 85.072 1.00 24.58 53 SER B O 1
ATOM 2554 N N . GLY B 1 76 ? 99.303 29.566 86.861 1.00 27.10 54 GLY B N 1
ATOM 2555 C CA . GLY B 1 76 ? 100.424 29.681 87.831 1.00 27.27 54 GLY B CA 1
ATOM 2556 C C . GLY B 1 76 ? 100.839 31.132 88.183 1.00 32.93 54 GLY B C 1
ATOM 2557 O O . GLY B 1 76 ? 101.935 31.383 88.582 1.00 36.82 54 GLY B O 1
ATOM 2558 N N . ALA B 1 77 ? 100.004 32.103 87.930 1.00 28.82 55 ALA B N 1
ATOM 2559 C CA . ALA B 1 77 ? 100.352 33.582 88.036 1.00 25.21 55 ALA B CA 1
ATOM 2560 C C . ALA B 1 77 ? 99.120 34.362 88.088 1.00 29.61 55 ALA B C 1
ATOM 2561 O O . ALA B 1 77 ? 98.064 33.922 87.640 1.00 28.38 55 ALA B O 1
ATOM 2563 N N . PRO B 1 78 ? 99.178 35.578 88.633 1.00 29.56 56 PRO B N 1
ATOM 2564 C CA . PRO B 1 78 ? 98.034 36.441 88.574 1.00 29.47 56 PRO B CA 1
ATOM 2565 C C . PRO B 1 78 ? 97.699 36.795 87.130 1.00 23.08 56 PRO B C 1
ATOM 2566 O O . PRO B 1 78 ? 98.534 36.638 86.251 1.00 26.41 56 PRO B O 1
ATOM 2570 N N . PRO B 1 79 ? 96.488 37.334 86.895 1.00 23.67 57 PRO B N 1
ATOM 2571 C CA . PRO B 1 79 ? 96.141 37.713 85.507 1.00 25.29 57 PRO B CA 1
ATOM 2572 C C . PRO B 1 79 ? 97.093 38.662 84.911 1.00 27.64 57 PRO B C 1
ATOM 2573 O O . PRO B 1 79 ? 97.530 39.649 85.568 1.00 22.39 57 PRO B O 1
ATOM 2577 N N . VAL B 1 80 ? 97.436 38.489 83.667 1.00 21.29 58 VAL B N 1
ATOM 2578 C CA . VAL B 1 80 ? 98.286 39.373 83.016 1.00 24.34 58 VAL B CA 1
ATOM 2579 C C . VAL B 1 80 ? 97.701 40.757 82.786 1.00 25.30 58 VAL B C 1
ATOM 2580 O O . VAL B 1 80 ? 98.442 41.743 82.869 1.00 25.33 58 VAL B O 1
ATOM 2584 N N . GLY B 1 81 ? 96.412 40.873 82.496 1.00 23.45 59 GLY B N 1
ATOM 2585 C CA . GLY B 1 81 ? 95.740 42.167 82.336 1.00 25.79 59 GLY B CA 1
ATOM 2586 C C . GLY B 1 81 ? 94.774 42.381 83.469 1.00 20.95 59 GLY B C 1
ATOM 2587 O O . GLY B 1 81 ? 94.903 41.829 84.591 1.00 21.39 59 GLY B O 1
ATOM 2588 N N . GLU B 1 82 ? 93.652 43.003 83.131 1.00 21.83 60 GLU B N 1
ATOM 2589 C CA . GLU B 1 82 ? 92.717 43.424 84.179 1.00 24.76 60 GLU B CA 1
ATOM 2590 C C . GLU B 1 82 ? 91.924 42.312 84.754 1.00 23.78 60 GLU B C 1
ATOM 2591 O O . GLU B 1 82 ? 91.471 42.343 85.896 1.00 23.26 60 GLU B O 1
ATOM 2597 N N . PHE B 1 83 ? 91.697 41.254 83.913 1.00 18.13 61 PHE B N 1
ATOM 2598 C CA . PHE B 1 83 ? 91.018 40.057 84.404 1.00 15.49 61 PHE B CA 1
ATOM 2599 C C . PHE B 1 83 ? 91.627 38.883 83.560 1.00 17.16 61 PHE B C 1
ATOM 2600 O O . PHE B 1 83 ? 92.142 39.162 82.498 1.00 16.11 61 PHE B O 1
ATOM 2608 N N . TRP B 1 84 ? 91.561 37.721 84.113 1.00 17.74 62 TRP B N 1
ATOM 2609 C CA . TRP B 1 84 ? 92.171 36.545 83.527 1.00 17.70 62 TRP B CA 1
ATOM 2610 C C . TRP B 1 84 ? 91.487 36.300 82.142 1.00 16.15 62 TRP B C 1
ATOM 2611 O O . TRP B 1 84 ? 90.254 36.475 82.036 1.00 15.44 62 TRP B O 1
ATOM 2622 N N . ARG B 1 85 ? 92.285 35.944 81.144 1.00 15.36 63 ARG B N 1
ATOM 2623 C CA . ARG B 1 85 ? 91.750 35.610 79.805 1.00 15.00 63 ARG B CA 1
ATOM 2624 C C . ARG B 1 85 ? 92.304 34.265 79.369 1.00 16.87 63 ARG B C 1
ATOM 2625 O O . ARG B 1 85 ? 93.508 34.028 79.431 1.00 16.65 63 ARG B O 1
ATOM 2633 N N . PRO B 1 86 ? 91.378 33.342 78.994 1.00 15.99 64 PRO B N 1
ATOM 2634 C CA . PRO B 1 86 ? 91.908 32.043 78.518 1.00 15.52 64 PRO B CA 1
ATOM 2635 C C . PRO B 1 86 ? 93.054 32.110 77.532 1.00 15.04 64 PRO B C 1
ATOM 2636 O O . PRO B 1 86 ? 93.983 31.331 77.628 1.00 14.98 64 PRO B O 1
ATOM 2640 N N . THR B 1 87 ? 92.974 33.028 76.631 1.00 14.35 65 THR B N 1
ATOM 2641 C CA . THR B 1 87 ? 94.023 33.148 75.644 1.00 13.89 65 THR B CA 1
ATOM 2642 C C . THR B 1 87 ? 95.346 33.754 76.204 1.00 15.18 65 THR B C 1
ATOM 2643 O O . THR B 1 87 ? 96.385 33.149 76.202 1.00 15.27 65 THR B O 1
ATOM 2647 N N . LEU B 1 88 ? 95.289 35.010 76.584 1.00 15.95 66 LEU B N 1
ATOM 2648 C CA . LEU B 1 88 ? 96.517 35.732 76.904 1.00 17.38 66 LEU B CA 1
ATOM 2649 C C . LEU B 1 88 ? 97.169 35.197 78.135 1.00 15.65 66 LEU B C 1
ATOM 2650 O O . LEU B 1 88 ? 98.415 35.358 78.282 1.00 17.77 66 LEU B O 1
ATOM 2655 N N . ASP B 1 89 ? 96.441 34.650 79.066 1.00 16.06 67 ASP B N 1
ATOM 2656 C CA . ASP B 1 89 ? 97.018 34.085 80.264 1.00 16.18 67 ASP B CA 1
ATOM 2657 C C . ASP B 1 89 ? 97.778 32.808 79.977 1.00 18.82 67 ASP B C 1
ATOM 2658 O O . ASP B 1 89 ? 98.862 32.555 80.526 1.00 17.52 67 ASP B O 1
ATOM 2663 N N . SER B 1 90 ? 97.318 32.049 79.000 1.00 17.09 68 SER B N 1
ATOM 2664 C CA . SER B 1 90 ? 98.122 30.933 78.454 1.00 16.56 68 SER B CA 1
ATOM 2665 C C . SER B 1 90 ? 99.370 31.411 77.780 1.00 16.94 68 SER B C 1
ATOM 2666 O O . SER B 1 90 ? 100.436 30.811 77.969 1.00 17.98 68 SER B O 1
ATOM 2669 N N . LYS B 1 91 ? 99.258 32.424 76.958 1.00 16.85 69 LYS B N 1
ATOM 2670 C CA . LYS B 1 91 ? 100.405 32.949 76.195 1.00 16.01 69 LYS B CA 1
ATOM 2671 C C . LYS B 1 91 ? 101.544 33.284 77.233 1.00 19.05 69 LYS B C 1
ATOM 2672 O O . LYS B 1 91 ? 102.711 32.858 77.070 1.00 19.09 69 LYS B O 1
ATOM 2678 N N . GLN B 1 92 ? 101.164 33.964 78.282 1.00 19.00 70 GLN B N 1
ATOM 2679 C CA . GLN B 1 92 ? 102.162 34.295 79.352 1.00 21.78 70 GLN B CA 1
ATOM 2680 C C . GLN B 1 92 ? 102.638 33.070 80.128 1.00 23.61 70 GLN B C 1
ATOM 2681 O O . GLN B 1 92 ? 103.856 32.920 80.315 1.00 23.42 70 GLN B O 1
ATOM 2687 N N . ALA B 1 93 ? 101.741 32.167 80.537 1.00 20.51 71 ALA B N 1
ATOM 2688 C CA . ALA B 1 93 ? 102.137 30.984 81.287 1.00 20.05 71 ALA B CA 1
ATOM 2689 C C . ALA B 1 93 ? 103.084 30.107 80.542 1.00 18.58 71 ALA B C 1
ATOM 2690 O O . ALA B 1 93 ? 104.085 29.577 81.110 1.00 21.26 71 ALA B O 1
ATOM 2692 N N . PHE B 1 94 ? 102.822 29.917 79.258 1.00 19.62 72 PHE B N 1
ATOM 2693 C CA . PHE B 1 94 ? 103.665 29.065 78.449 1.00 18.57 72 PHE B CA 1
ATOM 2694 C C . PHE B 1 94 ? 105.057 29.769 78.250 1.00 22.38 72 PHE B C 1
ATOM 2695 O O . PHE B 1 94 ? 106.086 29.090 78.348 1.00 22.23 72 PHE B O 1
ATOM 2703 N N . ALA B 1 95 ? 105.047 31.036 77.940 1.00 20.13 73 ALA B N 1
ATOM 2704 C CA . ALA B 1 95 ? 106.300 31.801 77.665 1.00 22.92 73 ALA B CA 1
ATOM 2705 C C . ALA B 1 95 ? 107.136 31.916 78.946 1.00 25.10 73 ALA B C 1
ATOM 2706 O O . ALA B 1 95 ? 108.342 31.850 78.848 1.00 26.11 73 ALA B O 1
ATOM 2708 N N . GLN B 1 96 ? 106.533 32.089 80.094 1.00 24.29 74 GLN B N 1
ATOM 2709 C CA . GLN B 1 96 ? 107.228 32.343 81.397 1.00 27.84 74 GLN B CA 1
ATOM 2710 C C . GLN B 1 96 ? 107.476 31.076 82.164 1.00 27.77 74 GLN B C 1
ATOM 2711 O O . GLN B 1 96 ? 108.186 31.107 83.177 1.00 27.44 74 GLN B O 1
ATOM 2717 N N . GLY B 1 97 ? 106.883 29.948 81.773 1.00 22.63 75 GLY B N 1
ATOM 2718 C CA . GLY B 1 97 ? 107.122 28.729 82.460 1.00 22.91 75 GLY B CA 1
ATOM 2719 C C . GLY B 1 97 ? 106.365 28.527 83.730 1.00 25.57 75 GLY B C 1
ATOM 2720 O O . GLY B 1 97 ? 106.860 27.852 84.640 1.00 27.34 75 GLY B O 1
ATOM 2721 N N . THR B 1 98 ? 105.122 28.973 83.799 1.00 19.80 76 THR B N 1
ATOM 2722 C CA . THR B 1 98 ? 104.305 28.848 84.978 1.00 22.00 76 THR B CA 1
ATOM 2723 C C . THR B 1 98 ? 103.108 27.944 84.894 1.00 19.34 76 THR B C 1
ATOM 2724 O O . THR B 1 98 ? 102.231 27.951 85.763 1.00 21.07 76 THR B O 1
ATOM 2728 N N . GLN B 1 99 ? 102.950 27.249 83.780 1.00 21.13 77 GLN B N 1
ATOM 2729 C CA . GLN B 1 99 ? 101.785 26.411 83.661 1.00 20.48 77 GLN B CA 1
ATOM 2730 C C . GLN B 1 99 ? 101.723 25.373 84.763 1.00 20.46 77 GLN B C 1
ATOM 2731 O O . GLN B 1 99 ? 102.802 24.875 85.234 1.00 20.85 77 GLN B O 1
ATOM 2737 N N . SER B 1 100 ? 100.529 24.870 85.078 1.00 19.94 78 SER B N 1
ATOM 2738 C CA . SER B 1 100 ? 100.460 23.772 86.024 1.00 22.51 78 SER B CA 1
ATOM 2739 C C . SER B 1 100 ? 101.259 22.556 85.596 1.00 22.80 78 SER B C 1
ATOM 2740 O O . SER B 1 100 ? 101.396 22.239 84.392 1.00 20.00 78 SER B O 1
ATOM 2743 N N . ALA B 1 101 ? 101.783 21.809 86.580 1.00 20.29 79 ALA B N 1
ATOM 2744 C CA . ALA B 1 101 ? 102.714 20.728 86.253 1.00 21.36 79 ALA B CA 1
ATOM 2745 C C . ALA B 1 101 ? 102.111 19.596 85.454 1.00 19.03 79 ALA B C 1
ATOM 2746 O O . ALA B 1 101 ? 102.833 18.993 84.696 1.00 21.23 79 ALA B O 1
ATOM 2748 N N . ASP B 1 102 ? 100.810 19.304 85.633 1.00 20.05 80 ASP B N 1
ATOM 2749 C CA . ASP B 1 102 ? 100.106 18.278 84.791 1.00 17.59 80 ASP B CA 1
ATOM 2750 C C . ASP B 1 102 ? 100.189 18.635 83.307 1.00 17.90 80 ASP B C 1
ATOM 2751 O O . ASP B 1 102 ? 100.493 17.769 82.481 1.00 18.10 80 ASP B O 1
ATOM 2756 N N . ILE B 1 103 ? 99.929 19.892 82.989 1.00 18.69 81 ILE B N 1
ATOM 2757 C CA . ILE B 1 103 ? 100.032 20.415 81.611 1.00 17.72 81 ILE B CA 1
ATOM 2758 C C . ILE B 1 103 ? 101.404 20.246 81.058 1.00 18.56 81 ILE B C 1
ATOM 2759 O O . ILE B 1 103 ? 101.624 19.735 79.957 1.00 16.27 81 ILE B O 1
ATOM 2764 N N . VAL B 1 104 ? 102.383 20.664 81.851 1.00 17.13 82 VAL B N 1
ATOM 2765 C CA . VAL B 1 104 ? 103.773 20.619 81.369 1.00 19.46 82 VAL B CA 1
ATOM 2766 C C . VAL B 1 104 ? 104.176 19.182 81.059 1.00 16.39 82 VAL B C 1
ATOM 2767 O O . VAL B 1 104 ? 104.781 18.892 80.040 1.00 17.95 82 VAL B O 1
ATOM 2771 N N . ALA B 1 105 ? 103.802 18.220 81.873 1.00 17.58 83 ALA B N 1
ATOM 2772 C CA . ALA B 1 105 ? 104.182 16.816 81.641 1.00 18.07 83 ALA B CA 1
ATOM 2773 C C . ALA B 1 105 ? 103.557 16.241 80.372 1.00 16.88 83 ALA B C 1
ATOM 2774 O O . ALA B 1 105 ? 104.200 15.502 79.625 1.00 17.51 83 ALA B O 1
ATOM 2776 N N . GLU B 1 106 ? 102.311 16.666 80.095 1.00 16.96 84 GLU B N 1
ATOM 2777 C CA . GLU B 1 106 ? 101.713 16.272 78.793 1.00 14.81 84 GLU B CA 1
ATOM 2778 C C . GLU B 1 106 ? 102.389 16.862 77.593 1.00 15.57 84 GLU B C 1
ATOM 2779 O O . GLU B 1 106 ? 102.557 16.208 76.570 1.00 16.36 84 GLU B O 1
ATOM 2785 N N . GLN B 1 107 ? 102.738 18.146 77.683 1.00 16.75 85 GLN B N 1
ATOM 2786 C CA . GLN B 1 107 ? 103.416 18.789 76.618 1.00 16.62 85 GLN B CA 1
ATOM 2787 C C . GLN B 1 107 ? 104.773 18.093 76.343 1.00 17.10 85 GLN B C 1
ATOM 2788 O O . GLN B 1 107 ? 105.144 17.845 75.187 1.00 17.18 85 GLN B O 1
ATOM 2794 N N . GLU B 1 108 ? 105.462 17.724 77.433 1.00 17.98 86 GLU B N 1
ATOM 2795 C CA . GLU B 1 108 ? 106.766 16.983 77.245 1.00 20.82 86 GLU B CA 1
ATOM 2796 C C . GLU B 1 108 ? 106.552 15.625 76.590 1.00 19.64 86 GLU B C 1
ATOM 2797 O O . GLU B 1 108 ? 107.343 15.240 75.745 1.00 21.23 86 GLU B O 1
ATOM 2803 N N . LYS B 1 109 ? 105.435 14.920 76.917 1.00 19.06 87 LYS B N 1
ATOM 2804 C CA . LYS B 1 109 ? 105.123 13.646 76.259 1.00 18.75 87 LYS B CA 1
ATOM 2805 C C . LYS B 1 109 ? 104.933 13.820 74.770 1.00 18.09 87 LYS B C 1
ATOM 2806 O O . LYS B 1 109 ? 105.402 13.027 73.946 1.00 18.85 87 LYS B O 1
ATOM 2812 N N . LEU B 1 110 ? 104.207 14.882 74.377 1.00 17.44 88 LEU B N 1
ATOM 2813 C CA . LEU B 1 110 ? 103.960 15.121 72.998 1.00 16.40 88 LEU B CA 1
ATOM 2814 C C . LEU B 1 110 ? 105.273 15.429 72.262 1.00 17.76 88 LEU B C 1
ATOM 2815 O O . LEU B 1 110 ? 105.441 15.013 71.141 1.00 18.74 88 LEU B O 1
ATOM 2820 N N . LEU B 1 111 ? 106.109 16.255 72.855 1.00 17.83 89 LEU B N 1
ATOM 2821 C CA . LEU B 1 111 ? 107.431 16.538 72.221 1.00 20.78 89 LEU B CA 1
ATOM 2822 C C . LEU B 1 111 ? 108.303 15.291 72.071 1.00 21.09 89 LEU B C 1
ATOM 2823 O O . LEU B 1 111 ? 108.971 15.109 71.040 1.00 19.56 89 LEU B O 1
ATOM 2828 N N . TRP B 1 112 ? 108.213 14.376 73.034 1.00 20.41 90 TRP B N 1
ATOM 2829 C CA . TRP B 1 112 ? 108.930 13.098 72.975 1.00 20.52 90 TRP B CA 1
ATOM 2830 C C . TRP B 1 112 ? 108.469 12.194 71.892 1.00 22.73 90 TRP B C 1
ATOM 2831 O O . TRP B 1 112 ? 109.239 11.481 71.231 1.00 20.03 90 TRP B O 1
ATOM 2842 N N . ALA B 1 113 ? 107.125 12.115 71.689 1.00 19.32 91 ALA B N 1
ATOM 2843 C CA . ALA B 1 113 ? 106.536 11.195 70.752 1.00 18.57 91 ALA B CA 1
ATOM 2844 C C . ALA B 1 113 ? 106.759 11.479 69.292 1.00 19.53 91 ALA B C 1
ATOM 2845 O O . ALA B 1 113 ? 106.770 12.628 68.859 1.00 22.22 91 ALA B O 1
ATOM 2847 N N . ASP B 1 114 ? 106.902 10.404 68.502 1.00 18.91 92 ASP B N 1
ATOM 2848 C CA . ASP B 1 114 ? 106.859 10.468 67.050 1.00 22.79 92 ASP B CA 1
ATOM 2849 C C . ASP B 1 114 ? 105.417 10.264 66.546 1.00 20.13 92 ASP B C 1
ATOM 2850 O O . ASP B 1 114 ? 105.092 10.677 65.448 1.00 19.63 92 ASP B O 1
ATOM 2855 N N . THR B 1 115 ? 104.618 9.492 67.298 1.00 19.99 93 THR B N 1
ATOM 2856 C CA . THR B 1 115 ? 103.286 9.113 66.891 1.00 20.22 93 THR B CA 1
ATOM 2857 C C . THR B 1 115 ? 102.381 9.206 68.108 1.00 18.35 93 THR B C 1
ATOM 2858 O O . THR B 1 115 ? 102.745 8.789 69.230 1.00 17.53 93 THR B O 1
ATOM 2862 N N . VAL B 1 116 ? 101.235 9.805 67.933 1.00 15.73 94 VAL B N 1
ATOM 2863 C CA . VAL B 1 116 ? 100.314 10.053 69.014 1.00 15.50 94 VAL B CA 1
ATOM 2864 C C . VAL B 1 116 ? 98.962 9.469 68.650 1.00 17.38 94 VAL B C 1
ATOM 2865 O O . VAL B 1 116 ? 98.401 9.781 67.571 1.00 16.83 94 VAL B O 1
ATOM 2869 N N . ILE B 1 117 ? 98.435 8.602 69.501 1.00 15.24 95 ILE B N 1
ATOM 2870 C CA . ILE B 1 117 ? 97.202 7.929 69.243 1.00 16.23 95 ILE B CA 1
ATOM 2871 C C . ILE B 1 117 ? 96.183 8.359 70.306 1.00 15.16 95 ILE B C 1
ATOM 2872 O O . ILE B 1 117 ? 96.520 8.440 71.482 1.00 15.60 95 ILE B O 1
ATOM 2877 N N . PHE B 1 118 ? 94.990 8.773 69.871 1.00 15.29 96 PHE B N 1
ATOM 2878 C CA . PHE B 1 118 ? 93.901 9.162 70.771 1.00 14.91 96 PHE B CA 1
ATOM 2879 C C . PHE B 1 118 ? 92.856 8.062 70.713 1.00 16.34 96 PHE B C 1
ATOM 2880 O O . PHE B 1 118 ? 92.251 7.809 69.652 1.00 16.61 96 PHE B O 1
ATOM 2888 N N . GLN B 1 119 ? 92.564 7.442 71.868 1.00 14.24 97 GLN B N 1
ATOM 2889 C CA . GLN B 1 119 ? 91.648 6.364 71.923 1.00 13.79 97 GLN B CA 1
ATOM 2890 C C . GLN B 1 119 ? 90.497 6.687 72.879 1.00 16.17 97 GLN B C 1
ATOM 2891 O O . GLN B 1 119 ? 90.723 7.070 74.015 1.00 14.67 97 GLN B O 1
ATOM 2897 N N . PHE B 1 120 ? 89.275 6.582 72.333 1.00 13.77 98 PHE B N 1
ATOM 2898 C CA . PHE B 1 120 ? 88.067 6.947 73.058 1.00 14.73 98 PHE B CA 1
ATOM 2899 C C . PHE B 1 120 ? 86.808 6.337 72.490 1.00 14.35 98 PHE B C 1
ATOM 2900 O O . PHE B 1 120 ? 86.715 6.085 71.306 1.00 14.55 98 PHE B O 1
ATOM 2908 N N . PRO B 1 121 ? 85.801 6.064 73.353 1.00 11.30 99 PRO B N 1
ATOM 2909 C CA . PRO B 1 121 ? 84.444 5.812 72.849 1.00 13.08 99 PRO B CA 1
ATOM 2910 C C . PRO B 1 121 ? 83.872 7.123 72.305 1.00 12.67 99 PRO B C 1
ATOM 2911 O O . PRO B 1 121 ? 84.095 8.191 72.898 1.00 12.78 99 PRO B O 1
ATOM 2915 N N . LEU B 1 122 ? 83.127 7.026 71.232 1.00 12.45 100 LEU B N 1
ATOM 2916 C CA . LEU B 1 122 ? 82.364 8.163 70.717 1.00 12.48 100 LEU B CA 1
ATOM 2917 C C . LEU B 1 122 ? 81.236 8.451 71.646 1.00 13.10 100 LEU B C 1
ATOM 2918 O O . LEU B 1 122 ? 80.347 7.597 71.857 1.00 13.23 100 LEU B O 1
ATOM 2923 N N . TRP B 1 123 ? 81.235 9.632 72.273 1.00 11.58 101 TRP B N 1
ATOM 2924 C CA . TRP B 1 123 ? 80.180 10.013 73.212 1.00 11.66 101 TRP B CA 1
ATOM 2925 C C . TRP B 1 123 ? 79.579 11.341 72.643 1.00 11.46 101 TRP B C 1
ATOM 2926 O O . TRP B 1 123 ? 80.310 12.354 72.551 1.00 11.67 101 TRP B O 1
ATOM 2937 N N . TRP B 1 124 ? 78.321 11.241 72.243 1.00 12.51 102 TRP B N 1
ATOM 2938 C CA . TRP B 1 124 ? 77.643 12.442 71.698 1.00 11.95 102 TRP B CA 1
ATOM 2939 C C . TRP B 1 124 ? 78.449 13.042 70.574 1.00 12.37 102 TRP B C 1
ATOM 2940 O O . TRP B 1 124 ? 78.710 14.237 70.508 1.00 12.95 102 TRP B O 1
ATOM 2951 N N . PHE B 1 125 ? 78.843 12.143 69.722 1.00 11.92 103 PHE B N 1
ATOM 2952 C CA . PHE B 1 125 ? 79.497 12.474 68.449 1.00 12.04 103 PHE B CA 1
ATOM 2953 C C . PHE B 1 125 ? 80.776 13.236 68.567 1.00 15.11 103 PHE B C 1
ATOM 2954 O O . PHE B 1 125 ? 81.192 13.957 67.608 1.00 15.76 103 PHE B O 1
ATOM 2962 N N A SER B 1 126 ? 81.495 13.001 69.669 0.50 13.25 104 SER B N 1
ATOM 2963 N N B SER B 1 126 ? 81.487 13.115 69.709 0.50 13.50 104 SER B N 1
ATOM 2964 C CA A SER B 1 126 ? 82.634 13.800 69.961 0.50 13.70 104 SER B CA 1
ATOM 2965 C CA B SER B 1 126 ? 82.785 13.749 69.860 0.50 14.60 104 SER B CA 1
ATOM 2966 C C A SER B 1 126 ? 83.494 13.030 70.994 0.50 13.53 104 SER B C 1
ATOM 2967 C C B SER B 1 126 ? 83.547 12.994 70.950 0.50 13.84 104 SER B C 1
ATOM 2968 O O A SER B 1 126 ? 83.140 11.915 71.405 0.50 13.35 104 SER B O 1
ATOM 2969 O O B SER B 1 126 ? 83.174 11.886 71.372 0.50 13.78 104 SER B O 1
ATOM 2982 N N . PRO B 1 128 ? 84.880 12.128 74.666 1.00 14.10 106 PRO B N 1
ATOM 2983 C CA . PRO B 1 128 ? 84.475 12.296 76.104 1.00 12.81 106 PRO B CA 1
ATOM 2984 C C . PRO B 1 128 ? 85.041 13.630 76.649 1.00 12.98 106 PRO B C 1
ATOM 2985 O O . PRO B 1 128 ? 86.141 14.043 76.277 1.00 11.74 106 PRO B O 1
ATOM 2989 N N . ALA B 1 129 ? 84.283 14.285 77.510 1.00 12.32 107 ALA B N 1
ATOM 2990 C CA . ALA B 1 129 ? 84.733 15.516 78.120 1.00 11.73 107 ALA B CA 1
ATOM 2991 C C . ALA B 1 129 ? 86.143 15.519 78.667 1.00 11.83 107 ALA B C 1
ATOM 2992 O O . ALA B 1 129 ? 86.865 16.513 78.557 1.00 12.27 107 ALA B O 1
ATOM 2994 N N . ILE B 1 130 ? 86.558 14.453 79.338 1.00 12.37 108 ILE B N 1
ATOM 2995 C CA . ILE B 1 130 ? 87.853 14.467 79.969 1.00 13.10 108 ILE B CA 1
ATOM 2996 C C . ILE B 1 130 ? 88.994 14.591 78.924 1.00 13.58 108 ILE B C 1
ATOM 2997 O O . ILE B 1 130 ? 90.005 15.261 79.175 1.00 14.55 108 ILE B O 1
ATOM 3010 N N . LYS B 1 132 ? 88.485 16.031 75.815 1.00 12.54 110 LYS B N 1
ATOM 3011 C CA . LYS B 1 132 ? 88.376 17.414 75.354 1.00 12.22 110 LYS B CA 1
ATOM 3012 C C . LYS B 1 132 ? 89.085 18.343 76.332 1.00 12.62 110 LYS B C 1
ATOM 3013 O O . LYS B 1 132 ? 89.716 19.323 75.928 1.00 12.33 110 LYS B O 1
ATOM 3019 N N . GLY B 1 133 ? 89.058 18.037 77.615 1.00 13.39 111 GLY B N 1
ATOM 3020 C CA . GLY B 1 133 ? 89.784 18.856 78.579 1.00 13.58 111 GLY B CA 1
ATOM 3021 C C . GLY B 1 133 ? 91.298 18.738 78.526 1.00 13.31 111 GLY B C 1
ATOM 3022 O O . GLY B 1 133 ? 91.973 19.712 78.823 1.00 15.20 111 GLY B O 1
ATOM 3023 N N . TRP B 1 134 ? 91.803 17.589 78.126 1.00 12.20 112 TRP B N 1
ATOM 3024 C CA . TRP B 1 134 ? 93.175 17.442 77.750 1.00 13.29 112 TRP B CA 1
ATOM 3025 C C . TRP B 1 134 ? 93.570 18.360 76.598 1.00 13.48 112 TRP B C 1
ATOM 3026 O O . TRP B 1 134 ? 94.535 19.130 76.709 1.00 14.06 112 TRP B O 1
ATOM 3037 N N . ILE B 1 135 ? 92.757 18.371 75.542 1.00 12.64 113 ILE B N 1
ATOM 3038 C CA . ILE B 1 135 ? 92.981 19.304 74.447 1.00 12.79 113 ILE B CA 1
ATOM 3039 C C . ILE B 1 135 ? 92.988 20.709 74.969 1.00 11.79 113 ILE B C 1
ATOM 3040 O O . ILE B 1 135 ? 93.927 21.511 74.707 1.00 13.95 113 ILE B O 1
ATOM 3045 N N . ASP B 1 136 ? 91.932 21.127 75.667 1.00 11.74 114 ASP B N 1
ATOM 3046 C CA . ASP B 1 136 ? 91.779 22.523 76.039 1.00 11.97 114 ASP B CA 1
ATOM 3047 C C . ASP B 1 136 ? 92.943 23.008 76.897 1.00 14.67 114 ASP B C 1
ATOM 3048 O O . ASP B 1 136 ? 93.358 24.134 76.736 1.00 14.52 114 ASP B O 1
ATOM 3053 N N . ARG B 1 137 ? 93.406 22.162 77.784 1.00 12.56 115 ARG B N 1
ATOM 3054 C CA . ARG B 1 137 ? 94.449 22.543 78.746 1.00 13.33 115 ARG B CA 1
ATOM 3055 C C . ARG B 1 137 ? 95.869 22.343 78.250 1.00 15.11 115 ARG B C 1
ATOM 3056 O O . ARG B 1 137 ? 96.760 23.133 78.614 1.00 15.58 115 ARG B O 1
ATOM 3064 N N . VAL B 1 138 ? 96.117 21.329 77.461 1.00 13.28 116 VAL B N 1
ATOM 3065 C CA . VAL B 1 138 ? 97.486 21.031 77.011 1.00 13.57 116 VAL B CA 1
ATOM 3066 C C . VAL B 1 138 ? 97.861 21.904 75.800 1.00 15.32 116 VAL B C 1
ATOM 3067 O O . VAL B 1 138 ? 99.008 22.263 75.602 1.00 14.94 116 VAL B O 1
ATOM 3071 N N . TYR B 1 139 ? 96.859 22.234 74.942 1.00 14.81 117 TYR B N 1
ATOM 3072 C CA . TYR B 1 139 ? 97.143 22.909 73.687 1.00 13.04 117 TYR B CA 1
ATOM 3073 C C . TYR B 1 139 ? 97.273 24.396 73.930 1.00 16.70 117 TYR B C 1
ATOM 3074 O O . TYR B 1 139 ? 96.410 25.205 73.585 1.00 17.40 117 TYR B O 1
ATOM 3083 N N . ALA B 1 140 ? 98.348 24.790 74.579 1.00 16.22 118 ALA B N 1
ATOM 3084 C CA . ALA B 1 140 ? 98.554 26.192 74.963 1.00 15.51 118 ALA B CA 1
ATOM 3085 C C . ALA B 1 140 ? 98.912 27.182 73.813 1.00 14.55 118 ALA B C 1
ATOM 3086 O O . ALA B 1 140 ? 99.429 26.796 72.771 1.00 14.98 118 ALA B O 1
ATOM 3088 N N . TRP B 1 141 ? 98.744 28.436 74.146 1.00 14.32 119 TRP B N 1
ATOM 3089 C CA . TRP B 1 141 ? 99.142 29.539 73.305 1.00 16.10 119 TRP B CA 1
ATOM 3090 C C . TRP B 1 141 ? 100.655 29.622 73.245 1.00 17.31 119 TRP B C 1
ATOM 3091 O O . TRP B 1 141 ? 101.259 29.786 74.313 1.00 17.80 119 TRP B O 1
ATOM 3102 N N . GLY B 1 142 ? 101.263 29.398 72.116 1.00 18.32 120 GLY B N 1
ATOM 3103 C CA . GLY B 1 142 ? 102.730 29.284 71.990 1.00 20.50 120 GLY B CA 1
ATOM 3104 C C . GLY B 1 142 ? 103.120 27.862 71.736 1.00 21.51 120 GLY B C 1
ATOM 3105 O O . GLY B 1 142 ? 104.292 27.612 71.406 1.00 18.79 120 GLY B O 1
ATOM 3106 N N . PHE B 1 143 ? 102.171 26.880 71.914 1.00 17.63 121 PHE B N 1
ATOM 3107 C CA . PHE B 1 143 ? 102.469 25.455 71.830 1.00 16.64 121 PHE B CA 1
ATOM 3108 C C . PHE B 1 143 ? 101.658 24.884 70.641 1.00 17.74 121 PHE B C 1
ATOM 3109 O O . PHE B 1 143 ? 102.183 24.522 69.599 1.00 17.43 121 PHE B O 1
ATOM 3117 N N . ALA B 1 144 ? 100.335 24.879 70.773 1.00 15.94 122 ALA B N 1
ATOM 3118 C CA . ALA B 1 144 ? 99.446 24.409 69.701 1.00 13.86 122 ALA B CA 1
ATOM 3119 C C . ALA B 1 144 ? 98.777 25.437 68.831 1.00 14.03 122 ALA B C 1
ATOM 3120 O O . ALA B 1 144 ? 98.274 25.135 67.723 1.00 16.21 122 ALA B O 1
ATOM 3122 N N . TYR B 1 145 ? 98.650 26.644 69.327 1.00 17.05 123 TYR B N 1
ATOM 3123 C CA . TYR B 1 145 ? 98.146 27.777 68.594 1.00 15.92 123 TYR B CA 1
ATOM 3124 C C . TYR B 1 145 ? 98.839 29.046 68.998 1.00 17.36 123 TYR B C 1
ATOM 3125 O O . TYR B 1 145 ? 99.617 29.055 69.944 1.00 17.48 123 TYR B O 1
ATOM 3134 N N . GLY B 1 146 ? 98.558 30.114 68.252 1.00 17.14 124 GLY B N 1
ATOM 3135 C CA . GLY B 1 146 ? 99.221 31.377 68.578 1.00 18.29 124 GLY B CA 1
ATOM 3136 C C . GLY B 1 146 ? 100.676 31.468 68.113 1.00 20.41 124 GLY B C 1
ATOM 3137 O O . GLY B 1 146 ? 101.389 32.397 68.524 1.00 24.16 124 GLY B O 1
ATOM 3138 N N . VAL B 1 147 ? 101.153 30.533 67.318 1.00 19.22 125 VAL B N 1
ATOM 3139 C CA . VAL B 1 147 ? 102.546 30.469 66.954 1.00 20.26 125 VAL B CA 1
ATOM 3140 C C . VAL B 1 147 ? 102.627 31.108 65.539 1.00 22.02 125 VAL B C 1
ATOM 3141 O O . VAL B 1 147 ? 101.795 30.769 64.730 1.00 20.92 125 VAL B O 1
ATOM 3145 N N . GLY B 1 148 ? 103.680 31.856 65.292 1.00 23.51 126 GLY B N 1
ATOM 3146 C CA . GLY B 1 148 ? 103.978 32.317 63.907 1.00 20.55 126 GLY B CA 1
ATOM 3147 C C . GLY B 1 148 ? 103.501 33.691 63.614 1.00 22.20 126 GLY B C 1
ATOM 3148 O O . GLY B 1 148 ? 102.587 34.277 64.250 1.00 22.92 126 GLY B O 1
ATOM 3149 N N . GLU B 1 149 ? 103.910 34.163 62.473 1.00 20.56 127 GLU B N 1
ATOM 3150 C CA . GLU B 1 149 ? 103.527 35.458 62.018 1.00 18.75 127 GLU B CA 1
ATOM 3151 C C . GLU B 1 149 ? 102.222 35.501 61.286 1.00 17.67 127 GLU B C 1
ATOM 3152 O O . GLU B 1 149 ? 101.763 34.533 60.685 1.00 19.60 127 GLU B O 1
ATOM 3158 N N . HIS B 1 150 ? 101.683 36.724 61.215 1.00 16.65 128 HIS B N 1
ATOM 3159 C CA . HIS B 1 150 ? 100.515 37.043 60.441 1.00 18.16 128 HIS B CA 1
ATOM 3160 C C . HIS B 1 150 ? 100.902 38.098 59.400 1.00 20.58 128 HIS B C 1
ATOM 3161 O O . HIS B 1 150 ? 101.098 39.267 59.744 1.00 21.39 128 HIS B O 1
ATOM 3168 N N . SER B 1 151 ? 100.974 37.695 58.161 1.00 19.10 129 SER B N 1
ATOM 3169 C CA . SER B 1 151 ? 101.538 38.569 57.128 1.00 20.07 129 SER B CA 1
ATOM 3170 C C . SER B 1 151 ? 100.843 38.396 55.851 1.00 19.74 129 SER B C 1
ATOM 3171 O O . SER B 1 151 ? 99.733 37.869 55.769 1.00 18.53 129 SER B O 1
ATOM 3174 N N . ASP B 1 152 ? 101.414 38.931 54.755 1.00 16.36 130 ASP B N 1
ATOM 3175 C CA . ASP B 1 152 ? 100.723 38.812 53.510 1.00 15.93 130 ASP B CA 1
ATOM 3176 C C . ASP B 1 152 ? 100.301 37.431 53.108 1.00 16.62 130 ASP B C 1
ATOM 3177 O O . ASP B 1 152 ? 99.158 37.253 52.666 1.00 17.79 130 ASP B O 1
ATOM 3182 N N . ARG B 1 153 ? 101.211 36.465 53.144 1.00 16.75 131 ARG B N 1
ATOM 3183 C CA . ARG B 1 153 ? 100.975 35.114 52.672 1.00 16.58 131 ARG B CA 1
ATOM 3184 C C . ARG B 1 153 ? 101.215 34.086 53.752 1.00 18.11 131 ARG B C 1
ATOM 3185 O O . ARG B 1 153 ? 101.566 32.917 53.437 1.00 19.79 131 ARG B O 1
ATOM 3193 N N . HIS B 1 154 ? 101.055 34.481 55.034 1.00 16.58 132 HIS B N 1
ATOM 3194 C CA . HIS B 1 154 ? 101.202 33.489 56.062 1.00 15.86 132 HIS B CA 1
ATOM 3195 C C . HIS B 1 154 ? 100.287 33.889 57.220 1.00 17.92 132 HIS B C 1
ATOM 3196 O O . HIS B 1 154 ? 100.273 35.061 57.574 1.00 18.49 132 HIS B O 1
ATOM 3203 N N . TRP B 1 155 ? 99.531 32.963 57.758 1.00 18.09 133 TRP B N 1
ATOM 3204 C CA . TRP B 1 155 ? 98.558 33.416 58.806 1.00 15.66 133 TRP B CA 1
ATOM 3205 C C . TRP B 1 155 ? 98.611 32.478 60.048 1.00 17.35 133 TRP B C 1
ATOM 3206 O O . TRP B 1 155 ? 97.665 31.659 60.310 1.00 17.65 133 TRP B O 1
ATOM 3217 N N . GLY B 1 156 ? 99.686 32.567 60.786 1.00 14.43 134 GLY B N 1
ATOM 3218 C CA . GLY B 1 156 ? 100.017 31.623 61.833 1.00 16.27 134 GLY B CA 1
ATOM 3219 C C . GLY B 1 156 ? 100.629 30.356 61.294 1.00 15.70 134 GLY B C 1
ATOM 3220 O O . GLY B 1 156 ? 100.350 29.928 60.202 1.00 17.66 134 GLY B O 1
ATOM 3221 N N . ASP B 1 157 ? 101.416 29.697 62.162 1.00 16.43 135 ASP B N 1
ATOM 3222 C CA . ASP B 1 157 ? 102.002 28.422 61.831 1.00 16.51 135 ASP B CA 1
ATOM 3223 C C . ASP B 1 157 ? 100.998 27.309 62.178 1.00 16.78 135 ASP B C 1
ATOM 3224 O O . ASP B 1 157 ? 100.994 26.898 63.339 1.00 19.40 135 ASP B O 1
ATOM 3229 N N . ARG B 1 158 ? 100.092 26.987 61.288 1.00 14.69 136 ARG B N 1
ATOM 3230 C CA . ARG B 1 158 ? 99.091 25.961 61.546 1.00 15.66 136 ARG B CA 1
ATOM 3231 C C . ARG B 1 158 ? 98.643 25.372 60.247 1.00 15.59 136 ARG B C 1
ATOM 3232 O O . ARG B 1 158 ? 99.004 25.811 59.161 1.00 15.51 136 ARG B O 1
ATOM 3240 N N . TYR B 1 159 ? 97.875 24.305 60.362 1.00 13.47 137 TYR B N 1
ATOM 3241 C CA . TYR B 1 159 ? 97.312 23.547 59.319 1.00 13.46 137 TYR B CA 1
ATOM 3242 C C . TYR B 1 159 ? 98.397 22.948 58.394 1.00 15.79 137 TYR B C 1
ATOM 3243 O O . TYR B 1 159 ? 98.638 23.445 57.288 1.00 15.55 137 TYR B O 1
ATOM 3252 N N . GLY B 1 160 ? 99.037 21.922 58.932 1.00 15.52 138 GLY B N 1
ATOM 3253 C CA . GLY B 1 160 ? 100.206 21.303 58.299 1.00 18.68 138 GLY B CA 1
ATOM 3254 C C . GLY B 1 160 ? 101.544 21.921 58.682 1.00 20.13 138 GLY B C 1
ATOM 3255 O O . GLY B 1 160 ? 102.569 21.537 58.097 1.00 19.10 138 GLY B O 1
ATOM 3256 N N . GLU B 1 161 ? 101.543 22.891 59.587 1.00 18.51 139 GLU B N 1
ATOM 3257 C CA . GLU B 1 161 ? 102.702 23.484 60.209 1.00 18.60 139 GLU B CA 1
ATOM 3258 C C . GLU B 1 161 ? 102.386 23.567 61.685 1.00 19.22 139 GLU B C 1
ATOM 3259 O O . GLU B 1 161 ? 101.186 23.420 62.085 1.00 18.30 139 GLU B O 1
ATOM 3265 N N . GLY B 1 162 ? 103.399 23.823 62.462 1.00 18.67 140 GLY B N 1
ATOM 3266 C CA . GLY B 1 162 ? 103.295 23.955 63.897 1.00 17.75 140 GLY B CA 1
ATOM 3267 C C . GLY B 1 162 ? 104.254 23.082 64.627 1.00 19.22 140 GLY B C 1
ATOM 3268 O O . GLY B 1 162 ? 105.118 22.396 64.004 1.00 18.83 140 GLY B O 1
ATOM 3269 N N . THR B 1 163 ? 104.032 23.005 65.954 1.00 17.52 141 THR B N 1
ATOM 3270 C CA . THR B 1 163 ? 104.897 22.293 66.857 1.00 16.51 141 THR B CA 1
ATOM 3271 C C . THR B 1 163 ? 104.987 20.845 66.556 1.00 17.34 141 THR B C 1
ATOM 3272 O O . THR B 1 163 ? 106.042 20.235 66.805 1.00 20.42 141 THR B O 1
ATOM 3276 N N . PHE B 1 164 ? 103.933 20.236 65.967 1.00 14.81 142 PHE B N 1
ATOM 3277 C CA . PHE B 1 164 ? 103.876 18.821 65.776 1.00 16.79 142 PHE B CA 1
ATOM 3278 C C . PHE B 1 164 ? 104.279 18.330 64.384 1.00 19.44 142 PHE B C 1
ATOM 3279 O O . PHE B 1 164 ? 104.126 17.173 64.053 1.00 18.89 142 PHE B O 1
ATOM 3287 N N . VAL B 1 165 ? 104.800 19.231 63.563 1.00 18.30 143 VAL B N 1
ATOM 3288 C CA . VAL B 1 165 ? 105.265 18.839 62.233 1.00 19.94 143 VAL B CA 1
ATOM 3289 C C . VAL B 1 165 ? 106.295 17.696 62.369 1.00 19.90 143 VAL B C 1
ATOM 3290 O O . VAL B 1 165 ? 107.183 17.761 63.243 1.00 22.53 143 VAL B O 1
ATOM 3294 N N . GLY B 1 166 ? 106.163 16.713 61.522 1.00 26.62 144 GLY B N 1
ATOM 3295 C CA . GLY B 1 166 ? 107.040 15.535 61.586 1.00 29.77 144 GLY B CA 1
ATOM 3296 C C . GLY B 1 166 ? 106.478 14.409 62.393 1.00 30.73 144 GLY B C 1
ATOM 3297 O O . GLY B 1 166 ? 107.102 13.314 62.486 1.00 27.36 144 GLY B O 1
ATOM 3298 N N . LYS B 1 167 ? 105.360 14.666 63.103 1.00 20.84 145 LYS B N 1
ATOM 3299 C CA . LYS B 1 167 ? 104.776 13.603 63.954 1.00 18.91 145 LYS B CA 1
ATOM 3300 C C . LYS B 1 167 ? 103.547 13.152 63.258 1.00 18.61 145 LYS B C 1
ATOM 3301 O O . LYS B 1 167 ? 102.990 13.859 62.404 1.00 19.76 145 LYS B O 1
ATOM 3307 N N . ARG B 1 168 ? 103.076 11.949 63.596 1.00 17.23 146 ARG B N 1
ATOM 3308 C CA . ARG B 1 168 ? 101.834 11.341 63.014 1.00 18.28 146 ARG B CA 1
ATOM 3309 C C . ARG B 1 168 ? 100.847 11.182 64.179 1.00 18.19 146 ARG B C 1
ATOM 3310 O O . ARG B 1 168 ? 101.234 11.036 65.319 1.00 18.17 146 ARG B O 1
ATOM 3318 N N . ALA B 1 169 ? 99.576 11.279 63.848 1.00 16.50 147 ALA B N 1
ATOM 3319 C CA . ALA B 1 169 ? 98.453 11.091 64.845 1.00 16.94 147 ALA B CA 1
ATOM 3320 C C . ALA B 1 169 ? 97.371 10.263 64.211 1.00 15.56 147 ALA B C 1
ATOM 3321 O O . ALA B 1 169 ? 97.130 10.228 62.973 1.00 17.90 147 ALA B O 1
ATOM 3331 N N . LEU B 1 171 ? 93.237 8.499 65.361 1.00 15.30 149 LEU B N 1
ATOM 3332 C CA . LEU B 1 171 ? 92.208 8.213 66.328 1.00 14.15 149 LEU B CA 1
ATOM 3333 C C . LEU B 1 171 ? 91.858 6.717 66.297 1.00 15.59 149 LEU B C 1
ATOM 3334 O O . LEU B 1 171 ? 91.769 6.107 65.228 1.00 16.00 149 LEU B O 1
ATOM 3339 N N . ILE B 1 172 ? 91.493 6.187 67.463 1.00 12.80 150 ILE B N 1
ATOM 3340 C CA . ILE B 1 172 ? 90.867 4.906 67.582 1.00 13.78 150 ILE B CA 1
ATOM 3341 C C . ILE B 1 172 ? 89.586 5.104 68.326 1.00 13.90 150 ILE B C 1
ATOM 3342 O O . ILE B 1 172 ? 89.573 5.519 69.445 1.00 14.81 150 ILE B O 1
ATOM 3347 N N . VAL B 1 173 ? 88.479 4.951 67.659 1.00 13.61 151 VAL B N 1
ATOM 3348 C CA . VAL B 1 173 ? 87.151 5.275 68.136 1.00 13.81 151 VAL B CA 1
ATOM 3349 C C . VAL B 1 173 ? 86.224 4.082 68.083 1.00 14.32 151 VAL B C 1
ATOM 3350 O O . VAL B 1 173 ? 86.097 3.377 67.107 1.00 14.63 151 VAL B O 1
ATOM 3354 N N . THR B 1 174 ? 85.486 3.869 69.162 1.00 13.39 152 THR B N 1
ATOM 3355 C CA . THR B 1 174 ? 84.427 2.901 69.196 1.00 12.83 152 THR B CA 1
ATOM 3356 C C . THR B 1 174 ? 83.074 3.587 69.245 1.00 13.08 152 THR B C 1
ATOM 3357 O O . THR B 1 174 ? 82.914 4.522 70.029 1.00 14.48 152 THR B O 1
ATOM 3361 N N . ALA B 1 175 ? 82.131 3.123 68.456 1.00 13.83 153 ALA B N 1
ATOM 3362 C CA . ALA B 1 175 ? 80.820 3.736 68.336 1.00 13.86 153 ALA B CA 1
ATOM 3363 C C . ALA B 1 175 ? 79.731 2.704 68.518 1.00 15.30 153 ALA B C 1
ATOM 3364 O O . ALA B 1 175 ? 79.849 1.533 68.055 1.00 17.30 153 ALA B O 1
ATOM 3366 N N . GLY B 1 176 ? 78.663 3.112 69.162 1.00 13.54 154 GLY B N 1
ATOM 3367 C CA . GLY B 1 176 ? 77.508 2.223 69.276 1.00 13.50 154 GLY B CA 1
ATOM 3368 C C . GLY B 1 176 ? 76.679 2.084 68.031 1.00 16.59 154 GLY B C 1
ATOM 3369 O O . GLY B 1 176 ? 76.089 1.016 67.797 1.00 16.41 154 GLY B O 1
ATOM 3370 N N . GLY B 1 177 ? 76.610 3.132 67.208 1.00 17.68 155 GLY B N 1
ATOM 3371 C CA . GLY B 1 177 ? 75.768 3.075 66.004 1.00 14.72 155 GLY B CA 1
ATOM 3372 C C . GLY B 1 177 ? 76.370 2.136 64.937 1.00 15.92 155 GLY B C 1
ATOM 3373 O O . GLY B 1 177 ? 77.575 1.748 64.936 1.00 16.67 155 GLY B O 1
ATOM 3374 N N . TRP B 1 178 ? 75.532 1.813 63.939 1.00 16.50 156 TRP B N 1
ATOM 3375 C CA . TRP B 1 178 ? 75.982 0.974 62.838 1.00 16.75 156 TRP B CA 1
ATOM 3376 C C . TRP B 1 178 ? 76.816 1.741 61.840 1.00 16.19 156 TRP B C 1
ATOM 3377 O O . TRP B 1 178 ? 76.662 2.979 61.644 1.00 15.07 156 TRP B O 1
ATOM 3388 N N . ALA B 1 179 ? 77.648 1.057 61.064 1.00 16.41 157 ALA B N 1
ATOM 3389 C CA . ALA B 1 179 ? 78.441 1.686 60.076 1.00 17.37 157 ALA B CA 1
ATOM 3390 C C . ALA B 1 179 ? 77.518 2.462 59.071 1.00 16.00 157 ALA B C 1
ATOM 3391 O O . ALA B 1 179 ? 77.850 3.547 58.587 1.00 18.45 157 ALA B O 1
ATOM 3393 N N . GLU B 1 180 ? 76.377 1.843 58.753 1.00 17.13 158 GLU B N 1
ATOM 3394 C CA . GLU B 1 180 ? 75.481 2.470 57.721 1.00 17.73 158 GLU B CA 1
ATOM 3395 C C . GLU B 1 180 ? 74.935 3.828 58.229 1.00 17.89 158 GLU B C 1
ATOM 3396 O O . GLU B 1 180 ? 74.648 4.704 57.436 1.00 15.56 158 GLU B O 1
ATOM 3402 N N . HIS B 1 181 ? 74.812 3.946 59.539 1.00 16.30 159 HIS B N 1
ATOM 3403 C CA . HIS B 1 181 ? 74.316 5.161 60.158 1.00 15.16 159 HIS B CA 1
ATOM 3404 C C . HIS B 1 181 ? 75.273 6.321 60.037 1.00 15.01 159 HIS B C 1
ATOM 3405 O O . HIS B 1 181 ? 74.849 7.461 60.178 1.00 14.50 159 HIS B O 1
ATOM 3412 N N . TYR B 1 182 ? 76.512 6.054 59.684 1.00 14.21 160 TYR B N 1
ATOM 3413 C CA . TYR B 1 182 ? 77.578 6.988 59.467 1.00 13.63 160 TYR B CA 1
ATOM 3414 C C . TYR B 1 182 ? 78.088 7.017 58.033 1.00 14.48 160 TYR B C 1
ATOM 3415 O O . TYR B 1 182 ? 79.151 7.520 57.761 1.00 14.61 160 TYR B O 1
ATOM 3424 N N . SER B 1 183 ? 77.309 6.439 57.098 1.00 14.90 161 SER B N 1
ATOM 3425 C CA . SER B 1 183 ? 77.584 6.368 55.669 1.00 14.99 161 SER B CA 1
ATOM 3426 C C . SER B 1 183 ? 77.300 7.714 55.052 1.00 15.89 161 SER B C 1
ATOM 3427 O O . SER B 1 183 ? 76.808 8.652 55.711 1.00 14.95 161 SER B O 1
ATOM 3430 N N . PRO B 1 184 ? 77.643 7.892 53.777 1.00 16.42 162 PRO B N 1
ATOM 3431 C CA . PRO B 1 184 ? 77.451 9.257 53.231 1.00 17.88 162 PRO B CA 1
ATOM 3432 C C . PRO B 1 184 ? 76.070 9.892 53.348 1.00 15.37 162 PRO B C 1
ATOM 3433 O O . PRO B 1 184 ? 75.962 11.123 53.453 1.00 16.57 162 PRO B O 1
ATOM 3437 N N . ARG B 1 185 ? 74.991 9.086 53.297 1.00 15.18 163 ARG B N 1
ATOM 3438 C CA . ARG B 1 185 ? 73.595 9.528 53.497 1.00 15.89 163 ARG B CA 1
ATOM 3439 C C . ARG B 1 185 ? 73.024 9.026 54.780 1.00 15.18 163 ARG B C 1
ATOM 3440 O O . ARG B 1 185 ? 71.853 9.160 55.007 1.00 15.47 163 ARG B O 1
ATOM 3448 N N . GLY B 1 186 ? 73.884 8.564 55.691 1.00 14.47 164 GLY B N 1
ATOM 3449 C CA . GLY B 1 186 ? 73.428 8.052 57.005 1.00 13.67 164 GLY B CA 1
ATOM 3450 C C . GLY B 1 186 ? 73.102 9.209 58.025 1.00 14.14 164 GLY B C 1
ATOM 3451 O O . GLY B 1 186 ? 73.745 10.210 57.983 1.00 14.04 164 GLY B O 1
ATOM 3452 N N . ILE B 1 187 ? 72.077 9.002 58.804 1.00 12.98 165 ILE B N 1
ATOM 3453 C CA . ILE B 1 187 ? 71.479 10.074 59.615 1.00 13.08 165 ILE B CA 1
ATOM 3454 C C . ILE B 1 187 ? 72.451 10.735 60.592 1.00 14.17 165 ILE B C 1
ATOM 3455 O O . ILE B 1 187 ? 72.253 11.910 60.918 1.00 14.68 165 ILE B O 1
ATOM 3460 N N . ASN B 1 188 ? 73.441 9.996 61.055 1.00 12.02 166 ASN B N 1
ATOM 3461 C CA . ASN B 1 188 ? 74.357 10.637 62.013 1.00 13.25 166 ASN B CA 1
ATOM 3462 C C . ASN B 1 188 ? 75.327 11.620 61.381 1.00 15.44 166 ASN B C 1
ATOM 3463 O O . ASN B 1 188 ? 75.975 12.373 62.119 1.00 17.36 166 ASN B O 1
ATOM 3468 N N . GLY B 1 189 ? 75.419 11.622 60.067 1.00 13.74 167 GLY B N 1
ATOM 3469 C CA . GLY B 1 189 ? 76.445 12.298 59.320 1.00 13.74 167 GLY B CA 1
ATOM 3470 C C . GLY B 1 189 ? 77.591 11.409 58.914 1.00 13.66 167 GLY B C 1
ATOM 3471 O O . GLY B 1 189 ? 77.863 10.423 59.600 1.00 15.07 167 GLY B O 1
ATOM 3472 N N . PRO B 1 190 ? 78.269 11.703 57.818 1.00 14.75 168 PRO B N 1
ATOM 3473 C CA . PRO B 1 190 ? 79.368 10.808 57.430 1.00 13.66 168 PRO B CA 1
ATOM 3474 C C . PRO B 1 190 ? 80.444 10.828 58.511 1.00 14.20 168 PRO B C 1
ATOM 3475 O O . PRO B 1 190 ? 80.811 11.909 59.058 1.00 13.58 168 PRO B O 1
ATOM 3479 N N . ILE B 1 191 ? 80.962 9.642 58.887 1.00 14.28 169 ILE B N 1
ATOM 3480 C CA . ILE B 1 191 ? 81.982 9.628 59.973 1.00 12.67 169 ILE B CA 1
ATOM 3481 C C . ILE B 1 191 ? 83.117 10.575 59.792 1.00 14.28 169 ILE B C 1
ATOM 3482 O O . ILE B 1 191 ? 83.545 11.205 60.765 1.00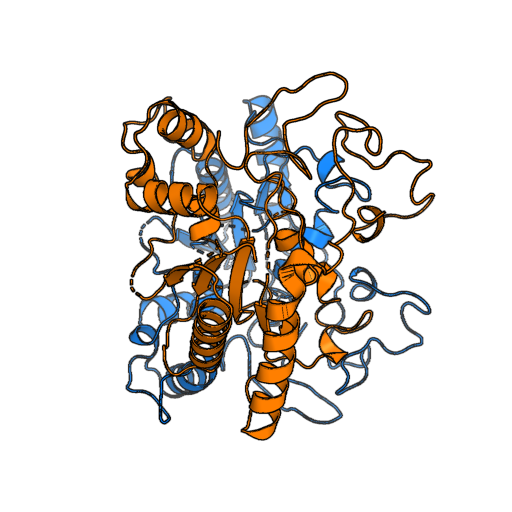 15.56 169 ILE B O 1
ATOM 3487 N N . ASP B 1 192 ? 83.685 10.730 58.578 1.00 14.21 170 ASP B N 1
ATOM 3488 C CA . ASP B 1 192 ? 84.799 11.607 58.405 1.00 17.43 170 ASP B CA 1
ATOM 3489 C C . ASP B 1 192 ? 84.447 13.112 58.543 1.00 16.48 170 ASP B C 1
ATOM 3490 O O . ASP B 1 192 ? 85.297 13.914 58.895 1.00 17.20 170 ASP B O 1
ATOM 3495 N N . ASP B 1 193 ? 83.175 13.451 58.312 1.00 15.92 171 ASP B N 1
ATOM 3496 C CA . ASP B 1 193 ? 82.757 14.811 58.515 1.00 16.44 171 ASP B CA 1
ATOM 3497 C C . ASP B 1 193 ? 82.523 15.048 59.999 1.00 14.94 171 ASP B C 1
ATOM 3498 O O . ASP B 1 193 ? 82.845 16.142 60.507 1.00 15.44 171 ASP B O 1
ATOM 3503 N N . ILE B 1 194 ? 81.867 14.125 60.738 1.00 14.22 172 ILE B N 1
ATOM 3504 C CA . ILE B 1 194 ? 81.726 14.280 62.171 1.00 16.01 172 ILE B CA 1
ATOM 3505 C C . ILE B 1 194 ? 83.077 14.365 62.913 1.00 14.99 172 ILE B C 1
ATOM 3506 O O . ILE B 1 194 ? 83.218 15.154 63.823 1.00 14.87 172 ILE B O 1
ATOM 3511 N N . LEU B 1 195 ? 84.084 13.656 62.424 1.00 13.99 173 LEU B N 1
ATOM 3512 C CA . LEU B 1 195 ? 85.407 13.711 63.001 1.00 15.78 173 LEU B CA 1
ATOM 3513 C C . LEU B 1 195 ? 86.287 14.934 62.526 1.00 13.60 173 LEU B C 1
ATOM 3514 O O . LEU B 1 195 ? 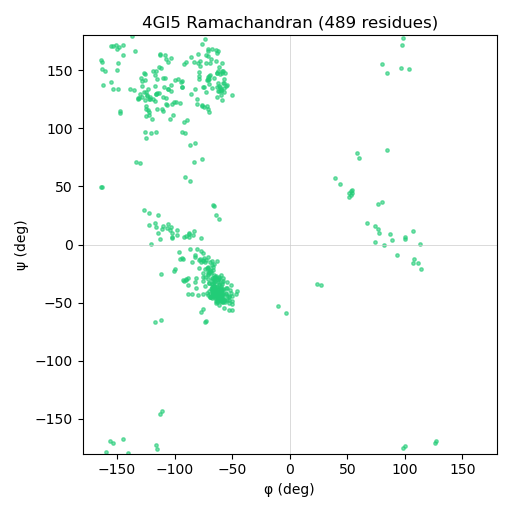87.403 15.067 63.005 1.00 14.49 173 LEU B O 1
ATOM 3519 N N . PHE B 1 196 ? 85.832 15.700 61.520 1.00 12.94 174 PHE B N 1
ATOM 3520 C CA . PHE B 1 196 ? 86.624 16.783 61.000 1.00 12.62 174 PHE B CA 1
ATOM 3521 C C . PHE B 1 196 ? 87.078 17.809 62.040 1.00 11.56 174 PHE B C 1
ATOM 3522 O O . PHE B 1 196 ? 88.269 18.248 62.011 1.00 12.91 174 PHE B O 1
ATOM 3530 N N . PRO B 1 197 ? 86.228 18.229 62.982 1.00 12.89 175 PRO B N 1
ATOM 3531 C CA . PRO B 1 197 ? 86.751 19.202 63.988 1.00 13.36 175 PRO B CA 1
ATOM 3532 C C . PRO B 1 197 ? 87.929 18.640 64.762 1.00 13.38 175 PRO B C 1
ATOM 3533 O O . PRO B 1 197 ? 88.793 19.366 65.147 1.00 12.62 175 PRO B O 1
ATOM 3537 N N . ILE B 1 198 ? 87.945 17.326 64.985 1.00 12.42 176 ILE B N 1
ATOM 3538 C CA . ILE B 1 198 ? 89.086 16.692 65.636 1.00 11.81 176 ILE B CA 1
ATOM 3539 C C . ILE B 1 198 ? 90.281 16.528 64.660 1.00 13.39 176 ILE B C 1
ATOM 3540 O O . ILE B 1 198 ? 91.372 16.948 64.923 1.00 12.52 176 ILE B O 1
ATOM 3545 N N . GLN B 1 199 ? 90.019 15.827 63.573 1.00 12.20 177 GLN B N 1
ATOM 3546 C CA . GLN B 1 199 ? 91.145 15.450 62.719 1.00 12.85 177 GLN B CA 1
ATOM 3547 C C . GLN B 1 199 ? 91.746 16.669 62.023 1.00 11.30 177 GLN B C 1
ATOM 3548 O O . GLN B 1 199 ? 92.955 16.779 61.933 1.00 12.33 177 GLN B O 1
ATOM 3554 N N . HIS B 1 200 ? 90.913 17.562 61.515 1.00 12.05 178 HIS B N 1
ATOM 3555 C CA . HIS B 1 200 ? 91.437 18.791 60.864 1.00 12.17 178 HIS B CA 1
ATOM 3556 C C . HIS B 1 200 ? 91.701 19.869 61.886 1.00 12.88 178 HIS B C 1
ATOM 3557 O O . HIS B 1 200 ? 92.776 20.464 61.854 1.00 13.71 178 HIS B O 1
ATOM 3564 N N . GLY B 1 201 ? 90.780 20.045 62.860 1.00 11.71 179 GLY B N 1
ATOM 3565 C CA . GLY B 1 201 ? 90.880 21.152 63.791 1.00 12.40 179 GLY B CA 1
ATOM 3566 C C . GLY B 1 201 ? 91.775 21.004 64.978 1.00 13.26 179 GLY B C 1
ATOM 3567 O O . GLY B 1 201 ? 92.280 21.970 65.503 1.00 12.28 179 GLY B O 1
ATOM 3576 N N . LEU B 1 203 ? 94.233 18.027 65.126 1.00 14.69 181 LEU B N 1
ATOM 3577 C CA . LEU B 1 203 ? 95.393 17.221 64.798 1.00 13.02 181 LEU B CA 1
ATOM 3578 C C . LEU B 1 203 ? 96.185 17.884 63.658 1.00 13.15 181 LEU B C 1
ATOM 3579 O O . LEU B 1 203 ? 97.357 18.226 63.837 1.00 14.42 181 LEU B O 1
ATOM 3584 N N . PHE B 1 204 ? 95.527 18.082 62.531 1.00 13.05 182 PHE B N 1
ATOM 3585 C CA . PHE B 1 204 ? 96.239 18.730 61.394 1.00 13.82 182 PHE B CA 1
ATOM 3586 C C . PHE B 1 204 ? 96.584 20.160 61.780 1.00 13.51 182 PHE B C 1
ATOM 3587 O O . PHE B 1 204 ? 97.663 20.698 61.391 1.00 13.74 182 PHE B O 1
ATOM 3595 N N . TYR B 1 205 ? 95.748 20.834 62.566 1.00 13.63 183 TYR B N 1
ATOM 3596 C CA . TYR B 1 205 ? 95.948 22.243 62.980 1.00 13.44 183 TYR B CA 1
ATOM 3597 C C . TYR B 1 205 ? 97.352 22.489 63.541 1.00 13.33 183 TYR B C 1
ATOM 3598 O O . TYR B 1 205 ? 98.057 23.352 63.056 1.00 13.90 183 TYR B O 1
ATOM 3607 N N . PRO B 1 206 ? 97.812 21.770 64.574 1.00 13.70 184 PRO B N 1
ATOM 3608 C CA . PRO B 1 206 ? 99.158 22.031 65.119 1.00 13.37 184 PRO B CA 1
ATOM 3609 C C . PRO B 1 206 ? 100.297 21.239 64.393 1.00 13.80 184 PRO B C 1
ATOM 3610 O O . PRO B 1 206 ? 101.426 21.199 64.878 1.00 17.01 184 PRO B O 1
ATOM 3614 N N . GLY B 1 207 ? 99.970 20.623 63.297 1.00 14.73 185 GLY B N 1
ATOM 3615 C CA . GLY B 1 207 ? 100.922 20.121 62.314 1.00 16.04 185 GLY B CA 1
ATOM 3616 C C . GLY B 1 207 ? 101.143 18.648 62.212 1.00 17.51 185 GLY B C 1
ATOM 3617 O O . GLY B 1 207 ? 102.040 18.211 61.490 1.00 17.09 185 GLY B O 1
ATOM 3618 N N . PHE B 1 208 ? 100.300 17.810 62.858 1.00 14.64 186 PHE B N 1
ATOM 3619 C CA . PHE B 1 208 ? 100.401 16.384 62.695 1.00 15.14 186 PHE B CA 1
ATOM 3620 C C . PHE B 1 208 ? 100.145 16.007 61.247 1.00 16.27 186 PHE B C 1
ATOM 3621 O O . PHE B 1 208 ? 99.335 16.636 60.588 1.00 16.35 186 PHE B O 1
ATOM 3629 N N . GLU B 1 209 ? 100.776 14.923 60.791 1.00 17.74 187 GLU B N 1
ATOM 3630 C CA . GLU B 1 209 ? 100.232 14.128 59.656 1.00 17.62 187 GLU B CA 1
ATOM 3631 C C . GLU B 1 209 ? 99.143 13.216 60.250 1.00 17.85 187 GLU B C 1
ATOM 3632 O O . GLU B 1 209 ? 99.479 12.440 61.141 1.00 19.57 187 GLU B O 1
ATOM 3638 N N . VAL B 1 210 ? 97.903 13.338 59.767 1.00 16.49 188 VAL B N 1
ATOM 3639 C CA . VAL B 1 210 ? 96.839 12.600 60.371 1.00 17.14 188 VAL B CA 1
ATOM 3640 C C . VAL B 1 210 ? 96.563 11.334 59.551 1.00 15.89 188 VAL B C 1
ATOM 3641 O O . VAL B 1 210 ? 96.305 11.389 58.347 1.00 19.78 188 VAL B O 1
ATOM 3645 N N . LEU B 1 211 ? 96.659 10.189 60.193 1.00 16.89 189 LEU B N 1
ATOM 3646 C CA . LEU B 1 211 ? 96.308 8.962 59.529 1.00 17.41 189 LEU B CA 1
ATOM 3647 C C . LEU B 1 211 ? 94.818 8.760 59.509 1.00 18.09 189 LEU B C 1
ATOM 3648 O O . LEU B 1 211 ? 94.107 9.247 60.410 1.00 17.61 189 LEU B O 1
ATOM 3653 N N . PRO B 1 212 ? 94.277 7.973 58.561 1.00 16.95 190 PRO B N 1
ATOM 3654 C CA . PRO B 1 212 ? 92.857 7.601 58.599 1.00 18.02 190 PRO B CA 1
ATOM 3655 C C . PRO B 1 212 ? 92.484 6.979 59.913 1.00 15.97 190 PRO B C 1
ATOM 3656 O O . PRO B 1 212 ? 93.322 6.251 60.485 1.00 16.82 190 PRO B O 1
ATOM 3660 N N . PRO B 1 213 ? 91.347 7.352 60.463 1.00 15.44 191 PRO B N 1
ATOM 3661 C CA . PRO B 1 213 ? 90.976 6.827 61.781 1.00 15.13 191 PRO B CA 1
ATOM 3662 C C . PRO B 1 213 ? 90.636 5.349 61.735 1.00 15.59 191 PRO B C 1
ATOM 3663 O O . PRO B 1 213 ? 90.212 4.876 60.681 1.00 16.73 191 PRO B O 1
ATOM 3667 N N . LEU B 1 214 ? 90.761 4.689 62.871 1.00 15.89 192 LEU B N 1
ATOM 3668 C CA . LEU B 1 214 ? 90.274 3.338 63.040 1.00 16.39 192 LEU B CA 1
ATOM 3669 C C . LEU B 1 214 ? 88.977 3.429 63.855 1.00 15.79 192 LEU B C 1
ATOM 3670 O O . LEU B 1 214 ? 89.015 3.883 64.998 1.00 15.56 192 LEU B O 1
ATOM 3675 N N . VAL B 1 215 ? 87.894 3.188 63.198 1.00 14.24 193 VAL B N 1
ATOM 3676 C CA . VAL B 1 215 ? 86.582 3.267 63.813 1.00 13.70 193 VAL B CA 1
ATOM 3677 C C . VAL B 1 215 ? 85.843 1.929 63.785 1.00 14.57 193 VAL B C 1
ATOM 3678 O O . VAL B 1 215 ? 85.697 1.279 62.725 1.00 14.33 193 VAL B O 1
ATOM 3682 N N . PHE B 1 216 ? 85.437 1.506 64.977 1.00 14.57 194 PHE B N 1
ATOM 3683 C CA . PHE B 1 216 ? 84.642 0.331 65.157 1.00 15.55 194 PHE B CA 1
ATOM 3684 C C . PHE B 1 216 ? 83.172 0.677 65.421 1.00 15.44 194 PHE B C 1
ATOM 3685 O O . PHE B 1 216 ? 82.844 1.575 66.206 1.00 16.17 194 PHE B O 1
ATOM 3693 N N . TYR B 1 217 ? 82.245 -0.068 64.777 1.00 14.36 195 TYR B N 1
ATOM 3694 C CA . TYR B 1 217 ? 80.825 0.195 64.891 1.00 14.29 195 TYR B CA 1
ATOM 3695 C C . TYR B 1 217 ? 80.089 -0.902 65.625 1.00 17.35 195 TYR B C 1
ATOM 3696 O O . TYR B 1 217 ? 80.633 -2.040 65.787 1.00 17.26 195 TYR B O 1
ATOM 3705 N N . ARG B 1 218 ? 78.881 -0.632 66.073 1.00 15.12 196 ARG B N 1
ATOM 3706 C CA . ARG B 1 218 ? 78.051 -1.583 66.792 1.00 18.13 196 ARG B CA 1
ATOM 3707 C C . ARG B 1 218 ? 78.747 -2.185 67.964 1.00 19.81 196 ARG B C 1
ATOM 3708 O O . ARG B 1 218 ? 78.652 -3.366 68.232 1.00 23.28 196 ARG B O 1
ATOM 3716 N N . THR B 1 219 ? 79.456 -1.374 68.709 1.00 16.95 197 THR B N 1
ATOM 3717 C CA . THR B 1 219 ? 80.344 -1.894 69.714 1.00 16.99 197 THR B CA 1
ATOM 3718 C C . THR B 1 219 ? 79.675 -2.338 70.990 1.00 16.85 197 THR B C 1
ATOM 3719 O O . THR B 1 219 ? 80.328 -3.099 71.729 1.00 18.39 197 THR B O 1
ATOM 3723 N N . ASP B 1 220 ? 78.460 -1.885 71.284 1.00 18.79 198 ASP B N 1
ATOM 3724 C CA . ASP B 1 220 ? 77.813 -2.249 72.512 1.00 19.74 198 ASP B CA 1
ATOM 3725 C C . ASP B 1 220 ? 77.469 -3.760 72.575 1.00 21.65 198 ASP B C 1
ATOM 3726 O O . ASP B 1 220 ? 77.305 -4.237 73.672 1.00 21.85 198 ASP B O 1
ATOM 3731 N N . LYS B 1 221 ? 77.374 -4.427 71.443 1.00 19.80 199 LYS B N 1
ATOM 3732 C CA . LYS B 1 221 ? 77.052 -5.837 71.443 1.00 26.95 199 LYS B CA 1
ATOM 3733 C C . LYS B 1 221 ? 78.252 -6.693 71.163 1.00 25.29 199 LYS B C 1
ATOM 3734 O O . LYS B 1 221 ? 78.105 -7.862 70.788 1.00 25.57 199 LYS B O 1
ATOM 3740 N N . THR B 1 222 ? 79.438 -6.145 71.201 1.00 20.51 200 THR B N 1
ATOM 3741 C CA . THR B 1 222 ? 80.646 -6.880 70.885 1.00 18.67 200 THR B CA 1
ATOM 3742 C C . THR B 1 222 ? 80.666 -8.227 71.690 1.00 19.76 200 THR B C 1
ATOM 3743 O O . THR B 1 222 ? 80.548 -8.234 72.908 1.00 19.24 200 THR B O 1
ATOM 3747 N N . ASP B 1 223 ? 80.882 -9.272 70.927 1.00 24.41 201 ASP B N 1
ATOM 3748 C CA . ASP B 1 223 ? 81.107 -10.645 71.455 1.00 26.83 201 ASP B CA 1
ATOM 3749 C C . ASP B 1 223 ? 82.502 -11.137 71.117 1.00 26.51 201 ASP B C 1
ATOM 3750 O O . ASP B 1 223 ? 83.397 -10.409 70.590 1.00 21.23 201 ASP B O 1
ATOM 3755 N N . ALA B 1 224 ? 82.794 -12.445 71.412 1.00 23.53 202 ALA B N 1
ATOM 3756 C CA . ALA B 1 224 ? 84.219 -12.831 71.183 1.00 22.57 202 ALA B CA 1
ATOM 3757 C C . ALA B 1 224 ? 84.621 -12.730 69.748 1.00 19.79 202 ALA B C 1
ATOM 3758 O O . ALA B 1 224 ? 85.776 -12.431 69.418 1.00 20.85 202 ALA B O 1
ATOM 3760 N N . GLY B 1 225 ? 83.737 -13.057 68.821 1.00 21.90 203 GLY B N 1
ATOM 3761 C CA . GLY B 1 225 ? 84.136 -13.069 67.467 1.00 21.53 203 GLY B CA 1
ATOM 3762 C C . GLY B 1 225 ? 84.317 -11.656 66.868 1.00 21.94 203 GLY B C 1
ATOM 3763 O O . GLY B 1 225 ? 85.259 -11.383 66.122 1.00 21.09 203 GLY B O 1
ATOM 3764 N N . GLN B 1 226 ? 83.463 -10.780 67.326 1.00 20.54 204 GLN B N 1
ATOM 3765 C CA . GLN B 1 226 ? 83.610 -9.319 66.926 1.00 20.92 204 GLN B CA 1
ATOM 3766 C C . GLN B 1 226 ? 84.879 -8.717 67.518 1.00 17.58 204 GLN B C 1
ATOM 3767 O O . GLN B 1 226 ? 85.612 -7.969 66.873 1.00 18.33 204 GLN B O 1
ATOM 3773 N N . PHE B 1 227 ? 85.181 -9.041 68.755 1.00 19.06 205 PHE B N 1
ATOM 3774 C CA . PHE B 1 227 ? 86.408 -8.642 69.354 1.00 17.47 205 PHE B CA 1
ATOM 3775 C C . PHE B 1 227 ? 87.642 -9.148 68.626 1.00 19.59 205 PHE B C 1
ATOM 3776 O O . PHE B 1 227 ? 88.634 -8.443 68.450 1.00 18.94 205 PHE B O 1
ATOM 3784 N N . ALA B 1 228 ? 87.625 -10.431 68.208 1.00 21.13 206 ALA B N 1
ATOM 3785 C CA . ALA B 1 228 ? 88.729 -10.897 67.432 1.00 22.28 206 ALA B CA 1
ATOM 3786 C C . ALA B 1 228 ? 88.872 -10.096 66.124 1.00 19.21 206 ALA B C 1
ATOM 3787 O O . ALA B 1 228 ? 90.063 -9.812 65.711 1.00 21.56 206 ALA B O 1
ATOM 3789 N N . ASP B 1 229 ? 87.774 -9.756 65.484 1.00 20.50 207 ASP B N 1
ATOM 3790 C CA . ASP B 1 229 ? 87.860 -8.950 64.303 1.00 20.74 207 ASP B CA 1
ATOM 3791 C C . ASP B 1 229 ? 88.493 -7.531 64.613 1.00 19.26 207 ASP B C 1
ATOM 3792 O O . ASP B 1 229 ? 89.281 -7.015 63.794 1.00 18.26 207 ASP B O 1
ATOM 3797 N N . GLN B 1 230 ? 88.024 -6.929 65.708 1.00 19.10 208 GLN B N 1
ATOM 3798 C CA . GLN B 1 230 ? 88.568 -5.633 66.144 1.00 18.83 208 GLN B CA 1
ATOM 3799 C C . GLN B 1 230 ? 90.041 -5.717 66.378 1.00 19.08 208 GLN B C 1
ATOM 3800 O O . GLN B 1 230 ? 90.794 -4.875 65.954 1.00 18.69 208 GLN B O 1
ATOM 3806 N N . CYS B 1 231 ? 90.480 -6.755 67.132 1.00 20.74 209 CYS B N 1
ATOM 3807 C CA . CYS B 1 231 ? 91.893 -6.924 67.413 1.00 19.67 209 CYS B CA 1
ATOM 3808 C C . CYS B 1 231 ? 92.699 -7.062 66.149 1.00 17.80 209 CYS B C 1
ATOM 3809 O O . CYS B 1 231 ? 93.778 -6.478 66.137 1.00 19.71 209 CYS B O 1
ATOM 3812 N N . ALA B 1 232 ? 92.199 -7.828 65.164 1.00 19.75 210 ALA B N 1
ATOM 3813 C CA . ALA B 1 232 ? 92.972 -8.033 63.911 1.00 22.31 210 ALA B CA 1
ATOM 3814 C C . ALA B 1 232 ? 93.152 -6.724 63.144 1.00 22.52 210 ALA B C 1
ATOM 3815 O O . ALA B 1 232 ? 94.213 -6.406 62.628 1.00 21.51 210 ALA B O 1
ATOM 3817 N N . ALA B 1 233 ? 92.060 -5.951 63.109 1.00 22.32 211 ALA B N 1
ATOM 3818 C CA . ALA B 1 233 ? 92.081 -4.612 62.444 1.00 21.64 211 ALA B CA 1
ATOM 3819 C C . ALA B 1 233 ? 93.034 -3.643 63.144 1.00 18.16 211 ALA B C 1
ATOM 3820 O O . ALA B 1 233 ? 93.813 -2.975 62.492 1.00 19.33 211 ALA B O 1
ATOM 3822 N N . LEU B 1 234 ? 92.997 -3.643 64.484 1.00 16.98 212 LEU B N 1
ATOM 3823 C CA . LEU B 1 234 ? 93.857 -2.846 65.273 1.00 18.01 212 LEU B CA 1
ATOM 3824 C C . LEU B 1 234 ? 95.350 -3.214 65.029 1.00 20.88 212 LEU B C 1
ATOM 3825 O O . LEU B 1 234 ? 96.191 -2.391 64.819 1.00 18.28 212 LEU B O 1
ATOM 3830 N N . ALA B 1 235 ? 95.637 -4.495 65.049 1.00 20.82 213 ALA B N 1
ATOM 3831 C CA . ALA B 1 235 ? 97.018 -4.886 64.909 1.00 20.30 213 ALA B CA 1
ATOM 3832 C C . ALA B 1 235 ? 97.522 -4.454 63.534 1.00 20.21 213 ALA B C 1
ATOM 3833 O O . ALA B 1 235 ? 98.687 -4.007 63.421 1.00 22.59 213 ALA B O 1
ATOM 3835 N N . GLU B 1 236 ? 96.696 -4.568 62.532 1.00 20.32 214 GLU B N 1
ATOM 3836 C CA . GLU B 1 236 ? 97.060 -4.198 61.139 1.00 24.16 214 GLU B CA 1
ATOM 3837 C C . GLU B 1 236 ? 97.349 -2.718 61.062 1.00 23.99 214 GLU B C 1
ATOM 3838 O O . GLU B 1 236 ? 98.321 -2.310 60.472 1.00 22.30 214 GLU B O 1
ATOM 3844 N N . ARG B 1 237 ? 96.531 -1.868 61.740 1.00 22.91 215 ARG B N 1
ATOM 3845 C CA . ARG B 1 237 ? 96.888 -0.463 61.789 1.00 19.88 215 ARG B CA 1
ATOM 3846 C C . ARG B 1 237 ? 98.158 -0.132 62.523 1.00 19.54 215 ARG B C 1
ATOM 3847 O O . ARG B 1 237 ? 98.968 0.716 62.113 1.00 21.81 215 ARG B O 1
ATOM 3855 N N . LEU B 1 238 ? 98.375 -0.792 63.649 1.00 18.78 216 LEU B N 1
ATOM 3856 C CA . LEU B 1 238 ? 99.554 -0.544 64.414 1.00 19.93 216 LEU B CA 1
ATOM 3857 C C . LEU B 1 238 ? 100.850 -1.023 63.676 1.00 21.92 216 LEU B C 1
ATOM 3858 O O . LEU B 1 238 ? 101.909 -0.459 63.869 1.00 23.22 216 LEU B O 1
ATOM 3863 N N . ASP B 1 239 ? 100.712 -2.039 62.886 1.00 24.32 217 ASP B N 1
ATOM 3864 C CA . ASP B 1 239 ? 101.844 -2.605 62.055 1.00 27.10 217 ASP B CA 1
ATOM 3865 C C . ASP B 1 239 ? 102.199 -1.648 60.925 1.00 30.49 217 ASP B C 1
ATOM 3866 O O . ASP B 1 239 ? 103.287 -1.752 60.375 1.00 31.86 217 ASP B O 1
ATOM 3871 N N . THR B 1 240 ? 101.312 -0.707 60.541 1.00 25.26 218 THR B N 1
ATOM 3872 C CA . THR B 1 240 ? 101.541 0.102 59.350 1.00 23.95 218 THR B CA 1
ATOM 3873 C C . THR B 1 240 ? 101.558 1.612 59.671 1.00 25.82 218 THR B C 1
ATOM 3874 O O . THR B 1 240 ? 101.433 2.416 58.769 1.00 27.24 218 THR B O 1
ATOM 3878 N N . LEU B 1 241 ? 101.720 1.989 60.938 1.00 25.09 219 LEU B N 1
ATOM 3879 C CA . LEU B 1 241 ? 101.646 3.371 61.343 1.00 26.46 219 LEU B CA 1
ATOM 3880 C C . LEU B 1 241 ? 102.525 4.316 60.538 1.00 34.09 219 LEU B C 1
ATOM 3881 O O . LEU B 1 241 ? 102.174 5.515 60.323 1.00 28.37 219 LEU B O 1
ATOM 3886 N N . TRP B 1 242 ? 103.687 3.800 60.145 1.00 29.98 220 TRP B N 1
ATOM 3887 C CA . TRP B 1 242 ? 104.672 4.612 59.416 1.00 32.40 220 TRP B CA 1
ATOM 3888 C C . TRP B 1 242 ? 104.663 4.313 57.919 1.00 30.95 220 TRP B C 1
ATOM 3889 O O . TRP B 1 242 ? 105.435 4.883 57.250 1.00 34.85 220 TRP B O 1
ATOM 3900 N N . GLN B 1 243 ? 103.761 3.488 57.416 1.00 28.00 221 GLN B N 1
ATOM 3901 C CA . GLN B 1 243 ? 103.608 3.227 56.011 1.00 31.60 221 GLN B CA 1
ATOM 3902 C C . GLN B 1 243 ? 102.291 3.788 55.478 1.00 31.89 221 GLN B C 1
ATOM 3903 O O . GLN B 1 243 ? 102.231 4.143 54.351 1.00 32.62 221 GLN B O 1
ATOM 3909 N N . THR B 1 244 ? 101.246 3.964 56.308 1.00 25.70 222 THR B N 1
ATOM 3910 C CA . THR B 1 244 ? 99.923 4.328 55.781 1.00 23.06 222 THR B CA 1
ATOM 3911 C C . THR B 1 244 ? 99.966 5.770 55.293 1.00 19.96 222 THR B C 1
ATOM 3912 O O . THR B 1 244 ? 100.644 6.614 55.935 1.00 23.63 222 THR B O 1
ATOM 3916 N N . GLU B 1 245 ? 99.306 6.041 54.206 1.00 22.32 223 GLU B N 1
ATOM 3917 C CA . GLU B 1 245 ? 99.311 7.400 53.643 1.00 24.66 223 GLU B CA 1
ATOM 3918 C C . GLU B 1 245 ? 98.412 8.287 54.599 1.00 20.25 223 GLU B C 1
ATOM 3919 O O . GLU B 1 245 ? 97.301 7.915 54.821 1.00 20.29 223 GLU B O 1
ATOM 3925 N N . PRO B 1 246 ? 98.931 9.437 54.989 1.00 21.57 224 PRO B N 1
ATOM 3926 C CA . PRO B 1 246 ? 98.041 10.397 55.712 1.00 20.89 224 PRO B CA 1
ATOM 3927 C C . PRO B 1 246 ? 96.922 10.918 54.953 1.00 21.82 224 PR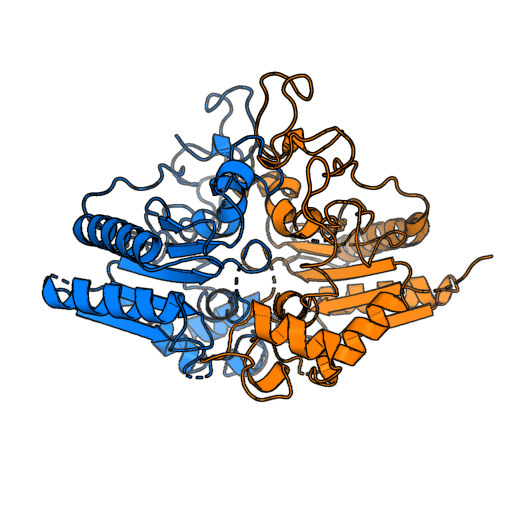O B C 1
ATOM 3928 O O . PRO B 1 246 ? 96.913 10.965 53.741 1.00 21.78 224 PRO B O 1
ATOM 3932 N N . ILE B 1 247 ? 95.887 11.381 55.667 1.00 16.93 225 ILE B N 1
ATOM 3933 C CA . ILE B 1 247 ? 94.789 12.103 55.026 1.00 16.97 225 ILE B CA 1
ATOM 3934 C C . ILE B 1 247 ? 95.417 13.343 54.345 1.00 15.76 225 ILE B C 1
ATOM 3935 O O . ILE B 1 247 ? 96.162 14.117 54.987 1.00 16.29 225 ILE B O 1
ATOM 3940 N N . PRO B 1 248 ? 95.029 13.609 53.080 1.00 16.93 226 PRO B N 1
ATOM 3941 C CA . PRO B 1 248 ? 95.797 14.624 52.293 1.00 18.65 226 PRO B CA 1
ATOM 3942 C C . PRO B 1 248 ? 95.138 16.059 52.499 1.00 18.30 226 PRO B C 1
ATOM 3943 O O . PRO B 1 248 ? 94.630 16.718 51.578 1.00 18.41 226 PRO B O 1
ATOM 3947 N N . PHE B 1 249 ? 95.078 16.480 53.761 1.00 16.37 227 PHE B N 1
ATOM 3948 C CA . PHE B 1 249 ? 94.570 17.771 54.062 1.00 16.30 227 PHE B CA 1
ATOM 3949 C C . PHE B 1 249 ? 95.493 18.847 53.415 1.00 16.13 227 PHE B C 1
ATOM 3950 O O . PHE B 1 249 ? 96.739 18.706 53.410 1.00 16.47 227 PHE B O 1
ATOM 3958 N N . ARG B 1 250 ? 94.897 19.954 53.015 1.00 16.17 228 ARG B N 1
ATOM 3959 C CA . ARG B 1 250 ? 95.607 21.030 52.319 1.00 17.23 228 ARG B CA 1
ATOM 3960 C C . ARG B 1 250 ? 96.321 21.931 53.321 1.00 16.85 228 ARG B C 1
ATOM 3961 O O . ARG B 1 250 ? 95.699 22.398 54.329 1.00 15.50 228 ARG B O 1
ATOM 3969 N N . ARG B 1 251 ? 97.574 22.288 53.108 1.00 15.23 229 ARG B N 1
ATOM 3970 C CA . ARG B 1 251 ? 98.240 23.241 53.964 1.00 16.62 229 ARG B CA 1
ATOM 3971 C C . ARG B 1 251 ? 97.693 24.655 53.814 1.00 14.99 229 ARG B C 1
ATOM 3972 O O . ARG B 1 251 ? 97.321 25.070 52.724 1.00 16.39 229 ARG B O 1
ATOM 3980 N N . GLN B 1 252 ? 97.666 25.413 54.906 1.00 15.25 230 GLN B N 1
ATOM 3981 C CA . GLN B 1 252 ? 97.086 26.728 54.846 1.00 15.07 230 GLN B CA 1
ATOM 3982 C C . GLN B 1 252 ? 97.943 27.773 54.062 1.00 16.49 230 GLN B C 1
ATOM 3983 O O . GLN B 1 252 ? 97.389 28.528 53.298 1.00 17.93 230 GLN B O 1
ATOM 3989 N N . ASN B 1 253 ? 99.237 27.710 54.295 1.00 16.82 231 ASN B N 1
ATOM 3990 C CA . ASN B 1 253 ? 100.111 28.900 54.000 1.00 16.09 231 ASN B CA 1
ATOM 3991 C C . ASN B 1 253 ? 100.931 28.737 52.709 1.00 20.85 231 ASN B C 1
ATOM 3992 O O . ASN B 1 253 ? 101.771 29.551 52.468 1.00 20.17 231 ASN B O 1
ATOM 3997 N N . HIS B 1 254 ? 100.616 27.800 51.862 1.00 18.30 232 HIS B N 1
ATOM 3998 C CA . HIS B 1 254 ? 101.555 27.544 50.735 1.00 19.39 232 HIS B CA 1
ATOM 3999 C C . HIS B 1 254 ? 100.902 27.592 49.396 1.00 21.97 232 HIS B C 1
ATOM 4000 O O . HIS B 1 254 ? 101.357 26.943 48.450 1.00 22.03 232 HIS B O 1
ATOM 4007 N N . GLY B 1 255 ? 99.870 28.390 49.279 1.00 18.98 233 GLY B N 1
ATOM 4008 C CA . GLY B 1 255 ? 99.224 28.756 48.051 1.00 19.79 233 GLY B CA 1
ATOM 4009 C C . GLY B 1 255 ? 97.834 28.319 47.821 1.00 20.23 233 GLY B C 1
ATOM 4010 O O . GLY B 1 255 ? 97.132 28.883 47.028 1.00 19.45 233 GLY B O 1
ATOM 4011 N N . ASP B 1 256 ? 97.380 27.284 48.522 1.00 17.43 234 ASP B N 1
ATOM 4012 C CA . ASP B 1 256 ? 96.055 26.789 48.266 1.00 18.88 234 ASP B CA 1
ATOM 4013 C C . ASP B 1 256 ? 94.927 27.733 48.746 1.00 15.72 234 ASP B C 1
ATOM 4014 O O . ASP B 1 256 ? 93.796 27.653 48.216 1.00 18.15 234 ASP B O 1
ATOM 4019 N N . TYR B 1 257 ? 95.227 28.556 49.765 1.00 16.54 235 TYR B N 1
ATOM 4020 C CA . TYR B 1 257 ? 94.252 29.477 50.339 1.00 14.57 235 TYR B CA 1
ATOM 4021 C C . TYR B 1 257 ? 94.645 30.942 50.132 1.00 15.25 235 TYR B C 1
ATOM 4022 O O . TYR B 1 257 ? 95.812 31.371 50.338 1.00 19.27 235 TYR B O 1
ATOM 4031 N N . LEU B 1 258 ? 93.629 31.741 49.882 1.00 17.16 236 LEU B N 1
ATOM 4032 C CA . LEU B 1 258 ? 93.811 33.170 49.934 1.00 18.07 236 LEU B CA 1
ATOM 4033 C C . LEU B 1 258 ? 93.998 33.620 51.355 1.00 21.06 236 LEU B C 1
ATOM 4034 O O . LEU B 1 258 ? 93.377 33.030 52.250 1.00 17.52 236 LEU B O 1
ATOM 4039 N N . ILE B 1 259 ? 94.870 34.604 51.600 1.00 16.66 237 ILE B N 1
ATOM 4040 C CA . ILE B 1 259 ? 95.226 35.070 52.893 1.00 16.81 237 ILE B CA 1
ATOM 4041 C C . ILE B 1 259 ? 94.951 36.592 52.870 1.00 21.56 237 ILE B C 1
ATOM 4042 O O . ILE B 1 259 ? 95.423 37.285 52.002 1.00 19.31 237 ILE B O 1
ATOM 4047 N N . PRO B 1 260 ? 94.260 37.138 53.844 1.00 18.49 238 PRO B N 1
ATOM 4048 C CA . PRO B 1 260 ? 93.779 36.490 55.136 1.00 16.27 238 PRO B CA 1
ATOM 4049 C C . PRO B 1 260 ? 92.359 36.006 55.173 1.00 17.53 238 PRO B C 1
ATOM 4050 O O . PRO B 1 260 ? 91.929 35.618 56.303 1.00 17.61 238 PRO B O 1
ATOM 4054 N N . SER B 1 261 ? 91.677 35.927 54.048 1.00 17.25 239 SER B N 1
ATOM 4055 C CA . SER B 1 261 ? 90.280 35.412 54.044 1.00 18.15 239 SER B CA 1
ATOM 4056 C C . SER B 1 261 ? 90.298 33.899 54.386 1.00 18.38 239 SER B C 1
ATOM 4057 O O . SER B 1 261 ? 89.317 33.396 54.883 1.00 16.44 239 SER B O 1
ATOM 4060 N N . LEU B 1 262 ? 91.437 33.212 54.124 1.00 17.20 240 LEU B N 1
ATOM 4061 C CA . LEU B 1 262 ? 91.628 31.754 54.306 1.00 17.33 240 LEU B CA 1
ATOM 4062 C C . LEU B 1 262 ? 90.542 30.965 53.627 1.00 18.49 240 LEU B C 1
ATOM 4063 O O . LEU B 1 262 ? 90.026 29.977 54.146 1.00 18.07 240 LEU B O 1
ATOM 4068 N N . THR B 1 263 ? 90.211 31.355 52.399 1.00 17.18 241 THR B N 1
ATOM 4069 C CA . THR B 1 263 ? 89.285 30.637 51.569 1.00 16.94 241 THR B CA 1
ATOM 4070 C C . THR B 1 263 ? 90.029 29.940 50.437 1.00 18.43 241 THR B C 1
ATOM 4071 O O . THR B 1 263 ? 91.043 30.488 49.951 1.00 17.40 241 THR B O 1
ATOM 4075 N N . LEU B 1 264 ? 89.574 28.750 50.069 1.00 16.93 242 LEU B N 1
ATOM 4076 C CA . LEU B 1 264 ? 90.272 27.925 49.110 1.00 17.26 242 LEU B CA 1
ATOM 4077 C C . LEU B 1 264 ? 90.292 28.700 47.725 1.00 19.29 242 LEU B C 1
ATOM 4078 O O . LEU B 1 264 ? 89.273 29.231 47.293 1.00 19.87 242 LEU B O 1
ATOM 4083 N N . ARG B 1 265 ? 91.467 28.847 47.175 1.00 19.79 243 ARG B N 1
ATOM 4084 C CA . ARG B 1 265 ? 91.494 29.653 45.887 1.00 20.93 243 ARG B CA 1
ATOM 4085 C C . ARG B 1 265 ? 90.561 29.089 44.834 1.00 19.36 243 ARG B C 1
ATOM 4086 O O . ARG B 1 265 ? 90.395 27.857 44.689 1.00 19.83 243 ARG B O 1
ATOM 4094 N N . PRO B 1 266 ? 89.995 29.985 44.009 1.00 24.18 244 PRO B N 1
ATOM 4095 C CA . PRO B 1 266 ? 88.837 29.581 43.146 1.00 27.49 244 PRO B CA 1
ATOM 4096 C C . PRO B 1 266 ? 89.149 28.465 42.139 1.00 24.64 244 PRO B C 1
ATOM 4097 O O . PRO B 1 266 ? 88.268 27.621 41.814 1.00 28.26 244 PRO B O 1
ATOM 4101 N N . GLU B 1 267 ? 90.382 28.363 41.720 1.00 27.56 245 GLU B N 1
ATOM 4102 C CA . GLU B 1 267 ? 90.671 27.262 40.800 1.00 34.12 245 GLU B CA 1
ATOM 4103 C C . GLU B 1 267 ? 90.766 25.896 41.375 1.00 35.50 245 GLU B C 1
ATOM 4104 O O . GLU B 1 267 ? 90.776 24.931 40.623 1.00 30.59 245 GLU B O 1
ATOM 4110 N N . LEU B 1 268 ? 90.872 25.768 42.702 1.00 26.52 246 LEU B N 1
ATOM 4111 C CA . LEU B 1 268 ? 90.878 24.470 43.304 1.00 22.92 246 LEU B CA 1
ATOM 4112 C C . LEU B 1 268 ? 89.471 24.056 43.744 1.00 23.45 246 LEU B C 1
ATOM 4113 O O . LEU B 1 268 ? 88.672 24.899 44.122 1.00 22.80 246 LEU B O 1
ATOM 4118 N N . ALA B 1 269 ? 89.139 22.764 43.541 1.00 26.12 247 ALA B N 1
ATOM 4119 C CA . ALA B 1 269 ? 87.847 22.218 43.763 1.00 28.00 247 ALA B CA 1
ATOM 4120 C C . ALA B 1 269 ? 86.781 23.159 43.215 1.00 28.58 247 ALA B C 1
ATOM 4121 O O . ALA B 1 269 ? 85.862 23.634 43.896 1.00 24.60 247 ALA B O 1
ATOM 4123 N N . PRO B 1 270 ? 86.932 23.553 41.930 1.00 29.84 248 PRO B N 1
ATOM 4124 C CA . PRO B 1 270 ? 86.084 24.679 41.449 1.00 26.15 248 PRO B CA 1
ATOM 4125 C C . PRO B 1 270 ? 84.580 24.411 41.490 1.00 27.74 248 PRO B C 1
ATOM 4126 O O . PRO B 1 270 ? 84.127 23.317 41.232 1.00 28.77 248 PRO B O 1
ATOM 4130 N N . GLY B 1 271 ? 83.879 25.406 41.948 1.00 28.24 249 GLY B N 1
ATOM 4131 C CA . GLY B 1 271 ? 82.428 25.325 42.115 1.00 33.12 249 GLY B CA 1
ATOM 4132 C C . GLY B 1 271 ? 81.972 24.459 43.322 1.00 34.25 249 GLY B C 1
ATOM 4133 O O . GLY B 1 271 ? 80.773 24.327 43.556 1.00 35.70 249 GLY B O 1
ATOM 4134 N N . GLN B 1 272 ? 82.916 23.920 44.113 1.00 26.02 250 GLN B N 1
ATOM 4135 C CA . GLN B 1 272 ? 82.546 23.094 45.264 1.00 23.99 250 GLN B CA 1
ATOM 4136 C C . GLN B 1 272 ? 82.700 23.871 46.578 1.00 20.78 250 GLN B C 1
ATOM 4137 O O . GLN B 1 272 ? 83.384 24.860 46.703 1.00 19.75 250 GLN B O 1
ATOM 4143 N N . SER B 1 273 ? 82.015 23.360 47.606 1.00 20.20 251 SER B N 1
ATOM 4144 C CA . SER B 1 273 ? 82.181 23.947 48.898 1.00 20.88 251 SER B CA 1
ATOM 4145 C C . SER B 1 273 ? 82.007 22.849 49.998 1.00 17.11 251 SER B C 1
ATOM 4146 O O . SER B 1 273 ? 81.724 21.691 49.687 1.00 19.35 251 SER B O 1
ATOM 4149 N N . GLY B 1 274 ? 82.329 23.179 51.242 1.00 17.85 252 GLY B N 1
ATOM 4150 C CA . GLY B 1 274 ? 82.154 22.249 52.304 1.00 18.30 252 GLY B CA 1
ATOM 4151 C C . GLY B 1 274 ? 83.460 21.564 52.684 1.00 18.36 252 GLY B C 1
ATOM 4152 O O . GLY B 1 274 ? 84.559 21.881 52.216 1.00 18.07 252 GLY B O 1
ATOM 4153 N N . LEU B 1 275 ? 83.317 20.579 53.579 1.00 16.36 253 LEU B N 1
ATOM 4154 C CA . LEU B 1 275 ? 84.457 19.953 54.170 1.00 16.65 253 LEU B CA 1
ATOM 4155 C C . LEU B 1 275 ? 85.368 19.262 53.182 1.00 16.50 253 LEU B C 1
ATOM 4156 O O . LEU B 1 275 ? 86.604 19.155 53.388 1.00 18.28 253 LEU B O 1
ATOM 4161 N N . ALA B 1 276 ? 84.803 18.705 52.138 1.00 17.66 254 ALA B N 1
ATOM 4162 C CA . ALA B 1 276 ? 85.621 17.945 51.194 1.00 19.46 254 ALA B CA 1
ATOM 4163 C C . ALA B 1 276 ? 86.612 18.745 50.410 1.00 20.95 254 ALA B C 1
ATOM 4164 O O . ALA B 1 276 ? 87.564 18.158 49.851 1.00 19.09 254 ALA B O 1
ATOM 4166 N N . VAL B 1 277 ? 86.441 20.057 50.299 1.00 17.34 255 VAL B N 1
ATOM 4167 C CA . VAL B 1 277 ? 87.370 20.914 49.509 1.00 17.95 255 VAL B CA 1
ATOM 4168 C C . VAL B 1 277 ? 88.738 20.993 50.152 1.00 18.75 255 VAL B C 1
ATOM 4169 O O . VAL B 1 277 ? 89.705 21.382 49.499 1.00 18.82 255 VAL B O 1
ATOM 4173 N N . HIS B 1 278 ? 88.901 20.579 51.429 1.00 14.06 256 HIS B N 1
ATOM 4174 C CA . HIS B 1 278 ? 90.144 20.730 52.143 1.00 15.59 256 HIS B CA 1
ATOM 4175 C C . HIS B 1 278 ? 91.032 19.499 52.004 1.00 17.51 256 HIS B C 1
ATOM 4176 O O . HIS B 1 278 ? 92.062 19.425 52.607 1.00 17.07 256 HIS B O 1
ATOM 4183 N N . LEU B 1 279 ? 90.598 18.572 51.173 1.00 16.76 257 LEU B N 1
ATOM 4184 C CA . LEU B 1 279 ? 91.410 17.421 50.825 1.00 19.54 257 LEU B CA 1
ATOM 4185 C C . LEU B 1 279 ? 91.950 17.583 49.397 1.00 21.80 257 LEU B C 1
ATOM 4186 O O . LEU B 1 279 ? 91.158 17.882 48.486 1.00 26.42 257 LEU B O 1
ATOM 4191 N N . ALA B 1 280 ? 93.213 17.330 49.230 1.00 19.57 258 ALA B N 1
ATOM 4192 C CA . ALA B 1 280 ? 93.854 17.397 47.888 1.00 28.88 258 ALA B CA 1
ATOM 4193 C C . ALA B 1 280 ? 93.674 16.041 47.205 1.00 39.24 258 ALA B C 1
ATOM 4194 O O . ALA B 1 280 ? 93.830 15.962 45.974 1.00 43.35 258 ALA B O 1
#

B-factor: mean 22.11, std 10.01, range [10.2, 91.57]

Nearest PDB structures (foldseek):
  4gi5-assembly1_A  TM=1.004E+00  e=1.662E-54  Klebsiella pneumoniae subsp. pneumoniae MGH 78578
  5lbt-assembly1_B  TM=8.969E-01  e=7.053E-23  Homo sapiens
  1qrd-assembly1_A  TM=9.267E-01  e=8.652E-22  Rattus rattus
  4cf6-assembly1_A  TM=9.215E-01  e=2.215E-21  Homo sapiens
  1h66-assembly2_D  TM=9.090E-01  e=2.673E-21  Homo sapiens

=== Feature glossary ===
Feature key, reading from the visual/contextual features back to the raw sequence:

Rendered structure images. Structure images are PyMOL renders from six orthogonal camera directions. Cartoon representation draws helices as coils and strands as arrows; sticks shows the backbone as bonds; surface shows the solvent-excluded envelope. Rainbow coloring maps sequence position to hue (blue→red, N→C); chain coloring assigns a distinct color per polypeptide.

Contact-map, Ramachandran, and PAE plots. Three diagnostic plots accompany the record. The Cα contact map visualizes the tertiary structure as a 2D adjacency matrix (8 Å cutoff, sequence-local contacts suppressed). The Ramachandran plot shows the distribution of backbone (φ, ψ) torsions, with points in the α and β basins reflecting secondary structure content. The PAE plot shows AlphaFold's inter-residue confidence as a color matrix.

InterPro / GO / CATH / organism. The annotation block draws on four external resources. InterPro: which protein families and domains the sequence belongs to. GO: standardized terms for what the protein does, what process it participates in, and where in the cell it acts. CATH: which structural fold it has in the CATH hierarchy. Organism: the species of origin.

Nearest PDB structures. Structural nearest neighbors (via Foldseek easy-search vs the PDB). Reported per hit: target PDB id, E-value, and alignment TM-score. A TM-score above ~0.5 is the conventional threshold for 'same fold'.

Predicted aligned error. Predicted aligned error is AlphaFold's pairwise confidence. Unlike pLDDT (per-residue), PAE is per-residue-pair and captures whether two parts of the structure are correctly placed relative to each other. Units are ångströms of expected positional error.

Solvent-accessible surface area. SASA measures how much of the protein is reachable by solvent. It is computed by rolling a water-sized probe over the atomic surface and summing the exposed area (Å²). Per-residue SASA distinguishes core (buried, low SASA) from surface (exposed, high SASA) residues; total SASA is a whole-molecule size measure.

B-factor. Crystallographic B-factors measure how much each atom's electron density is smeared out, in Å². They rise in mobile loops and surface residues and fall in the buried interior. In AlphaFold models this column is repurposed to hold pLDDT instead.

pLDDT. For AlphaFold models, the B-factor field carries pLDDT — the model's own estimate of local accuracy on a 0–100 scale. Regions with pLDDT<50 should be treated as essentially unmodeled; they often correspond to intrinsically disordered segments.

Backbone torsions (φ/ψ). φ (phi) and ψ (psi) are the two rotatable backbone dihedrals per residue: φ is the C(i-1)–N–Cα–C torsion, ψ is the N–Cα–C–N(i+1) torsion, both in degrees on (−180°, 180°]. α-helical residues cluster near (−60°, −45°); β-strand residues near (−120°, +130°). A Ramachandran plot is simply a scatter of (φ, ψ) for every residue.

Radius of gyration, Cα contacts, bounding box. Radius of gyration (Rg) is the root-mean-square distance of Cα atoms from their centroid — a single number for overall size and compactness. A globular domain of N residues has Rg ≈ 2.2·N^0.38 Å; an extended or disordered chain has a much larger Rg. The Cα contact count is the number of residue pairs whose Cα atoms are within 8 Å and are more than four positions apart in sequence — a standard proxy for tertiary packing density. The bounding box is the smallest axis-aligned box enclosing all Cα atoms.

Secondary structure (3-state, P-SEA). Three-state secondary structure (P-SEA) collapses the eight DSSP classes into helix (a), strand (b), and coil (c). P-SEA assigns these from Cα geometry alone — distances and angles — without requiring backbone oxygens, so it works on any Cα trace.

Secondary structure (8-state, DSSP). Secondary structure is the local, repeating backbone conformation. DSSP classifies it into eight states by reading the hydrogen-bond network: three helix types (H, G, I), two β types (E, B), two non-regular types (T, S), and unstructured coil (-).

Foldseek 3Di. The Foldseek 3Di string encodes local tertiary geometry as a 20-letter alphabet — one character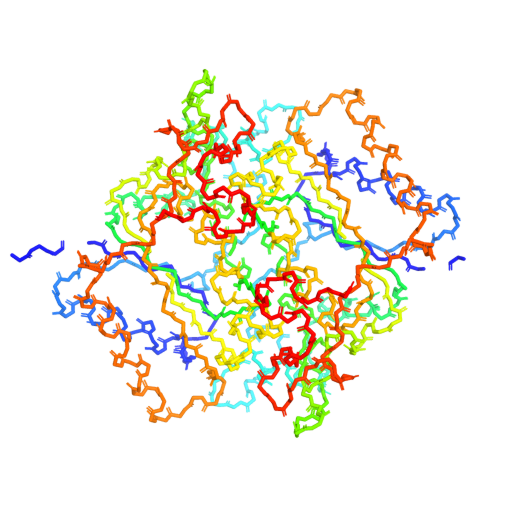 per residue — derived from the relative positions of nearby Cα atoms. Unlike the amino-acid sequence, 3Di is a direct function of the 3D structure, so two proteins with the same fold have similar 3Di strings even at low sequence identity.

mmCIF coordinates. Structure coordinates are given as an mmCIF _atom_site loop: one row per atom with element, residue name, chain id, sequence number, and x/y/z position in Å. Only the four main-chain atoms per residue are included here; side chains are omitted to keep the record compact.

Sequence. This is the polypeptide sequence — one letter per residue, N-terminus first. Length ranges from a few dozen residues for small domains to over a thousand for large multi-domain proteins.